Protein AF-0000000085038857 (afdb_homodimer)

Organism: Cyclobacterium marinum (strain ATCC 25205 / DSM 745 / LMG 13164 / NCIMB 1802) (NCBI:txid880070)

Solvent-accessible surface area (backbone atoms only — not comparable to full-atom values): 30307 Å² total; per-residue (Å²): 125,87,77,58,52,76,28,54,32,36,28,41,18,60,48,62,14,24,42,22,16,47,32,38,29,22,43,53,63,36,42,32,36,32,33,21,67,84,75,63,81,56,70,68,25,73,51,36,39,68,25,82,73,45,60,62,37,33,49,65,59,52,50,50,48,32,51,56,59,38,56,68,26,81,40,38,42,80,39,88,38,38,74,75,40,59,42,84,51,97,78,28,36,39,39,29,33,76,84,72,50,52,38,31,20,52,29,38,34,44,21,59,30,48,37,77,50,72,68,89,40,45,47,45,69,63,13,43,51,64,23,32,32,74,48,59,72,55,49,29,54,85,54,40,73,33,46,29,36,33,47,35,45,37,70,59,32,53,55,50,47,38,61,44,49,62,40,23,78,46,44,34,35,33,31,58,21,79,73,66,57,50,71,69,56,49,49,40,33,55,75,64,61,41,46,78,42,57,51,40,69,49,32,38,42,58,61,95,22,39,40,45,31,40,30,30,69,89,65,52,72,46,76,31,55,29,31,39,42,77,69,58,67,43,68,66,58,64,44,56,61,68,68,61,44,47,61,43,97,86,66,28,43,40,53,52,98,54,13,42,37,75,33,89,55,33,29,39,19,26,52,30,43,42,89,69,76,44,66,34,44,14,31,27,36,7,31,42,31,19,51,46,50,50,49,50,53,28,62,74,74,84,125,87,78,59,52,75,29,55,31,36,28,39,18,62,48,63,13,23,42,21,16,48,32,37,29,21,41,51,63,38,43,32,37,32,32,20,68,84,74,61,81,55,68,68,24,72,52,35,39,67,24,82,73,46,59,62,38,32,49,65,58,53,48,51,49,32,50,55,60,37,57,67,26,82,40,37,42,81,40,88,37,38,74,74,40,60,42,84,51,96,78,30,37,39,39,30,31,77,84,72,52,53,38,30,18,53,31,38,34,42,21,59,29,48,36,75,50,74,68,89,41,43,48,44,69,64,12,43,52,65,23,34,31,74,48,59,72,52,48,29,54,84,53,40,72,34,45,29,36,33,46,36,47,37,70,58,33,54,55,51,46,37,62,45,47,64,40,23,79,45,44,34,35,33,32,58,22,78,72,68,56,50,72,68,57,47,50,40,33,56,75,64,62,42,46,76,42,58,52,40,69,48,32,38,40,57,61,96,24,40,41,45,31,41,30,30,68,88,64,51,74,46,78,30,55,31,30,38,42,79,68,59,68,43,69,66,57,65,45,55,62,68,69,59,44,46,60,42,96,86,65,28,44,39,52,53,98,54,14,42,36,75,32,90,55,34,30,39,20,25,52,29,42,41,87,70,75,44,66,36,44,14,31,27,37,8,31,41,31,19,51,46,50,50,49,50,52,28,65,72,73,83

Structure (mmCIF, N/CA/C/O backbone):
data_AF-0000000085038857-model_v1
#
loop_
_entity.id
_entity.type
_entity.pdbx_description
1 polymer 'FAD-dependent pyridine nucleotide-disulfide oxidoreductase'
#
loop_
_atom_site.group_PDB
_atom_site.id
_atom_site.type_symbol
_atom_site.label_atom_id
_atom_site.label_alt_id
_atom_site.label_comp_id
_atom_site.label_asym_id
_atom_site.label_entity_id
_atom_site.label_seq_id
_atom_site.pdbx_PDB_ins_code
_atom_site.Cartn_x
_atom_site.Cartn_y
_atom_site.Cartn_z
_atom_site.occupancy
_atom_site.B_iso_or_equiv
_atom_site.auth_seq_id
_atom_site.auth_comp_id
_atom_site.auth_asym_id
_atom_site.auth_atom_id
_atom_site.pdbx_PDB_model_num
ATOM 1 N N . MET A 1 1 ? 34.094 -21.359 -18.078 1 39.53 1 MET A N 1
ATOM 2 C CA . MET A 1 1 ? 33.062 -20.344 -18.188 1 39.53 1 MET A CA 1
ATOM 3 C C . MET A 1 1 ? 32.312 -20.188 -16.859 1 39.53 1 MET A C 1
ATOM 5 O O . MET A 1 1 ? 31.766 -21.156 -16.344 1 39.53 1 MET A O 1
ATOM 9 N N . THR A 1 2 ? 32.719 -19.266 -15.969 1 53.75 2 THR A N 1
ATOM 10 C CA . THR A 1 2 ? 32.125 -19.219 -14.625 1 53.75 2 THR A CA 1
ATOM 11 C C . THR A 1 2 ? 30.609 -19.172 -14.703 1 53.75 2 THR A C 1
ATOM 13 O O . THR A 1 2 ? 30.031 -18.344 -15.406 1 53.75 2 THR A O 1
ATOM 16 N N . GLN A 1 3 ? 29.969 -20.234 -14.516 1 77.94 3 GLN A N 1
ATOM 17 C CA . GLN A 1 3 ? 28.531 -20.453 -14.664 1 77.94 3 GLN A CA 1
ATOM 18 C C . GLN A 1 3 ? 27.734 -19.406 -13.883 1 77.94 3 GLN A C 1
ATOM 20 O O . GLN A 1 3 ? 27.922 -19.266 -12.672 1 77.94 3 GLN A O 1
ATOM 25 N N . ILE A 1 4 ? 27.109 -18.484 -14.68 1 86.69 4 ILE A N 1
ATOM 26 C CA . ILE A 1 4 ? 26.281 -17.453 -14.078 1 86.69 4 ILE A CA 1
ATOM 27 C C . ILE A 1 4 ? 24.984 -18.062 -13.562 1 86.69 4 ILE A C 1
ATOM 29 O O . ILE A 1 4 ? 24.266 -18.75 -14.305 1 86.69 4 ILE A O 1
ATOM 33 N N . GLU A 1 5 ? 24.844 -17.969 -12.305 1 94.69 5 GLU A N 1
ATOM 34 C CA . GLU A 1 5 ? 23.625 -18.516 -11.711 1 94.69 5 GLU A CA 1
ATOM 35 C C . GLU A 1 5 ? 22.391 -17.781 -12.234 1 94.69 5 GLU A C 1
ATOM 37 O O . GLU A 1 5 ? 22.406 -16.547 -12.367 1 94.69 5 GLU A O 1
ATOM 42 N N . HIS A 1 6 ? 21.344 -18.562 -12.57 1 97.12 6 HIS A N 1
ATOM 43 C CA . HIS A 1 6 ? 20.141 -18.016 -13.18 1 97.12 6 HIS A CA 1
ATOM 44 C C . HIS A 1 6 ? 19 -17.906 -12.164 1 97.12 6 HIS A C 1
ATOM 46 O O . HIS A 1 6 ? 18.781 -18.828 -11.383 1 97.12 6 HIS A O 1
ATOM 52 N N . PHE A 1 7 ? 18.344 -16.828 -12.148 1 98.5 7 PHE A N 1
ATOM 53 C CA . PHE A 1 7 ? 17.109 -16.578 -11.406 1 98.5 7 PHE A CA 1
ATOM 54 C C . PHE A 1 7 ? 16.016 -16.078 -12.336 1 98.5 7 PHE A C 1
ATOM 56 O O . PHE A 1 7 ? 16.281 -15.391 -13.32 1 98.5 7 PHE A O 1
ATOM 63 N N . GLU A 1 8 ? 14.773 -16.453 -12.086 1 98.44 8 GLU A N 1
ATOM 64 C CA . GLU A 1 8 ? 13.68 -15.922 -12.891 1 98.44 8 GLU A CA 1
ATOM 65 C C . GLU A 1 8 ? 13.539 -14.414 -12.719 1 98.44 8 GLU A C 1
ATOM 67 O O . GLU A 1 8 ? 13.266 -13.695 -13.68 1 98.44 8 GLU A O 1
ATOM 72 N N . VAL A 1 9 ? 13.688 -13.977 -11.5 1 98.88 9 VAL A N 1
ATOM 73 C CA . VAL A 1 9 ? 13.594 -12.555 -11.188 1 98.88 9 VAL A CA 1
ATOM 74 C C . VAL A 1 9 ? 14.75 -12.164 -10.258 1 98.88 9 VAL A C 1
ATOM 76 O O . VAL A 1 9 ? 15.047 -12.867 -9.297 1 98.88 9 VAL A O 1
ATOM 79 N N . ILE A 1 10 ? 15.438 -11.102 -10.523 1 98.94 10 ILE A N 1
ATOM 80 C CA . ILE A 1 10 ? 16.359 -10.469 -9.602 1 98.94 10 ILE A CA 1
ATOM 81 C C . ILE A 1 10 ? 15.797 -9.133 -9.133 1 98.94 10 ILE A C 1
ATOM 83 O O . ILE A 1 10 ? 15.297 -8.344 -9.938 1 98.94 10 ILE A O 1
ATOM 87 N N . ILE A 1 11 ? 15.781 -8.922 -7.867 1 98.94 11 ILE A N 1
ATOM 88 C CA . ILE A 1 11 ? 15.375 -7.668 -7.242 1 98.94 11 ILE A CA 1
ATOM 89 C C . ILE A 1 11 ? 16.609 -6.938 -6.699 1 98.94 11 ILE A C 1
ATOM 91 O O . ILE A 1 11 ? 17.344 -7.48 -5.871 1 98.94 11 ILE A O 1
ATOM 95 N N . ILE A 1 12 ? 16.844 -5.754 -7.191 1 98.69 12 ILE A N 1
ATOM 96 C CA . ILE A 1 12 ? 17.938 -4.938 -6.676 1 98.69 12 ILE A CA 1
ATOM 97 C C . ILE A 1 12 ? 17.406 -3.959 -5.633 1 98.69 12 ILE A C 1
ATOM 99 O O . ILE A 1 12 ? 16.734 -2.982 -5.973 1 98.69 12 ILE A O 1
ATOM 103 N N . GLY A 1 13 ? 17.781 -4.164 -4.395 1 97.5 13 GLY A N 1
ATOM 104 C CA . GLY A 1 13 ? 17.234 -3.449 -3.248 1 97.5 13 GLY A CA 1
ATOM 105 C C . GLY A 1 13 ? 16.422 -4.336 -2.318 1 97.5 13 GLY A C 1
ATOM 106 O O . GLY A 1 13 ? 15.398 -4.883 -2.713 1 97.5 13 GLY A O 1
ATOM 107 N N . GLY A 1 14 ? 16.875 -4.465 -1.162 1 96.38 14 GLY A N 1
ATOM 108 C CA . GLY A 1 14 ? 16.25 -5.363 -0.212 1 96.38 14 GLY A CA 1
ATOM 109 C C . GLY A 1 14 ? 15.586 -4.641 0.948 1 96.38 14 GLY A C 1
ATOM 110 O O . GLY A 1 14 ? 15.609 -5.125 2.082 1 96.38 14 GLY A O 1
ATOM 111 N N . SER A 1 15 ? 15.055 -3.426 0.694 1 95.81 15 SER A N 1
ATOM 112 C CA . SER A 1 15 ? 14.227 -2.742 1.681 1 95.81 15 SER A CA 1
ATOM 113 C C . SER A 1 15 ? 12.75 -3.078 1.49 1 95.81 15 SER A C 1
ATOM 115 O O . SER A 1 15 ? 12.414 -4.129 0.944 1 95.81 15 SER A O 1
ATOM 117 N N . TYR A 1 16 ? 11.867 -2.236 1.925 1 97.62 16 TYR A N 1
ATOM 118 C CA . TYR A 1 16 ? 10.453 -2.566 2.072 1 97.62 16 TYR A CA 1
ATOM 119 C C . TYR A 1 16 ? 9.836 -2.932 0.727 1 97.62 16 TYR A C 1
ATOM 121 O O . TYR A 1 16 ? 9.164 -3.957 0.604 1 97.62 16 TYR A O 1
ATOM 129 N N . ALA A 1 17 ? 10.086 -2.133 -0.292 1 98.38 17 ALA A N 1
ATOM 130 C CA . ALA A 1 17 ? 9.516 -2.402 -1.607 1 98.38 17 ALA A CA 1
ATOM 131 C C . ALA A 1 17 ? 10.055 -3.707 -2.186 1 98.38 17 ALA A C 1
ATOM 133 O O . ALA A 1 17 ? 9.289 -4.543 -2.67 1 98.38 17 ALA A O 1
ATOM 134 N N . GLY A 1 18 ? 11.359 -3.869 -2.123 1 98.69 18 GLY A N 1
ATOM 135 C CA . GLY A 1 18 ? 11.969 -5.09 -2.629 1 98.69 18 GLY A CA 1
ATOM 136 C C . GLY A 1 18 ? 11.508 -6.336 -1.897 1 98.69 18 GLY A C 1
ATOM 137 O O . GLY A 1 18 ? 11.234 -7.363 -2.521 1 98.69 18 GLY A O 1
ATOM 138 N N . LEU A 1 19 ? 11.43 -6.219 -0.59 1 98.81 19 LEU A N 1
ATOM 139 C CA . LEU A 1 19 ? 10.984 -7.352 0.218 1 98.81 19 LEU A CA 1
ATOM 140 C C . LEU A 1 19 ? 9.523 -7.691 -0.08 1 98.81 19 LEU A C 1
ATOM 142 O O . LEU A 1 19 ? 9.164 -8.867 -0.153 1 98.81 19 LEU A O 1
ATOM 146 N N . SER A 1 20 ? 8.703 -6.688 -0.231 1 98.88 20 SER A N 1
ATOM 147 C CA . SER A 1 20 ? 7.305 -6.922 -0.57 1 98.88 20 SER A CA 1
ATOM 148 C C . SER A 1 20 ? 7.172 -7.629 -1.913 1 98.88 20 SER A C 1
ATOM 150 O O . SER A 1 20 ? 6.375 -8.562 -2.055 1 98.88 20 SER A O 1
ATOM 152 N N . ALA A 1 21 ? 7.953 -7.191 -2.91 1 98.88 21 ALA A N 1
ATOM 153 C CA . ALA A 1 21 ? 7.98 -7.867 -4.203 1 98.88 21 ALA A CA 1
ATOM 154 C C . ALA A 1 21 ? 8.445 -9.312 -4.062 1 98.88 21 ALA A C 1
ATOM 156 O O . ALA A 1 21 ? 7.84 -10.227 -4.629 1 98.88 21 ALA A O 1
ATOM 157 N N . GLY A 1 22 ? 9.516 -9.461 -3.297 1 98.88 22 GLY A N 1
ATOM 158 C CA . GLY A 1 22 ? 10.039 -10.797 -3.045 1 98.88 22 GLY A CA 1
ATOM 159 C C . GLY A 1 22 ? 9.016 -11.727 -2.412 1 98.88 22 GLY A C 1
ATOM 160 O O . GLY A 1 22 ? 8.953 -12.914 -2.748 1 98.88 22 GLY A O 1
ATOM 161 N N . MET A 1 23 ? 8.234 -11.211 -1.483 1 98.88 23 MET A N 1
ATOM 162 C CA . MET A 1 23 ? 7.199 -12 -0.82 1 98.88 23 MET A CA 1
ATOM 163 C C . MET A 1 23 ? 6.152 -12.484 -1.821 1 98.88 23 MET A C 1
ATOM 165 O O . MET A 1 23 ? 5.809 -13.664 -1.847 1 98.88 23 MET A O 1
ATOM 169 N N . ALA A 1 24 ? 5.676 -11.562 -2.662 1 98.69 24 ALA A N 1
ATOM 170 C CA . ALA A 1 24 ? 4.672 -11.906 -3.666 1 98.69 24 ALA A CA 1
ATOM 171 C C . ALA A 1 24 ? 5.195 -12.992 -4.609 1 98.69 24 ALA A C 1
ATOM 173 O O . ALA A 1 24 ? 4.484 -13.945 -4.922 1 98.69 24 ALA A O 1
ATOM 174 N N . LEU A 1 25 ? 6.406 -12.82 -5.027 1 98.81 25 LEU A N 1
ATOM 175 C CA . LEU A 1 25 ? 7.012 -13.758 -5.969 1 98.81 25 LEU A CA 1
ATOM 176 C C . LEU A 1 25 ? 7.32 -15.094 -5.285 1 98.81 25 LEU A C 1
ATOM 178 O O . LEU A 1 25 ? 7.141 -16.156 -5.883 1 98.81 25 LEU A O 1
ATOM 182 N N . GLY A 1 26 ? 7.832 -14.992 -4.047 1 98.69 26 GLY A N 1
ATOM 183 C CA . GLY A 1 26 ? 8.07 -16.203 -3.283 1 98.69 26 GLY A CA 1
ATOM 184 C C . GLY A 1 26 ? 6.824 -17.031 -3.08 1 98.69 26 GLY A C 1
ATOM 185 O O . GLY A 1 26 ? 6.855 -18.266 -3.234 1 98.69 26 GLY A O 1
ATOM 186 N N . ARG A 1 27 ? 5.727 -16.422 -2.805 1 98.44 27 ARG A N 1
ATOM 187 C CA . ARG A 1 27 ? 4.461 -17.109 -2.594 1 98.44 27 ARG A CA 1
ATOM 188 C C . ARG A 1 27 ? 3.961 -17.75 -3.887 1 98.44 27 ARG A C 1
ATOM 190 O O . ARG A 1 27 ? 3.09 -18.625 -3.861 1 98.44 27 ARG A O 1
ATOM 197 N N . SER A 1 28 ? 4.461 -17.266 -5.004 1 98 28 SER A N 1
ATOM 198 C CA . SER A 1 28 ? 4.121 -17.828 -6.305 1 98 28 SER A CA 1
ATOM 199 C C . SER A 1 28 ? 5.156 -18.844 -6.758 1 98 28 SER A C 1
ATOM 201 O O . SER A 1 28 ? 5.168 -19.266 -7.918 1 98 28 SER A O 1
ATOM 203 N N . LEU A 1 29 ? 6.16 -19.172 -5.922 1 98.19 29 LEU A N 1
ATOM 204 C CA . LEU A 1 29 ? 7.176 -20.203 -6.105 1 98.19 29 LEU A CA 1
ATOM 205 C C . LEU A 1 29 ? 8.164 -19.812 -7.199 1 98.19 29 LEU A C 1
ATOM 207 O O . LEU A 1 29 ? 8.688 -20.672 -7.906 1 98.19 29 LEU A O 1
ATOM 211 N N . ARG A 1 30 ? 8.328 -18.562 -7.395 1 98.56 30 ARG A N 1
ATOM 212 C CA . ARG A 1 30 ? 9.312 -18.078 -8.359 1 98.56 30 ARG A CA 1
ATOM 213 C C . ARG A 1 30 ? 10.719 -18.141 -7.766 1 98.56 30 ARG A C 1
ATOM 215 O O . ARG A 1 30 ? 10.914 -17.875 -6.578 1 98.56 30 ARG A O 1
ATOM 222 N N . LYS A 1 31 ? 11.672 -18.469 -8.586 1 98.75 31 LYS A N 1
ATOM 223 C CA . LYS A 1 31 ? 13.078 -18.406 -8.18 1 98.75 31 LYS A CA 1
ATOM 224 C C . LYS A 1 31 ? 13.586 -16.969 -8.203 1 98.75 31 LYS A C 1
ATOM 226 O O . LYS A 1 31 ? 13.836 -16.406 -9.281 1 98.75 31 LYS A O 1
ATOM 231 N N . VAL A 1 32 ? 13.844 -16.391 -7.027 1 98.88 32 VAL A N 1
ATOM 232 C CA . VAL A 1 32 ? 14.102 -14.961 -6.895 1 98.88 32 VAL A CA 1
ATOM 233 C C . VAL A 1 32 ? 15.422 -14.734 -6.172 1 98.88 32 VAL A C 1
ATOM 235 O O . VAL A 1 32 ? 15.758 -15.461 -5.234 1 98.88 32 VAL A O 1
ATOM 238 N N . LEU A 1 33 ? 16.172 -13.773 -6.602 1 98.94 33 LEU A N 1
ATOM 239 C CA . LEU A 1 33 ? 17.344 -13.273 -5.887 1 98.94 33 LEU A CA 1
ATOM 240 C C . LEU A 1 33 ? 17.141 -11.82 -5.48 1 98.94 33 LEU A C 1
ATOM 242 O O . LEU A 1 33 ? 16.844 -10.969 -6.32 1 98.94 33 LEU A O 1
ATOM 246 N N . ILE A 1 34 ? 17.25 -11.547 -4.223 1 98.88 34 ILE A N 1
ATOM 247 C CA . ILE A 1 34 ? 17.25 -10.172 -3.732 1 98.88 34 ILE A CA 1
ATOM 248 C C . ILE A 1 34 ? 18.672 -9.734 -3.385 1 98.88 34 ILE A C 1
ATOM 250 O O . ILE A 1 34 ? 19.297 -10.305 -2.488 1 98.88 34 ILE A O 1
ATOM 254 N N . ILE A 1 35 ? 19.156 -8.734 -4.105 1 98.56 35 ILE A N 1
ATOM 255 C CA . ILE A 1 35 ? 20.469 -8.164 -3.852 1 98.56 35 ILE A CA 1
ATOM 256 C C . ILE A 1 35 ? 20.328 -6.887 -3.021 1 98.56 35 ILE A C 1
ATOM 258 O O . ILE A 1 35 ? 19.656 -5.941 -3.434 1 98.56 35 ILE A O 1
ATOM 262 N N . ASP A 1 36 ? 20.953 -6.848 -1.894 1 95.69 36 ASP A N 1
ATOM 263 C CA . ASP A 1 36 ? 20.781 -5.715 -0.991 1 95.69 36 ASP A CA 1
ATOM 264 C C . ASP A 1 36 ? 22.125 -5.18 -0.517 1 95.69 36 ASP A C 1
ATOM 266 O O . ASP A 1 36 ? 22.969 -5.941 -0.041 1 95.69 36 ASP A O 1
ATOM 270 N N . GLY A 1 37 ? 22.281 -3.869 -0.646 1 91.44 37 GLY A N 1
ATOM 271 C CA . GLY A 1 37 ? 23.531 -3.209 -0.26 1 91.44 37 GLY A CA 1
ATOM 272 C C . GLY A 1 37 ? 23.562 -2.822 1.206 1 91.44 37 GLY A C 1
ATOM 273 O O . GLY A 1 37 ? 24.609 -2.42 1.721 1 91.44 37 GLY A O 1
ATOM 274 N N . GLY A 1 38 ? 22.422 -2.842 1.898 1 86.56 38 GLY A N 1
ATOM 275 C CA . GLY A 1 38 ? 22.375 -2.691 3.344 1 86.56 38 GLY A CA 1
ATOM 276 C C . GLY A 1 38 ? 22.344 -1.243 3.793 1 86.56 38 GLY A C 1
ATOM 277 O O . GLY A 1 38 ? 22.734 -0.927 4.918 1 86.56 38 GLY A O 1
ATOM 278 N N . LYS A 1 39 ? 22.031 -0.229 2.979 1 82.44 39 LYS A N 1
ATOM 279 C CA . LYS A 1 39 ? 21.984 1.176 3.371 1 82.44 39 LYS A CA 1
ATOM 280 C C . LYS A 1 39 ? 20.641 1.809 2.979 1 82.44 39 LYS A C 1
ATOM 282 O O . LYS A 1 39 ? 20.594 2.639 2.068 1 82.44 39 LYS A O 1
ATOM 287 N N . PRO A 1 40 ? 19.688 1.504 3.834 1 83.06 40 PRO A N 1
ATOM 288 C CA . PRO A 1 40 ? 18.406 2.109 3.514 1 83.06 40 PRO A CA 1
ATOM 289 C C . PRO A 1 40 ? 18.375 3.613 3.781 1 83.06 40 PRO A C 1
ATOM 291 O O . PRO A 1 40 ? 19.125 4.109 4.625 1 83.06 40 PRO A O 1
ATOM 294 N N . CYS A 1 41 ? 17.484 4.324 3.102 1 78.56 41 CYS A N 1
ATOM 295 C CA . CYS A 1 41 ? 17.438 5.781 3.182 1 78.56 41 CYS A CA 1
ATOM 296 C C . CYS A 1 41 ? 16.984 6.234 4.562 1 78.56 41 CYS A C 1
ATOM 298 O O . CYS A 1 41 ? 17.297 7.344 4.996 1 78.56 41 CYS A O 1
ATOM 300 N N . ASN A 1 42 ? 16.219 5.387 5.234 1 79.75 42 ASN A N 1
ATOM 301 C CA . ASN A 1 42 ? 15.648 5.801 6.508 1 79.75 42 ASN A CA 1
ATOM 302 C C . ASN A 1 42 ? 16.406 5.207 7.691 1 79.75 42 ASN A C 1
ATOM 304 O O . ASN A 1 42 ? 15.852 5.066 8.781 1 79.75 42 ASN A O 1
ATOM 308 N N . TRP A 1 43 ? 17.625 4.934 7.496 1 78.19 43 TRP A N 1
ATOM 309 C CA . TRP A 1 43 ? 18.375 4.211 8.523 1 78.19 43 TRP A CA 1
ATOM 310 C C . TRP A 1 43 ? 18.547 5.07 9.766 1 78.19 43 TRP A C 1
ATOM 312 O O . TRP A 1 43 ? 18.656 4.547 10.875 1 78.19 43 TRP A O 1
ATOM 322 N N . GLN A 1 44 ? 18.5 6.387 9.609 1 80.81 44 GLN A N 1
ATOM 323 C CA . GLN A 1 44 ? 18.797 7.27 10.734 1 80.81 44 GLN A CA 1
ATOM 324 C C . GLN A 1 44 ? 17.516 7.66 11.469 1 80.81 44 GLN A C 1
ATOM 326 O O . GLN A 1 44 ? 17.578 8.234 12.562 1 80.81 44 GLN A O 1
ATOM 331 N N . THR A 1 45 ? 16.406 7.359 10.859 1 88.69 45 THR A N 1
ATOM 332 C CA . THR A 1 45 ? 15.117 7.715 11.453 1 88.69 45 THR A CA 1
ATOM 333 C C . THR A 1 45 ? 14.852 6.883 12.703 1 88.69 45 THR A C 1
ATOM 335 O O . THR A 1 45 ? 14.984 5.656 12.68 1 88.69 45 THR A O 1
ATOM 338 N N . PRO A 1 46 ? 14.555 7.594 13.789 1 92 46 PRO A N 1
ATOM 339 C CA . PRO A 1 46 ? 14.375 6.852 15.039 1 92 46 PRO A CA 1
ATOM 340 C C . PRO A 1 46 ? 13.195 5.883 14.984 1 92 46 PRO A C 1
ATOM 342 O O . PRO A 1 46 ? 13.289 4.766 15.5 1 92 46 PRO A O 1
ATOM 345 N N . HIS A 1 47 ? 12.102 6.352 14.445 1 95.25 47 HIS A N 1
ATOM 346 C CA . HIS A 1 47 ? 10.883 5.559 14.336 1 95.25 47 HIS A CA 1
ATOM 347 C C . HIS A 1 47 ? 10.211 5.773 12.984 1 95.25 47 HIS A C 1
ATOM 349 O O . HIS A 1 47 ? 10.383 6.82 12.359 1 95.25 47 HIS A O 1
ATOM 355 N N . SER A 1 48 ? 9.547 4.746 12.547 1 95.62 48 SER A N 1
ATOM 356 C CA . SER A 1 48 ? 8.688 4.836 11.375 1 95.62 48 SER A CA 1
ATOM 357 C C . SER A 1 48 ? 7.219 4.934 11.773 1 95.62 48 SER A C 1
ATOM 359 O O . SER A 1 48 ? 6.777 4.258 12.703 1 95.62 48 SER A O 1
ATOM 361 N N . HIS A 1 49 ? 6.535 5.832 11.141 1 97.12 49 HIS A N 1
ATOM 362 C CA . HIS A 1 49 ? 5.133 6.047 11.477 1 97.12 49 HIS A CA 1
ATOM 363 C C . HIS A 1 49 ? 4.254 6.027 10.234 1 97.12 49 HIS A C 1
ATOM 365 O O . HIS A 1 49 ? 4.758 5.91 9.117 1 97.12 49 HIS A O 1
ATOM 371 N N . ASN A 1 50 ? 2.969 6.016 10.461 1 97.75 50 ASN A N 1
ATOM 372 C CA . ASN A 1 50 ? 1.949 6.117 9.43 1 97.75 50 ASN A CA 1
ATOM 373 C C . ASN A 1 50 ? 1.943 4.887 8.523 1 97.75 50 ASN A C 1
ATOM 375 O O . ASN A 1 50 ? 1.682 4.992 7.324 1 97.75 50 ASN A O 1
ATOM 379 N N . PHE A 1 51 ? 2.398 3.811 9.008 1 98.25 51 PHE A N 1
ATOM 380 C CA . PHE A 1 51 ? 2.303 2.49 8.398 1 98.25 51 PHE A CA 1
ATOM 381 C C . PHE A 1 51 ? 1.554 1.523 9.305 1 98.25 51 PHE A C 1
ATOM 383 O O . PHE A 1 51 ? 2.062 1.133 10.359 1 98.25 51 PHE A O 1
ATOM 390 N N . LEU A 1 52 ? 0.363 1.165 8.844 1 98.44 52 LEU A N 1
ATOM 391 C CA . LEU A 1 52 ? -0.561 0.384 9.664 1 98.44 52 LEU A CA 1
ATOM 392 C C . LEU A 1 52 ? 0.099 -0.902 10.148 1 98.44 52 LEU A C 1
ATOM 394 O O . LEU A 1 52 ? 0.766 -1.594 9.375 1 98.44 52 LEU A O 1
ATOM 398 N N . THR A 1 53 ? 0.009 -1.261 11.422 1 98.25 53 THR A N 1
ATOM 399 C CA . THR A 1 53 ? 0.497 -2.412 12.172 1 98.25 53 THR A CA 1
ATOM 400 C C . THR A 1 53 ? 1.955 -2.213 12.578 1 98.25 53 THR A C 1
ATOM 402 O O . THR A 1 53 ? 2.51 -3.018 13.328 1 98.25 53 THR A O 1
ATOM 405 N N . GLN A 1 54 ? 2.666 -1.162 12.117 1 98.31 54 GLN A N 1
ATOM 406 C CA . GLN A 1 54 ? 4.055 -0.918 12.492 1 98.31 54 GLN A CA 1
ATOM 407 C C . GLN A 1 54 ? 4.258 0.526 12.938 1 98.31 54 GLN A C 1
ATOM 409 O O . GLN A 1 54 ? 5.379 1.038 12.914 1 98.31 54 GLN A O 1
ATOM 414 N N . ASP A 1 55 ? 3.186 1.205 13.188 1 98.31 55 ASP A N 1
ATOM 415 C CA . ASP A 1 55 ? 3.246 2.609 13.578 1 98.31 55 ASP A CA 1
ATOM 416 C C . ASP A 1 55 ? 4.055 2.785 14.859 1 98.31 55 ASP A C 1
ATOM 418 O O . ASP A 1 55 ? 3.645 2.322 15.93 1 98.31 55 ASP A O 1
ATOM 422 N N . GLY A 1 56 ? 5.215 3.475 14.75 1 97.06 56 GLY A N 1
ATOM 423 C CA . GLY A 1 56 ? 6.055 3.717 15.906 1 97.06 56 GLY A CA 1
ATOM 424 C C . GLY A 1 56 ? 7.242 2.773 16 1 97.06 56 GLY A C 1
ATOM 425 O O . GLY A 1 56 ? 8.148 2.986 16.797 1 97.06 56 GLY A O 1
ATOM 426 N N . SER A 1 57 ? 7.258 1.738 15.164 1 97.06 57 SER A N 1
ATOM 427 C CA . SER A 1 57 ? 8.375 0.802 15.148 1 97.06 57 SER A CA 1
ATOM 428 C C . SER A 1 57 ? 9.625 1.447 14.555 1 97.06 57 SER A C 1
ATOM 430 O O . SER A 1 57 ? 9.531 2.422 13.805 1 97.06 57 SER A O 1
ATOM 432 N N . THR A 1 58 ? 10.797 0.956 14.945 1 96.31 58 THR A N 1
ATOM 433 C CA . THR A 1 58 ? 12.023 1.44 14.32 1 96.31 58 THR A CA 1
ATOM 434 C C . THR A 1 58 ? 12.195 0.835 12.93 1 96.31 58 THR A C 1
ATOM 436 O O . THR A 1 58 ? 11.719 -0.269 12.664 1 96.31 58 THR A O 1
ATOM 439 N N . PRO A 1 59 ? 12.875 1.539 12.039 1 94.81 59 PRO A N 1
ATOM 440 C CA . PRO A 1 59 ? 13.156 0.966 10.719 1 94.81 59 PRO A CA 1
ATOM 441 C C . PRO A 1 59 ? 13.82 -0.407 10.805 1 94.81 59 PRO A C 1
ATOM 443 O O . PRO A 1 59 ? 13.453 -1.319 10.055 1 94.81 59 PRO A O 1
ATOM 446 N N . LYS A 1 60 ? 14.703 -0.58 11.719 1 94.19 60 LYS A N 1
ATOM 447 C CA . LYS A 1 60 ? 15.414 -1.845 11.883 1 94.19 60 LYS A CA 1
ATOM 448 C C . LYS A 1 60 ? 14.453 -2.967 12.266 1 94.19 60 LYS A C 1
ATOM 450 O O . LYS A 1 60 ? 14.523 -4.066 11.711 1 94.19 60 LYS A O 1
ATOM 455 N N . GLU A 1 61 ? 13.555 -2.713 13.211 1 96.31 61 GLU A N 1
ATOM 456 C CA . GLU A 1 61 ? 12.578 -3.709 13.625 1 96.31 61 GLU A CA 1
ATOM 457 C C . GLU A 1 61 ? 11.703 -4.148 12.461 1 96.31 61 GLU A C 1
ATOM 459 O O . GLU A 1 61 ? 11.469 -5.344 12.266 1 96.31 61 GLU A O 1
ATOM 464 N N . ILE A 1 62 ? 11.234 -3.225 11.695 1 97.25 62 ILE A N 1
ATOM 465 C CA . ILE A 1 62 ? 10.359 -3.514 10.562 1 97.25 62 ILE A CA 1
ATOM 466 C C . ILE A 1 62 ? 11.109 -4.359 9.539 1 97.25 62 ILE A C 1
ATOM 468 O O . ILE A 1 62 ? 10.586 -5.363 9.055 1 97.25 62 ILE A O 1
ATOM 472 N N . THR A 1 63 ? 12.344 -3.959 9.266 1 95.88 63 THR A N 1
ATOM 473 C CA . THR A 1 63 ? 13.156 -4.668 8.281 1 95.88 63 THR A CA 1
ATOM 474 C C . THR A 1 63 ? 13.414 -6.102 8.727 1 95.88 63 THR A C 1
ATOM 476 O O . THR A 1 63 ? 13.344 -7.035 7.926 1 95.88 63 THR A O 1
ATOM 479 N N . GLU A 1 64 ? 13.734 -6.25 9.977 1 96.5 64 GLU A N 1
ATOM 480 C CA . GLU A 1 64 ? 14.039 -7.574 10.5 1 96.5 64 GLU A CA 1
ATOM 481 C C . GLU A 1 64 ? 12.828 -8.5 10.406 1 96.5 64 GLU A C 1
ATOM 483 O O . GLU A 1 64 ? 12.938 -9.641 9.945 1 96.5 64 GLU A O 1
ATOM 488 N N . ILE A 1 65 ? 11.664 -8.023 10.82 1 97.94 65 ILE A N 1
ATOM 489 C CA . ILE A 1 65 ? 10.43 -8.805 10.727 1 97.94 65 ILE A CA 1
ATOM 490 C C . ILE A 1 65 ? 10.156 -9.156 9.266 1 97.94 65 ILE A C 1
ATOM 492 O O . ILE A 1 65 ? 9.844 -10.305 8.945 1 97.94 65 ILE A O 1
ATOM 496 N N . ALA A 1 66 ? 10.289 -8.18 8.391 1 98.25 66 ALA A N 1
ATOM 497 C CA . ALA A 1 66 ? 10.016 -8.352 6.965 1 98.25 66 ALA A CA 1
ATOM 498 C C . ALA A 1 66 ? 10.945 -9.383 6.34 1 98.25 66 ALA A C 1
ATOM 500 O O . ALA A 1 66 ? 10.5 -10.297 5.645 1 98.25 66 ALA A O 1
ATOM 501 N N . LYS A 1 67 ? 12.227 -9.234 6.605 1 97.75 67 LYS A N 1
ATOM 502 C CA . LYS A 1 67 ? 13.211 -10.156 6.047 1 97.75 67 LYS A CA 1
ATOM 503 C C . LYS A 1 67 ? 12.977 -11.578 6.535 1 97.75 67 LYS A C 1
ATOM 505 O O . LYS A 1 67 ? 13.062 -12.531 5.754 1 97.75 67 LYS A O 1
ATOM 510 N N . ASP A 1 68 ? 12.68 -11.703 7.801 1 98.25 68 ASP A N 1
ATOM 511 C CA . ASP A 1 68 ? 12.391 -13.016 8.367 1 98.25 68 ASP A CA 1
ATOM 512 C C . ASP A 1 68 ? 11.203 -13.672 7.668 1 98.25 68 ASP A C 1
ATOM 514 O O . ASP A 1 68 ? 11.227 -14.867 7.383 1 98.25 68 ASP A O 1
ATOM 518 N N . GLN A 1 69 ? 10.195 -12.945 7.391 1 98.62 69 GLN A N 1
ATOM 519 C CA . GLN A 1 69 ? 9 -13.461 6.727 1 98.62 69 GLN A CA 1
ATOM 520 C C . GLN A 1 69 ? 9.312 -13.891 5.297 1 98.62 69 GLN A C 1
ATOM 522 O O . GLN A 1 69 ? 8.922 -14.977 4.871 1 98.62 69 GLN A O 1
ATOM 527 N N . VAL A 1 70 ? 10.023 -13.023 4.562 1 98.75 70 VAL A N 1
ATOM 528 C CA . VAL A 1 70 ? 10.32 -13.297 3.162 1 98.75 70 VAL A CA 1
ATOM 529 C C . VAL A 1 70 ? 11.258 -14.5 3.059 1 98.75 70 VAL A C 1
ATOM 531 O O . VAL A 1 70 ? 11.141 -15.305 2.133 1 98.75 70 VAL A O 1
ATOM 534 N N . ALA A 1 71 ? 12.117 -14.672 4.051 1 98.31 71 ALA A N 1
ATOM 535 C CA . ALA A 1 71 ? 13.109 -15.75 4.066 1 98.31 71 ALA A CA 1
ATOM 536 C C . ALA A 1 71 ? 12.438 -17.109 4.238 1 98.31 71 ALA A C 1
ATOM 538 O O . ALA A 1 71 ? 13.047 -18.141 3.992 1 98.31 71 ALA A O 1
ATOM 539 N N . LYS A 1 72 ? 11.188 -17.141 4.66 1 97.81 72 LYS A N 1
ATOM 540 C CA . LYS A 1 72 ? 10.461 -18.391 4.832 1 97.81 72 LYS A CA 1
ATOM 541 C C . LYS A 1 72 ? 10.141 -19.031 3.484 1 97.81 72 LYS A C 1
ATOM 543 O O . LYS A 1 72 ? 9.82 -20.219 3.416 1 97.81 72 LYS A O 1
ATOM 548 N N . TYR A 1 73 ? 10.133 -18.25 2.463 1 98.44 73 TYR A N 1
ATOM 549 C CA . TYR A 1 73 ? 9.883 -18.781 1.129 1 98.44 73 TYR A CA 1
ATOM 550 C C . TYR A 1 73 ? 11.18 -19.281 0.493 1 98.44 73 TYR A C 1
ATOM 552 O O . TYR A 1 73 ? 12 -18.484 0.045 1 98.44 73 TYR A O 1
ATOM 560 N N . ASP A 1 74 ? 11.328 -20.516 0.273 1 97.25 74 ASP A N 1
ATOM 561 C CA . ASP A 1 74 ? 12.578 -21.203 -0.037 1 97.25 74 ASP A CA 1
ATOM 562 C C . ASP A 1 74 ? 13.094 -20.812 -1.417 1 97.25 74 ASP A C 1
ATOM 564 O O . ASP A 1 74 ? 14.289 -20.922 -1.693 1 97.25 74 ASP A O 1
ATOM 568 N N . THR A 1 75 ? 12.211 -20.312 -2.189 1 98.38 75 THR A N 1
ATOM 569 C CA . THR A 1 75 ? 12.617 -20 -3.551 1 98.38 75 THR A CA 1
ATOM 570 C C . THR A 1 75 ? 13.203 -18.594 -3.621 1 98.38 75 THR A C 1
ATOM 572 O O . THR A 1 75 ? 13.719 -18.172 -4.664 1 98.38 75 THR A O 1
ATOM 575 N N . VAL A 1 76 ? 13.156 -17.875 -2.527 1 98.81 76 VAL A N 1
ATOM 576 C CA . VAL A 1 76 ? 13.734 -16.547 -2.463 1 98.81 76 VAL A CA 1
ATOM 577 C C . VAL A 1 76 ? 15.102 -16.594 -1.78 1 98.81 76 VAL A C 1
ATOM 579 O O . VAL A 1 76 ? 15.211 -17.062 -0.641 1 98.81 76 VAL A O 1
ATOM 582 N N . ARG A 1 77 ? 16.078 -16.125 -2.461 1 98.62 77 ARG A N 1
ATOM 583 C CA . ARG A 1 77 ? 17.438 -16.078 -1.933 1 98.62 77 ARG A CA 1
ATOM 584 C C . ARG A 1 77 ? 17.891 -14.641 -1.725 1 98.62 77 ARG A C 1
ATOM 586 O O . ARG A 1 77 ? 17.609 -13.766 -2.547 1 98.62 77 ARG A O 1
ATOM 593 N N . PHE A 1 78 ? 18.641 -14.445 -0.664 1 98.31 78 PHE A N 1
ATOM 594 C CA . PHE A 1 78 ? 19.219 -13.141 -0.365 1 98.31 78 PHE A CA 1
ATOM 595 C C . PHE A 1 78 ? 20.703 -13.109 -0.696 1 98.31 78 PHE A C 1
ATOM 597 O O . PHE A 1 78 ? 21.422 -14.094 -0.473 1 98.31 78 PHE A O 1
ATOM 604 N N . TYR A 1 79 ? 21.125 -12.047 -1.241 1 98.38 79 TYR A N 1
ATOM 605 C CA . TYR A 1 79 ? 22.531 -11.789 -1.514 1 98.38 79 TYR A CA 1
ATOM 606 C C . TYR A 1 79 ? 22.953 -10.438 -0.949 1 98.38 79 TYR A C 1
ATOM 608 O O . TYR A 1 79 ? 22.438 -9.398 -1.366 1 98.38 79 TYR A O 1
ATOM 616 N N . GLU A 1 80 ? 23.875 -10.477 0.026 1 96.69 80 GLU A N 1
ATOM 617 C CA . GLU A 1 80 ? 24.422 -9.234 0.584 1 96.69 80 GLU A CA 1
ATOM 618 C C . GLU A 1 80 ? 25.516 -8.664 -0.306 1 96.69 80 GLU A C 1
ATOM 620 O O . GLU A 1 80 ? 26.609 -9.227 -0.393 1 96.69 80 GLU A O 1
ATOM 625 N N . GLY A 1 81 ? 25.219 -7.629 -0.953 1 95.88 81 GLY A N 1
ATOM 626 C CA . GLY A 1 81 ? 26.125 -6.969 -1.872 1 95.88 81 GLY A CA 1
ATOM 627 C C . GLY A 1 81 ? 25.484 -5.832 -2.639 1 95.88 81 GLY A C 1
ATOM 628 O O . GLY A 1 81 ? 24.266 -5.605 -2.527 1 95.88 81 GLY A O 1
ATOM 629 N N . LEU A 1 82 ? 26.328 -5.156 -3.305 1 96.25 82 LEU A N 1
ATOM 630 C CA . LEU A 1 82 ? 25.875 -4.02 -4.098 1 96.25 82 LEU A CA 1
ATOM 631 C C . LEU A 1 82 ? 25.859 -4.363 -5.582 1 96.25 82 LEU A C 1
ATOM 633 O O . LEU A 1 82 ? 26.875 -4.797 -6.133 1 96.25 82 LEU A O 1
ATOM 637 N N . ALA A 1 83 ? 24.688 -4.258 -6.203 1 97.69 83 ALA A N 1
ATOM 638 C CA . ALA A 1 83 ? 24.656 -4.336 -7.66 1 97.69 83 ALA A CA 1
ATOM 639 C C . ALA A 1 83 ? 25.312 -3.107 -8.289 1 97.69 83 ALA A C 1
ATOM 641 O O . ALA A 1 83 ? 24.891 -1.976 -8.039 1 97.69 83 ALA A O 1
ATOM 642 N N . ILE A 1 84 ? 26.312 -3.277 -9.141 1 96.94 84 ILE A N 1
ATOM 643 C CA . ILE A 1 84 ? 27.078 -2.129 -9.609 1 96.94 84 ILE A CA 1
ATOM 644 C C . ILE A 1 84 ? 27.016 -2.051 -11.133 1 96.94 84 ILE A C 1
ATOM 646 O O . ILE A 1 84 ? 27.5 -1.09 -11.734 1 96.94 84 ILE A O 1
ATOM 650 N N . GLY A 1 85 ? 26.375 -3.074 -11.719 1 96.88 85 GLY A N 1
ATOM 651 C CA . GLY A 1 85 ? 26.297 -3.068 -13.172 1 96.88 85 GLY A CA 1
ATOM 652 C C . GLY A 1 85 ? 25.219 -3.98 -13.711 1 96.88 85 GLY A C 1
ATOM 653 O O . GLY A 1 85 ? 24.781 -4.918 -13.039 1 96.88 85 GLY A O 1
ATOM 654 N N . SER A 1 86 ? 24.781 -3.625 -14.914 1 97.44 86 SER A N 1
ATOM 655 C CA . SER A 1 86 ? 23.781 -4.43 -15.617 1 97.44 86 SER A CA 1
ATOM 656 C C . SER A 1 86 ? 24.047 -4.457 -17.109 1 97.44 86 SER A C 1
ATOM 658 O O . SER A 1 86 ? 24.641 -3.529 -17.672 1 97.44 86 SER A O 1
ATOM 660 N N . LYS A 1 87 ? 23.672 -5.547 -17.75 1 96.19 87 LYS A N 1
ATOM 661 C CA . LYS A 1 87 ? 23.766 -5.703 -19.188 1 96.19 87 LYS A CA 1
ATOM 662 C C . LYS A 1 87 ? 22.562 -6.449 -19.734 1 96.19 87 LYS A C 1
ATOM 664 O O . LYS A 1 87 ? 22.203 -7.516 -19.234 1 96.19 87 LYS A O 1
ATOM 669 N N . LYS A 1 88 ? 21.938 -5.82 -20.75 1 96.19 88 LYS A N 1
ATOM 670 C CA . LYS A 1 88 ? 20.891 -6.543 -21.453 1 96.19 88 LYS A CA 1
ATOM 671 C C . LYS A 1 88 ? 21.469 -7.641 -22.344 1 96.19 88 LYS A C 1
ATOM 673 O O . LYS A 1 88 ? 22.453 -7.406 -23.062 1 96.19 88 LYS A O 1
ATOM 678 N N . VAL A 1 89 ? 20.922 -8.828 -22.266 1 95.12 89 VAL A N 1
ATOM 679 C CA . VAL A 1 89 ? 21.359 -9.945 -23.094 1 95.12 89 VAL A CA 1
ATOM 680 C C . VAL A 1 89 ? 20.141 -10.57 -23.797 1 95.12 89 VAL A C 1
ATOM 682 O O . VAL A 1 89 ? 19.016 -10.102 -23.641 1 95.12 89 VAL A O 1
ATOM 685 N N . ASP A 1 90 ? 20.266 -11.531 -24.672 1 90.38 90 ASP A N 1
ATOM 686 C CA . ASP A 1 90 ? 19.234 -12.086 -25.531 1 90.38 90 ASP A CA 1
ATOM 687 C C . ASP A 1 90 ? 18.016 -12.516 -24.719 1 90.38 90 ASP A C 1
ATOM 689 O O . ASP A 1 90 ? 16.875 -12.203 -25.094 1 90.38 90 ASP A O 1
ATOM 693 N N . ASN A 1 91 ? 18.25 -13.195 -23.641 1 90.25 91 ASN A N 1
ATOM 694 C CA . ASN A 1 91 ? 17.125 -13.703 -22.859 1 90.25 91 ASN A CA 1
ATOM 695 C C . ASN A 1 91 ? 17.109 -13.156 -21.438 1 90.25 91 ASN A C 1
ATOM 697 O O . ASN A 1 91 ? 16.953 -13.906 -20.484 1 90.25 91 ASN A O 1
ATOM 701 N N . GLY A 1 92 ? 17.297 -11.789 -21.391 1 97.06 92 GLY A N 1
ATOM 702 C CA . GLY A 1 92 ? 17.203 -11.234 -20.047 1 97.06 92 GLY A CA 1
ATOM 703 C C . GLY A 1 92 ? 18.312 -10.25 -19.734 1 97.06 92 GLY A C 1
ATOM 704 O O . GLY A 1 92 ? 18.641 -9.391 -20.562 1 97.06 92 GLY A O 1
ATOM 705 N N . PHE A 1 93 ? 18.797 -10.305 -18.484 1 98.31 93 PHE A N 1
ATOM 706 C CA . PHE A 1 93 ? 19.75 -9.328 -17.969 1 98.31 93 PHE A CA 1
ATOM 707 C C . PHE A 1 93 ? 20.828 -10.016 -17.141 1 98.31 93 PHE A C 1
ATOM 709 O O . PHE A 1 93 ? 20.547 -10.961 -16.406 1 98.31 93 PHE A O 1
ATOM 716 N N . ASP A 1 94 ? 22.031 -9.516 -17.266 1 98.19 94 ASP A N 1
ATOM 717 C CA . ASP A 1 94 ? 23.109 -9.883 -16.359 1 98.19 94 ASP A CA 1
ATOM 718 C C . ASP A 1 94 ? 23.375 -8.766 -15.352 1 98.19 94 ASP A C 1
ATOM 720 O O . ASP A 1 94 ? 23.5 -7.598 -15.727 1 98.19 94 ASP A O 1
ATOM 724 N N . ILE A 1 95 ? 23.438 -9.148 -14.086 1 98.25 95 ILE A N 1
ATOM 725 C CA . ILE A 1 95 ? 23.672 -8.195 -13.008 1 98.25 95 ILE A CA 1
ATOM 726 C C . ILE A 1 95 ? 25.016 -8.508 -12.336 1 98.25 95 ILE A C 1
ATOM 728 O O . ILE A 1 95 ? 25.25 -9.641 -11.898 1 98.25 95 ILE A O 1
ATOM 732 N N . THR A 1 96 ? 25.859 -7.5 -12.242 1 97.88 96 THR A N 1
ATOM 733 C CA . THR A 1 96 ? 27.156 -7.66 -11.594 1 97.88 96 THR A CA 1
ATOM 734 C C . THR A 1 96 ? 27.188 -6.949 -10.25 1 97.88 96 THR A C 1
ATOM 736 O O . THR A 1 96 ? 26.578 -5.887 -10.086 1 97.88 96 THR A O 1
ATOM 739 N N . THR A 1 97 ? 27.906 -7.562 -9.289 1 97.25 97 THR A N 1
ATOM 740 C CA . THR A 1 97 ? 27.953 -7.012 -7.941 1 97.25 97 THR A CA 1
ATOM 741 C C . THR A 1 97 ? 29.359 -6.508 -7.621 1 97.25 97 THR A C 1
ATOM 743 O O . THR A 1 97 ? 30.312 -6.809 -8.336 1 97.25 97 THR A O 1
ATOM 746 N N . ASN A 1 98 ? 29.453 -5.781 -6.527 1 96 98 ASN A N 1
ATOM 747 C CA . ASN A 1 98 ? 30.719 -5.23 -6.074 1 96 98 ASN A CA 1
ATOM 748 C C . ASN A 1 98 ? 31.656 -6.324 -5.547 1 96 98 ASN A C 1
ATOM 750 O O . ASN A 1 98 ? 32.844 -6.09 -5.348 1 96 98 ASN A O 1
ATOM 754 N N . ARG A 1 99 ? 31.203 -7.551 -5.441 1 95.56 99 ARG A N 1
ATOM 755 C CA . ARG A 1 99 ? 32 -8.672 -4.965 1 95.56 99 ARG A CA 1
ATOM 756 C C . ARG A 1 99 ? 32.531 -9.5 -6.133 1 95.56 99 ARG A C 1
ATOM 758 O O . ARG A 1 99 ? 33.156 -10.547 -5.926 1 95.56 99 ARG A O 1
ATOM 765 N N . GLY A 1 100 ? 32.125 -9.109 -7.27 1 94.5 100 GLY A N 1
ATOM 766 C CA . GLY A 1 100 ? 32.656 -9.75 -8.461 1 94.5 100 GLY A CA 1
ATOM 767 C C . GLY A 1 100 ? 31.75 -10.836 -9.008 1 94.5 100 GLY A C 1
ATOM 768 O O . GLY A 1 100 ? 32.031 -11.422 -10.055 1 94.5 100 GLY A O 1
ATOM 769 N N . ASP A 1 101 ? 30.594 -11.086 -8.367 1 97 101 ASP A N 1
ATOM 770 C CA . ASP A 1 101 ? 29.641 -12.086 -8.82 1 97 101 ASP A CA 1
ATOM 771 C C . ASP A 1 101 ? 28.734 -11.523 -9.914 1 97 101 ASP A C 1
ATOM 773 O O . ASP A 1 101 ? 28.453 -10.32 -9.945 1 97 101 ASP A O 1
ATOM 777 N N . THR A 1 102 ? 28.344 -12.383 -10.781 1 97.69 102 THR A N 1
ATOM 778 C CA . THR A 1 102 ? 27.391 -12.047 -11.82 1 97.69 102 THR A CA 1
ATOM 779 C C . THR A 1 102 ? 26.203 -13.016 -11.805 1 97.69 102 THR A C 1
ATOM 781 O O . THR A 1 102 ? 26.391 -14.227 -11.672 1 97.69 102 THR A O 1
ATOM 784 N N . PHE A 1 103 ? 25 -12.469 -11.883 1 98.38 103 PHE A N 1
ATOM 785 C CA . PHE A 1 103 ? 23.781 -13.266 -11.898 1 98.38 103 PHE A CA 1
ATOM 786 C C . PHE A 1 103 ? 22.969 -12.977 -13.156 1 98.38 103 PHE A C 1
ATOM 788 O O . PHE A 1 103 ? 22.969 -11.859 -13.664 1 98.38 103 PHE A O 1
ATOM 795 N N . HIS A 1 104 ? 22.297 -13.961 -13.656 1 98.19 104 HIS A N 1
ATOM 796 C CA . HIS A 1 104 ? 21.422 -13.836 -14.812 1 98.19 104 HIS A CA 1
ATOM 797 C C . HIS A 1 104 ? 19.953 -13.898 -14.406 1 98.19 104 HIS A C 1
ATOM 799 O O . HIS A 1 104 ? 19.578 -14.641 -13.492 1 98.19 104 HIS A O 1
ATOM 805 N N . THR A 1 105 ? 19.125 -13.109 -15.078 1 98.44 105 THR A N 1
ATOM 806 C CA . THR A 1 105 ? 17.703 -13.133 -14.789 1 98.44 105 THR A CA 1
ATOM 807 C C . THR A 1 105 ? 16.875 -12.867 -16.047 1 98.44 105 THR A C 1
ATOM 809 O O . THR A 1 105 ? 17.359 -12.195 -16.969 1 98.44 105 THR A O 1
ATOM 812 N N . ASN A 1 106 ? 15.641 -13.375 -16.062 1 97.81 106 ASN A N 1
ATOM 813 C CA . ASN A 1 106 ? 14.68 -13.07 -17.125 1 97.81 106 ASN A CA 1
ATOM 814 C C . ASN A 1 106 ? 14.023 -11.711 -16.906 1 97.81 106 ASN A C 1
ATOM 816 O O . ASN A 1 106 ? 13.727 -10.992 -17.859 1 97.81 106 ASN A O 1
ATOM 820 N N . LYS A 1 107 ? 13.695 -11.406 -15.664 1 98.5 107 LYS A N 1
ATOM 821 C CA . LYS A 1 107 ? 13.008 -10.18 -15.266 1 98.5 107 LYS A CA 1
ATOM 822 C C . LYS A 1 107 ? 13.75 -9.477 -14.133 1 98.5 107 LYS A C 1
ATOM 824 O O . LYS A 1 107 ? 14.367 -10.133 -13.289 1 98.5 107 LYS A O 1
ATOM 829 N N . LEU A 1 108 ? 13.688 -8.164 -14.133 1 98.75 108 LEU A N 1
ATOM 830 C CA . LEU A 1 108 ? 14.414 -7.367 -13.148 1 98.75 108 LEU A CA 1
ATOM 831 C C . LEU A 1 108 ? 13.484 -6.391 -12.445 1 98.75 108 LEU A C 1
ATOM 833 O O . LEU A 1 108 ? 12.641 -5.754 -13.086 1 98.75 108 LEU A O 1
ATOM 837 N N . ILE A 1 109 ? 13.586 -6.305 -11.133 1 98.88 109 ILE A N 1
ATOM 838 C CA . ILE A 1 109 ? 12.898 -5.27 -10.367 1 98.88 109 ILE A CA 1
ATOM 839 C C . ILE A 1 109 ? 13.922 -4.324 -9.742 1 98.88 109 ILE A C 1
ATOM 841 O O . ILE A 1 109 ? 14.812 -4.766 -9.008 1 98.88 109 ILE A O 1
ATOM 845 N N . LEU A 1 110 ? 13.805 -3.102 -10.062 1 98.75 110 LEU A N 1
ATOM 846 C CA . LEU A 1 110 ? 14.617 -2.059 -9.445 1 98.75 110 LEU A CA 1
ATOM 847 C C . LEU A 1 110 ? 13.906 -1.469 -8.227 1 98.75 110 LEU A C 1
ATOM 849 O O . LEU A 1 110 ? 12.938 -0.722 -8.375 1 98.75 110 LEU A O 1
ATOM 853 N N . ALA A 1 111 ? 14.344 -1.817 -7.078 1 98.25 111 ALA A N 1
ATOM 854 C CA . ALA A 1 111 ? 13.867 -1.297 -5.797 1 98.25 111 ALA A CA 1
ATOM 855 C C . ALA A 1 111 ? 14.992 -0.632 -5.02 1 98.25 111 ALA A C 1
ATOM 857 O O . ALA A 1 111 ? 15.195 -0.914 -3.836 1 98.25 111 ALA A O 1
ATOM 858 N N . THR A 1 112 ? 15.695 0.309 -5.605 1 96.38 112 THR A N 1
ATOM 859 C CA . THR A 1 112 ? 17 0.78 -5.145 1 96.38 112 THR A CA 1
ATOM 860 C C . THR A 1 112 ? 16.844 2.021 -4.273 1 96.38 112 THR A C 1
ATOM 862 O O . THR A 1 112 ? 17.812 2.488 -3.67 1 96.38 112 THR A O 1
ATOM 865 N N . GLY A 1 113 ? 15.672 2.559 -4.211 1 94.81 113 GLY A N 1
ATOM 866 C CA . GLY A 1 113 ? 15.492 3.797 -3.471 1 94.81 113 GLY A CA 1
ATOM 867 C C . GLY A 1 113 ? 16.219 4.977 -4.09 1 94.81 113 GLY A C 1
ATOM 868 O O . GLY A 1 113 ? 16.453 4.996 -5.297 1 94.81 113 GLY A O 1
ATOM 869 N N . ILE A 1 114 ? 16.344 5.992 -3.324 1 94.31 114 ILE A N 1
ATOM 870 C CA . ILE A 1 114 ? 17.016 7.207 -3.754 1 94.31 114 ILE A CA 1
ATOM 871 C C . ILE A 1 114 ? 18.047 7.617 -2.705 1 94.31 114 ILE A C 1
ATOM 873 O O . ILE A 1 114 ? 18.094 7.051 -1.609 1 94.31 114 ILE A O 1
ATOM 877 N N . LYS A 1 115 ? 18.922 8.469 -3.061 1 92.88 115 LYS A N 1
ATOM 878 C CA . LYS A 1 115 ? 19.891 9.078 -2.154 1 92.88 115 LYS A CA 1
ATOM 879 C C . LYS A 1 115 ? 19.641 10.578 -2.01 1 92.88 115 LYS A C 1
ATOM 881 O O . LYS A 1 115 ? 19.75 11.328 -2.982 1 92.88 115 LYS A O 1
ATOM 886 N N . ASP A 1 116 ? 19.328 10.984 -0.812 1 93 116 ASP A N 1
ATOM 887 C CA . ASP A 1 116 ? 19.141 12.406 -0.544 1 93 116 ASP A CA 1
ATOM 888 C C . ASP A 1 116 ? 20.469 13.156 -0.653 1 93 116 ASP A C 1
ATOM 890 O O . ASP A 1 116 ? 21.5 12.703 -0.127 1 93 116 ASP A O 1
ATOM 894 N N . LEU A 1 117 ? 20.422 14.258 -1.352 1 94.94 117 LEU A N 1
ATOM 895 C CA . LEU A 1 117 ? 21.609 15.102 -1.452 1 94.94 117 LEU A CA 1
ATOM 896 C C . LEU A 1 117 ? 21.641 16.141 -0.33 1 94.94 117 LEU A C 1
ATOM 898 O O . LEU A 1 117 ? 20.984 17.172 -0.418 1 94.94 117 LEU A O 1
ATOM 902 N N . MET A 1 118 ? 22.438 15.828 0.65 1 93.75 118 MET A N 1
ATOM 903 C CA . MET A 1 118 ? 22.516 16.656 1.846 1 93.75 118 MET A CA 1
ATOM 904 C C . MET A 1 118 ? 23.203 17.984 1.54 1 93.75 118 MET A C 1
ATOM 906 O O . MET A 1 118 ? 24.234 18.016 0.874 1 93.75 118 MET A O 1
ATOM 910 N N . PRO A 1 119 ? 22.562 19.078 2.002 1 94 119 PRO A N 1
ATOM 911 C CA . PRO A 1 119 ? 23.281 20.344 1.895 1 94 119 PRO A CA 1
ATOM 912 C C . PRO A 1 119 ? 24.578 20.359 2.711 1 94 119 PRO A C 1
ATOM 914 O O . PRO A 1 119 ? 24.734 19.578 3.645 1 94 119 PRO A O 1
ATOM 917 N N . LYS A 1 120 ? 25.547 21.359 2.377 1 93.44 120 LYS A N 1
ATOM 918 C CA . LYS A 1 120 ? 26.844 21.469 3.033 1 93.44 120 LYS A CA 1
ATOM 919 C C . LYS A 1 120 ? 26.719 22.172 4.383 1 93.44 120 LYS A C 1
ATOM 921 O O . LYS A 1 120 ? 27.688 22.203 5.16 1 93.44 120 LYS A O 1
ATOM 926 N N . THR A 1 121 ? 25.562 22.484 4.629 1 95.94 121 THR A N 1
ATOM 927 C CA . THR A 1 121 ? 25.328 23.203 5.875 1 95.94 121 THR A CA 1
ATOM 928 C C . THR A 1 121 ? 25.672 22.328 7.078 1 95.94 121 THR A C 1
ATOM 930 O O . THR A 1 121 ? 25.156 21.219 7.219 1 95.94 121 THR A O 1
ATOM 933 N N . ASP A 1 122 ? 26.547 22.922 7.945 1 96.88 122 ASP A N 1
ATOM 934 C CA . ASP A 1 122 ? 26.984 22.188 9.133 1 96.88 122 ASP A CA 1
ATOM 935 C C . ASP A 1 122 ? 25.797 21.797 10.008 1 96.88 122 ASP A C 1
ATOM 937 O O . ASP A 1 122 ? 24.922 22.625 10.281 1 96.88 122 ASP A O 1
ATOM 941 N N . GLY A 1 123 ? 25.781 20.5 10.383 1 97.5 123 GLY A N 1
ATOM 942 C CA . GLY A 1 123 ? 24.75 20.047 11.305 1 97.5 123 GLY A CA 1
ATOM 943 C C . GLY A 1 123 ? 23.531 19.5 10.602 1 97.5 123 GLY A C 1
ATOM 944 O O . GLY A 1 123 ? 22.703 18.812 11.211 1 97.5 123 GLY A O 1
ATOM 945 N N . PHE A 1 124 ? 23.406 19.812 9.312 1 97.38 124 PHE A N 1
ATOM 946 C CA . PHE A 1 124 ? 22.219 19.406 8.578 1 97.38 124 PHE A CA 1
ATOM 947 C C . PHE A 1 124 ? 22.094 17.891 8.539 1 97.38 124 PHE A C 1
ATOM 949 O O . PHE A 1 124 ? 21.062 17.328 8.906 1 97.38 124 PHE A O 1
ATOM 956 N N . SER A 1 125 ? 23.109 17.188 8.156 1 96.06 125 SER A N 1
ATOM 957 C CA . SER A 1 125 ? 23.094 15.734 7.988 1 96.06 125 SER A CA 1
ATOM 958 C C . SER A 1 125 ? 22.828 15.023 9.312 1 96.06 125 SER A C 1
ATOM 960 O O . SER A 1 125 ? 22.109 14.023 9.352 1 96.06 125 SER A O 1
ATOM 962 N N . GLU A 1 126 ? 23.375 15.57 10.367 1 96.31 126 GLU A N 1
ATOM 963 C CA . GLU A 1 126 ? 23.219 14.977 11.688 1 96.31 126 GLU A CA 1
ATOM 964 C C . GLU A 1 126 ? 21.766 15.055 12.148 1 96.31 126 GLU A C 1
ATOM 966 O O . GLU A 1 126 ? 21.281 14.172 12.875 1 96.31 126 GLU A O 1
ATOM 971 N N . CYS A 1 127 ? 21.062 16.062 11.68 1 97.19 127 CYS A N 1
ATOM 972 C CA . CYS A 1 127 ? 19.688 16.281 12.141 1 97.19 127 CYS A CA 1
ATOM 973 C C . CYS A 1 127 ? 18.688 15.648 11.188 1 97.19 127 CYS A C 1
ATOM 975 O O . CYS A 1 127 ? 17.516 15.5 11.523 1 97.19 127 CYS A O 1
ATOM 977 N N . TRP A 1 128 ? 19.156 15.289 10.016 1 96.44 128 TRP A N 1
ATOM 978 C CA . TRP A 1 128 ? 18.266 14.812 8.961 1 96.44 128 TRP A CA 1
ATOM 979 C C . TRP A 1 128 ? 17.547 13.539 9.383 1 96.44 128 TRP A C 1
ATOM 981 O O . TRP A 1 128 ? 18.172 12.57 9.812 1 96.44 128 TRP A O 1
ATOM 991 N N . GLY A 1 129 ? 16.203 13.547 9.281 1 94.19 129 GLY A N 1
ATOM 992 C CA . GLY A 1 129 ? 15.398 12.391 9.633 1 94.19 129 GLY A CA 1
ATOM 993 C C . GLY A 1 129 ? 15.086 12.305 11.117 1 94.19 129 GLY A C 1
ATOM 994 O O . GLY A 1 129 ? 14.328 11.43 11.547 1 94.19 129 GLY A O 1
ATOM 995 N N . ILE A 1 130 ? 15.719 13.164 11.922 1 95.31 130 ILE A N 1
ATOM 996 C CA . ILE A 1 130 ? 15.516 13.18 13.367 1 95.31 130 ILE A CA 1
ATOM 997 C C . ILE A 1 130 ? 14.711 14.414 13.766 1 95.31 130 ILE A C 1
ATOM 999 O O . ILE A 1 130 ? 13.531 14.305 14.109 1 95.31 130 ILE A O 1
ATOM 1003 N N . THR A 1 131 ? 15.289 15.641 13.492 1 97.25 131 THR A N 1
ATOM 1004 C CA . THR A 1 131 ? 14.555 16.859 13.805 1 97.25 131 THR A CA 1
ATOM 1005 C C . THR A 1 131 ? 14.5 17.781 12.586 1 97.25 131 THR A C 1
ATOM 1007 O O . THR A 1 131 ? 13.805 18.797 12.609 1 97.25 131 THR A O 1
ATOM 1010 N N . VAL A 1 132 ? 15.328 17.547 11.609 1 97.62 132 VAL A N 1
ATOM 1011 C CA . VAL A 1 132 ? 15.148 18.078 10.266 1 97.62 132 VAL A CA 1
ATOM 1012 C C . VAL A 1 132 ? 14.523 17 9.367 1 97.62 132 VAL A C 1
ATOM 1014 O O . VAL A 1 132 ? 15.156 15.984 9.078 1 97.62 132 VAL A O 1
ATOM 1017 N N . VAL A 1 133 ? 13.305 17.266 8.992 1 96.38 133 VAL A N 1
ATOM 1018 C CA . VAL A 1 133 ? 12.539 16.188 8.375 1 96.38 133 VAL A CA 1
ATOM 1019 C C . VAL A 1 133 ? 11.914 16.672 7.07 1 96.38 133 VAL A C 1
ATOM 1021 O O . VAL A 1 133 ? 11.859 17.875 6.809 1 96.38 133 VAL A O 1
ATOM 1024 N N . HIS A 1 134 ? 11.445 15.719 6.273 1 92.5 134 HIS A N 1
ATOM 1025 C CA . HIS A 1 134 ? 10.898 16.078 4.969 1 92.5 134 HIS A CA 1
ATOM 1026 C C . HIS A 1 134 ? 9.391 15.836 4.914 1 92.5 134 HIS A C 1
ATOM 1028 O O . HIS A 1 134 ? 8.703 16.375 4.043 1 92.5 134 HIS A O 1
ATOM 1034 N N . CYS A 1 135 ? 8.844 15.023 5.797 1 92.94 135 CYS A N 1
ATOM 1035 C CA . CYS A 1 135 ? 7.469 14.562 5.609 1 92.94 135 CYS A CA 1
ATOM 1036 C C . CYS A 1 135 ? 6.625 14.836 6.852 1 92.94 135 CYS A C 1
ATOM 1038 O O . CYS A 1 135 ? 6.82 14.203 7.891 1 92.94 135 CYS A O 1
ATOM 1040 N N . PRO A 1 136 ? 5.652 15.672 6.762 1 95.38 136 PRO A N 1
ATOM 1041 C CA . PRO A 1 136 ? 4.801 15.961 7.918 1 95.38 136 PRO A CA 1
ATOM 1042 C C . PRO A 1 136 ? 3.947 14.766 8.336 1 95.38 136 PRO A C 1
ATOM 1044 O O . PRO A 1 136 ? 3.551 14.664 9.5 1 95.38 136 PRO A O 1
ATOM 1047 N N . TYR A 1 137 ? 3.674 13.836 7.453 1 95.56 137 TYR A N 1
ATOM 1048 C CA . TYR A 1 137 ? 2.838 12.68 7.758 1 95.56 137 TYR A CA 1
ATOM 1049 C C . TYR A 1 137 ? 3.627 11.617 8.516 1 95.56 137 TYR A C 1
ATOM 1051 O O . TYR A 1 137 ? 3.055 10.828 9.273 1 95.56 137 TYR A O 1
ATOM 1059 N N . CYS A 1 138 ? 4.867 11.57 8.32 1 95.06 138 CYS A N 1
ATOM 1060 C CA . CYS A 1 138 ? 5.715 10.562 8.953 1 95.06 138 CYS A CA 1
ATOM 1061 C C . CYS A 1 138 ? 6.242 11.055 10.289 1 95.06 138 CYS A C 1
ATOM 1063 O O . CYS A 1 138 ? 6.355 10.281 11.242 1 95.06 138 CYS A O 1
ATOM 1065 N N . HIS A 1 139 ? 6.484 12.398 10.352 1 95.19 139 HIS A N 1
ATOM 1066 C CA . HIS A 1 139 ? 7.199 12.891 11.523 1 95.19 139 HIS A CA 1
ATOM 1067 C C . HIS A 1 139 ? 6.406 13.984 12.234 1 95.19 139 HIS A C 1
ATOM 1069 O O . HIS A 1 139 ? 6.711 14.328 13.383 1 95.19 139 HIS A O 1
ATOM 1075 N N . GLY A 1 140 ? 5.449 14.5 11.609 1 96.81 140 GLY A N 1
ATOM 1076 C CA . GLY A 1 140 ? 4.801 15.727 12.047 1 96.81 140 GLY A CA 1
ATOM 1077 C C . GLY A 1 140 ? 4.133 15.594 13.398 1 96.81 140 GLY A C 1
ATOM 1078 O O . GLY A 1 140 ? 4.172 16.531 14.211 1 96.81 140 GLY A O 1
ATOM 1079 N N . TYR A 1 141 ? 3.502 14.492 13.648 1 97.94 141 TYR A N 1
ATOM 1080 C CA . TYR A 1 141 ? 2.812 14.273 14.914 1 97.94 141 TYR A CA 1
ATOM 1081 C C . TYR A 1 141 ? 3.777 14.383 16.094 1 97.94 141 TYR A C 1
ATOM 1083 O O . TYR A 1 141 ? 3.432 14.945 17.125 1 97.94 141 TYR A O 1
ATOM 1091 N N . GLU A 1 142 ? 4.988 13.906 15.984 1 96.5 142 GLU A N 1
ATOM 1092 C CA . GLU A 1 142 ? 5.988 13.898 17.047 1 96.5 142 GLU A CA 1
ATOM 1093 C C . GLU A 1 142 ? 6.535 15.297 17.297 1 96.5 142 GLU A C 1
ATOM 1095 O O . GLU A 1 142 ? 7.055 15.578 18.375 1 96.5 142 GLU A O 1
ATOM 1100 N N . ILE A 1 143 ? 6.402 16.141 16.281 1 95.69 143 ILE A N 1
ATOM 1101 C CA . ILE A 1 143 ? 6.973 17.469 16.453 1 95.69 143 ILE A CA 1
ATOM 1102 C C . ILE A 1 143 ? 5.852 18.516 16.531 1 95.69 143 ILE A C 1
ATOM 1104 O O . ILE A 1 143 ? 6.098 19.719 16.422 1 95.69 143 ILE A O 1
ATOM 1108 N N . ARG A 1 144 ? 4.641 18.047 16.766 1 97.62 144 ARG A N 1
ATOM 1109 C CA . ARG A 1 144 ? 3.492 18.938 16.875 1 97.62 144 ARG A CA 1
ATOM 1110 C C . ARG A 1 144 ? 3.652 19.906 18.047 1 97.62 144 ARG A C 1
ATOM 1112 O O . ARG A 1 144 ? 4.258 19.547 19.062 1 97.62 144 ARG A O 1
ATOM 1119 N N . ASN A 1 145 ? 3.154 21.094 17.891 1 97.69 145 ASN A N 1
ATOM 1120 C CA . ASN A 1 145 ? 3.121 22.125 18.906 1 97.69 145 ASN A CA 1
ATOM 1121 C C . ASN A 1 145 ? 4.523 22.609 19.266 1 97.69 145 ASN A C 1
ATOM 1123 O O . ASN A 1 145 ? 4.777 23 20.406 1 97.69 145 ASN A O 1
ATOM 1127 N N . GLN A 1 146 ? 5.445 22.5 18.344 1 98.12 146 GLN A N 1
ATOM 1128 C CA . GLN A 1 146 ? 6.82 22.938 18.562 1 98.12 146 GLN A CA 1
ATOM 1129 C C . GLN A 1 146 ? 7.168 24.109 17.656 1 98.12 146 GLN A C 1
ATOM 1131 O O . GLN A 1 146 ? 6.5 24.344 16.641 1 98.12 146 GLN A O 1
ATOM 1136 N N . LYS A 1 147 ? 8.195 24.984 18.125 1 98.56 147 LYS A N 1
ATOM 1137 C CA . LYS A 1 147 ? 8.727 26.031 17.266 1 98.56 147 LYS A CA 1
ATOM 1138 C C . LYS A 1 147 ? 9.438 25.422 16.047 1 98.56 147 LYS A C 1
ATOM 1140 O O . LYS A 1 147 ? 10.492 24.812 16.188 1 98.56 147 LYS A O 1
ATOM 1145 N N . THR A 1 148 ? 8.867 25.672 14.867 1 98.56 148 THR A N 1
ATOM 1146 C CA . THR A 1 148 ? 9.258 24.875 13.703 1 98.56 148 THR A CA 1
ATOM 1147 C C . THR A 1 148 ? 9.68 25.781 12.547 1 98.56 148 THR A C 1
ATOM 1149 O O . THR A 1 148 ? 8.984 26.734 12.219 1 98.56 148 THR A O 1
ATOM 1152 N N . ALA A 1 149 ? 10.836 25.469 11.977 1 98.75 149 ALA A N 1
ATOM 1153 C CA . ALA A 1 149 ? 11.297 26.141 10.766 1 98.75 149 ALA A CA 1
ATOM 1154 C C . ALA A 1 149 ? 10.906 25.359 9.516 1 98.75 149 ALA A C 1
ATOM 1156 O O . ALA A 1 149 ? 10.828 24.125 9.547 1 98.75 149 ALA A O 1
ATOM 1157 N N . ILE A 1 150 ? 10.609 26.031 8.461 1 98.31 150 ILE A N 1
ATOM 1158 C CA . ILE A 1 150 ? 10.461 25.438 7.141 1 98.31 150 ILE A CA 1
ATOM 1159 C C . ILE A 1 150 ? 11.523 26 6.199 1 98.31 150 ILE A C 1
ATOM 1161 O O . ILE A 1 150 ? 11.453 27.172 5.805 1 98.31 150 ILE A O 1
ATOM 1165 N N . MET A 1 151 ? 12.477 25.156 5.949 1 97.75 151 MET A N 1
ATOM 1166 C CA . MET A 1 151 ? 13.547 25.531 5.027 1 97.75 151 MET A CA 1
ATOM 1167 C C . MET A 1 151 ? 13.133 25.281 3.584 1 97.75 151 MET A C 1
ATOM 1169 O O . MET A 1 151 ? 13.484 24.25 3.004 1 97.75 151 MET A O 1
ATOM 1173 N N . ALA A 1 152 ? 12.453 26.203 3.002 1 96.19 152 ALA A N 1
ATOM 1174 C CA . ALA A 1 152 ? 11.93 26.125 1.641 1 96.19 152 ALA A CA 1
ATOM 1175 C C . ALA A 1 152 ? 11.594 27.5 1.092 1 96.19 152 ALA A C 1
ATOM 1177 O O . ALA A 1 152 ? 11.641 28.5 1.824 1 96.19 152 ALA A O 1
ATOM 1178 N N . ASN A 1 153 ? 11.383 27.562 -0.147 1 95.31 153 ASN A N 1
ATOM 1179 C CA . ASN A 1 153 ? 11.039 28.797 -0.849 1 95.31 153 ASN A CA 1
ATOM 1180 C C . ASN A 1 153 ? 9.883 28.578 -1.825 1 95.31 153 ASN A C 1
ATOM 1182 O O . ASN A 1 153 ? 9.516 27.438 -2.117 1 95.31 153 ASN A O 1
ATOM 1186 N N . GLY A 1 154 ? 9.211 29.625 -2.197 1 94.75 154 GLY A N 1
ATOM 1187 C CA . GLY A 1 154 ? 8.188 29.578 -3.232 1 94.75 154 GLY A CA 1
ATOM 1188 C C . GLY A 1 154 ? 7.055 28.625 -2.918 1 94.75 154 GLY A C 1
ATOM 1189 O O . GLY A 1 154 ? 6.539 28.625 -1.8 1 94.75 154 GLY A O 1
ATOM 1190 N N . ASP A 1 155 ? 6.68 27.859 -3.918 1 95.25 155 ASP A N 1
ATOM 1191 C CA . ASP A 1 155 ? 5.52 26.969 -3.842 1 95.25 155 ASP A CA 1
ATOM 1192 C C . ASP A 1 155 ? 5.719 25.906 -2.777 1 95.25 155 ASP A C 1
ATOM 1194 O O . ASP A 1 155 ? 4.773 25.531 -2.078 1 95.25 155 ASP A O 1
ATOM 1198 N N . THR A 1 156 ? 6.914 25.484 -2.68 1 94.75 156 THR A N 1
ATOM 1199 C CA . THR A 1 156 ? 7.215 24.422 -1.714 1 94.75 156 THR A CA 1
ATOM 1200 C C . THR A 1 156 ? 7.004 24.922 -0.287 1 94.75 156 THR A C 1
ATOM 1202 O O . THR A 1 156 ? 6.477 24.203 0.557 1 94.75 156 THR A O 1
ATOM 1205 N N . ALA A 1 157 ? 7.383 26.141 -0.028 1 96.31 157 ALA A N 1
ATOM 1206 C CA . ALA A 1 157 ? 7.203 26.734 1.294 1 96.31 157 ALA A CA 1
ATOM 1207 C C . ALA A 1 157 ? 5.723 26.812 1.659 1 96.31 157 ALA A C 1
ATOM 1209 O O . ALA A 1 157 ? 5.328 26.453 2.771 1 96.31 157 ALA A O 1
ATOM 1210 N N . ILE A 1 158 ? 4.938 27.25 0.687 1 96.19 158 ILE A N 1
ATOM 1211 C CA . ILE A 1 158 ? 3.508 27.422 0.917 1 96.19 158 ILE A CA 1
ATOM 1212 C C . ILE A 1 158 ? 2.852 26.062 1.158 1 96.19 158 ILE A C 1
ATOM 1214 O O . ILE A 1 158 ? 2.037 25.922 2.072 1 96.19 158 ILE A O 1
ATOM 1218 N N . HIS A 1 159 ? 3.25 25.125 0.386 1 95.06 159 HIS A N 1
ATOM 1219 C CA . HIS A 1 159 ? 2.705 23.781 0.515 1 95.06 159 HIS A CA 1
ATOM 1220 C C . HIS A 1 159 ? 3.002 23.203 1.892 1 95.06 159 HIS A C 1
ATOM 1222 O O . HIS A 1 159 ? 2.09 22.75 2.59 1 95.06 159 HIS A O 1
ATOM 1228 N N . LEU A 1 160 ? 4.223 23.281 2.309 1 96.44 160 LEU A N 1
ATOM 1229 C CA . LEU A 1 160 ? 4.625 22.719 3.598 1 96.44 160 LEU A CA 1
ATOM 1230 C C . LEU A 1 160 ? 3.984 23.5 4.746 1 96.44 160 LEU A C 1
ATOM 1232 O O . LEU A 1 160 ? 3.529 22.891 5.723 1 96.44 160 LEU A O 1
ATOM 1236 N N . ALA A 1 161 ? 3.963 24.812 4.586 1 97.19 161 ALA A N 1
ATOM 1237 C CA . ALA A 1 161 ? 3.373 25.641 5.633 1 97.19 161 ALA A CA 1
ATOM 1238 C C . ALA A 1 161 ? 1.91 25.266 5.863 1 97.19 161 ALA A C 1
ATOM 1240 O O . ALA A 1 161 ? 1.459 25.188 7.008 1 97.19 161 ALA A O 1
ATOM 1241 N N . SER A 1 162 ? 1.235 25.031 4.801 1 96.38 162 SER A N 1
ATOM 1242 C CA . SER A 1 162 ? -0.183 24.703 4.91 1 96.38 162 SER A CA 1
ATOM 1243 C C . SER A 1 162 ? -0.394 23.375 5.641 1 96.38 162 SER A C 1
ATOM 1245 O O . SER A 1 162 ? -1.337 23.234 6.422 1 96.38 162 SER A O 1
ATOM 1247 N N . LEU A 1 163 ? 0.433 22.406 5.414 1 96.38 163 LEU A N 1
ATOM 1248 C CA . LEU A 1 163 ? 0.339 21.109 6.07 1 96.38 163 LEU A CA 1
ATOM 1249 C C . LEU A 1 163 ? 0.765 21.203 7.531 1 96.38 163 LEU A C 1
ATOM 1251 O O . LEU A 1 163 ? 0.103 20.656 8.414 1 96.38 163 LEU A O 1
ATOM 1255 N N . VAL A 1 164 ? 1.817 21.969 7.781 1 97.25 164 VAL A N 1
ATOM 1256 C CA . VAL A 1 164 ? 2.447 22.016 9.094 1 97.25 164 VAL A CA 1
ATOM 1257 C C . VAL A 1 164 ? 1.618 22.891 10.031 1 97.25 164 VAL A C 1
ATOM 1259 O O . VAL A 1 164 ? 1.624 22.688 11.25 1 97.25 164 VAL A O 1
ATOM 1262 N N . LYS A 1 165 ? 0.894 23.797 9.453 1 96.5 165 LYS A N 1
ATOM 1263 C CA . LYS A 1 165 ? 0.09 24.719 10.242 1 96.5 165 LYS A CA 1
ATOM 1264 C C . LYS A 1 165 ? -0.904 23.969 11.125 1 96.5 165 LYS A C 1
ATOM 1266 O O . LYS A 1 165 ? -1.226 24.406 12.227 1 96.5 165 LYS A O 1
ATOM 1271 N N . ASN A 1 166 ? -1.347 22.797 10.672 1 94.12 166 ASN A N 1
ATOM 1272 C CA . ASN A 1 166 ? -2.264 21.969 11.453 1 94.12 166 ASN A CA 1
ATOM 1273 C C . ASN A 1 166 ? -1.563 21.344 12.656 1 94.12 166 ASN A C 1
ATOM 1275 O O . ASN A 1 166 ? -2.219 20.906 13.609 1 94.12 166 ASN A O 1
ATOM 1279 N N . LEU A 1 167 ? -0.294 21.297 12.633 1 97.31 167 LEU A N 1
ATOM 1280 C CA . LEU A 1 167 ? 0.494 20.594 13.633 1 97.31 167 LEU A CA 1
ATOM 1281 C C . LEU A 1 167 ? 1.074 21.562 14.664 1 97.31 167 LEU A C 1
ATOM 1283 O O . LEU A 1 167 ? 1.301 21.188 15.812 1 97.31 167 LEU A O 1
ATOM 1287 N N . THR A 1 168 ? 1.365 22.781 14.211 1 97.5 168 THR A N 1
ATOM 1288 C CA . THR A 1 168 ? 1.892 23.828 15.094 1 97.5 168 THR A CA 1
ATOM 1289 C C . THR A 1 168 ? 1.553 25.219 14.562 1 97.5 168 THR A C 1
ATOM 1291 O O . THR A 1 168 ? 1.453 25.406 13.352 1 97.5 168 THR A O 1
ATOM 1294 N N . LYS A 1 169 ? 1.426 26.188 15.461 1 95.81 169 LYS A N 1
ATOM 1295 C CA . LYS A 1 169 ? 1.137 27.578 15.078 1 95.81 169 LYS A CA 1
ATOM 1296 C C . LYS A 1 169 ? 2.412 28.406 15.031 1 95.81 169 LYS A C 1
ATOM 1298 O O . LYS A 1 169 ? 2.404 29.531 14.531 1 95.81 169 LYS A O 1
ATOM 1303 N N . ASP A 1 170 ? 3.453 27.812 15.5 1 98.06 170 ASP A N 1
ATOM 1304 C CA . ASP A 1 170 ? 4.727 28.531 15.562 1 98.06 170 ASP A CA 1
ATOM 1305 C C . ASP A 1 170 ? 5.641 28.125 14.406 1 98.06 170 ASP A C 1
ATOM 1307 O O . ASP A 1 170 ? 6.531 27.297 14.578 1 98.06 170 ASP A O 1
ATOM 1311 N N . ILE A 1 171 ? 5.41 28.75 13.242 1 98.31 171 ILE A N 1
ATOM 1312 C CA . ILE A 1 171 ? 6.129 28.391 12.016 1 98.31 171 ILE A CA 1
ATOM 1313 C C . ILE A 1 171 ? 6.918 29.609 11.523 1 98.31 171 ILE A C 1
ATOM 1315 O O . ILE A 1 171 ? 6.418 30.734 11.555 1 98.31 171 ILE A O 1
ATOM 1319 N N . THR A 1 172 ? 8.133 29.391 11.156 1 98.56 172 THR A N 1
ATOM 1320 C CA . THR A 1 172 ? 8.945 30.391 10.461 1 98.56 172 THR A CA 1
ATOM 1321 C C . THR A 1 172 ? 9.508 29.812 9.164 1 98.56 172 THR A C 1
ATOM 1323 O O . THR A 1 172 ? 10.102 28.734 9.164 1 98.56 172 THR A O 1
ATOM 1326 N N . ILE A 1 173 ? 9.305 30.516 8.07 1 98.38 173 ILE A N 1
ATOM 1327 C CA . ILE A 1 173 ? 9.883 30.109 6.793 1 98.38 173 ILE A CA 1
ATOM 1328 C C . ILE A 1 173 ? 11.289 30.672 6.648 1 98.38 173 ILE A C 1
ATOM 1330 O O . ILE A 1 173 ? 11.5 31.875 6.844 1 98.38 173 ILE A O 1
ATOM 1334 N N . LEU A 1 174 ? 12.227 29.844 6.422 1 98.19 174 LEU A N 1
ATOM 1335 C CA . LEU A 1 174 ? 13.594 30.219 6.094 1 98.19 174 LEU A CA 1
ATOM 1336 C C . LEU A 1 174 ? 13.875 30.016 4.605 1 98.19 174 LEU A C 1
ATOM 1338 O O . LEU A 1 174 ? 14.047 28.891 4.141 1 98.19 174 LEU A O 1
ATOM 1342 N N . THR A 1 175 ? 14.062 31.109 3.816 1 96.62 175 THR A N 1
ATOM 1343 C CA . THR A 1 175 ? 14.109 31.031 2.359 1 96.62 175 THR A CA 1
ATOM 1344 C C . THR A 1 175 ? 15.531 30.797 1.872 1 96.62 175 THR A C 1
ATOM 1346 O O . THR A 1 175 ? 15.758 30.547 0.687 1 96.62 175 THR A O 1
ATOM 1349 N N . GLU A 1 176 ? 16.5 30.828 2.859 1 93.06 176 GLU A N 1
ATOM 1350 C CA . GLU A 1 176 ? 17.906 30.688 2.5 1 93.06 176 GLU A CA 1
ATOM 1351 C C . GLU A 1 176 ? 18.297 31.672 1.409 1 93.06 176 GLU A C 1
ATOM 1353 O O . GLU A 1 176 ? 18.844 31.281 0.37 1 93.06 176 GLU A O 1
ATOM 1358 N N . GLY A 1 177 ? 18.078 32.906 1.706 1 91.75 177 GLY A N 1
ATOM 1359 C CA . GLY A 1 177 ? 18.297 34 0.764 1 91.75 177 GLY A CA 1
ATOM 1360 C C . GLY A 1 177 ? 17.016 34.688 0.36 1 91.75 177 GLY A C 1
ATOM 1361 O O . GLY A 1 177 ? 16.047 34.688 1.108 1 91.75 177 GLY A O 1
ATOM 1362 N N . LYS A 1 178 ? 17.078 35.25 -0.82 1 93.69 178 LYS A N 1
ATOM 1363 C CA . LYS A 1 178 ? 15.953 36.094 -1.255 1 93.69 178 LYS A CA 1
ATOM 1364 C C . LYS A 1 178 ? 14.711 35.219 -1.486 1 93.69 178 LYS A C 1
ATOM 1366 O O . LYS A 1 178 ? 14.805 34.125 -2.051 1 93.69 178 LYS A O 1
ATOM 1371 N N . SER A 1 179 ? 13.617 35.75 -1.038 1 95.06 179 SER A N 1
ATOM 1372 C CA . SER A 1 179 ? 12.344 35.062 -1.181 1 95.06 179 SER A CA 1
ATOM 1373 C C . SER A 1 179 ? 11.875 35.062 -2.633 1 95.06 179 SER A C 1
ATOM 1375 O O . SER A 1 179 ? 12 36.062 -3.336 1 95.06 179 SER A O 1
ATOM 1377 N N . SER A 1 180 ? 11.367 33.938 -3.088 1 96.19 180 SER A N 1
ATOM 1378 C CA . SER A 1 180 ? 10.773 33.844 -4.418 1 96.19 180 SER A CA 1
ATOM 1379 C C . SER A 1 180 ? 9.25 33.812 -4.344 1 96.19 180 SER A C 1
ATOM 1381 O O . SER A 1 180 ? 8.578 33.5 -5.324 1 96.19 180 SER A O 1
ATOM 1383 N N . LEU A 1 181 ? 8.688 34.125 -3.209 1 96.5 181 LEU A N 1
ATOM 1384 C CA . LEU A 1 181 ? 7.242 34.125 -2.994 1 96.5 181 LEU A CA 1
ATOM 1385 C C . LEU A 1 181 ? 6.598 35.312 -3.721 1 96.5 181 LEU A C 1
ATOM 1387 O O . LEU A 1 181 ? 7.141 36.406 -3.727 1 96.5 181 LEU A O 1
ATOM 1391 N N . ASP A 1 182 ? 5.492 35.031 -4.316 1 96.25 182 ASP A N 1
ATOM 1392 C CA . ASP A 1 182 ? 4.777 36.125 -4.973 1 96.25 182 ASP A CA 1
ATOM 1393 C C . ASP A 1 182 ? 3.861 36.844 -3.984 1 96.25 182 ASP A C 1
ATOM 1395 O O . ASP A 1 182 ? 3.824 36.5 -2.801 1 96.25 182 ASP A O 1
ATOM 1399 N N . GLY A 1 183 ? 3.178 37.875 -4.445 1 95.75 183 GLY A N 1
ATOM 1400 C CA . GLY A 1 183 ? 2.35 38.688 -3.58 1 95.75 183 GLY A CA 1
ATOM 1401 C C . GLY A 1 183 ? 1.232 37.906 -2.908 1 95.75 183 GLY A C 1
ATOM 1402 O O . GLY A 1 183 ? 0.962 38.125 -1.721 1 95.75 183 GLY A O 1
ATOM 1403 N N . GLN A 1 184 ? 0.625 37.094 -3.654 1 96.31 184 GLN A N 1
ATOM 1404 C CA . GLN A 1 184 ? -0.469 36.312 -3.107 1 96.31 184 GLN A CA 1
ATOM 1405 C C . GLN A 1 184 ? 0.032 35.344 -2.035 1 96.31 184 GLN A C 1
ATOM 1407 O O . GLN A 1 184 ? -0.615 35.156 -1.001 1 96.31 184 GLN A O 1
ATOM 1412 N N . GLN A 1 185 ? 1.097 34.719 -2.312 1 96.69 185 GLN A N 1
ATOM 1413 C CA . GLN A 1 185 ? 1.71 33.812 -1.365 1 96.69 185 GLN A CA 1
ATOM 1414 C C . GLN A 1 185 ? 2.109 34.531 -0.077 1 96.69 185 GLN A C 1
ATOM 1416 O O . GLN A 1 185 ? 1.869 34 1.021 1 96.69 185 GLN A O 1
ATOM 1421 N N . LEU A 1 186 ? 2.701 35.688 -0.236 1 96.19 186 LEU A N 1
ATOM 1422 C CA . LEU A 1 186 ? 3.098 36.5 0.917 1 96.19 186 LEU A CA 1
ATOM 1423 C C . LEU A 1 186 ? 1.885 36.875 1.765 1 96.19 186 LEU A C 1
ATOM 1425 O O . LEU A 1 186 ? 1.94 36.812 2.994 1 96.19 186 LEU A O 1
ATOM 1429 N N . GLN A 1 187 ? 0.859 37.219 1.145 1 96 187 GLN A N 1
ATOM 1430 C CA . GLN A 1 187 ? -0.363 37.594 1.852 1 96 187 GLN A CA 1
ATOM 1431 C C . GLN A 1 187 ? -0.922 36.406 2.635 1 96 187 GLN A C 1
ATOM 1433 O O . GLN A 1 187 ? -1.417 36.562 3.752 1 96 187 GLN A O 1
ATOM 1438 N N . LYS A 1 188 ? -0.903 35.219 2.033 1 95.31 188 LYS A N 1
ATOM 1439 C CA . LYS A 1 188 ? -1.347 34.031 2.727 1 95.31 188 LYS A CA 1
ATOM 1440 C C . LYS A 1 188 ? -0.565 33.812 4.02 1 95.31 188 LYS A C 1
ATOM 1442 O O . LYS A 1 188 ? -1.148 33.5 5.059 1 95.31 188 LYS A O 1
ATOM 1447 N N . LEU A 1 189 ? 0.723 33.969 3.926 1 96.69 189 LEU A N 1
ATOM 1448 C CA . LEU A 1 189 ? 1.581 33.781 5.09 1 96.69 189 LEU A CA 1
ATOM 1449 C C . LEU A 1 189 ? 1.297 34.812 6.164 1 96.69 189 LEU A C 1
ATOM 1451 O O . LEU A 1 189 ? 1.248 34.5 7.352 1 96.69 189 LEU A O 1
ATOM 1455 N N . ILE A 1 190 ? 1.106 36.031 5.762 1 95.81 190 ILE A N 1
ATOM 1456 C CA . ILE A 1 190 ? 0.783 37.125 6.684 1 95.81 190 ILE A CA 1
ATOM 1457 C C . ILE A 1 190 ? -0.54 36.812 7.387 1 95.81 190 ILE A C 1
ATOM 1459 O O . ILE A 1 190 ? -0.641 36.938 8.609 1 95.81 190 ILE A O 1
ATOM 1463 N N . ASN A 1 191 ? -1.499 36.344 6.652 1 95.69 191 ASN A N 1
ATOM 1464 C CA . ASN A 1 191 ? -2.818 36.031 7.191 1 95.69 191 ASN A CA 1
ATOM 1465 C C . ASN A 1 191 ? -2.75 34.938 8.242 1 95.69 191 ASN A C 1
ATOM 1467 O O . ASN A 1 191 ? -3.578 34.875 9.148 1 95.69 191 ASN A O 1
ATOM 1471 N N . HIS A 1 192 ? -1.792 34.094 8.086 1 96.44 192 HIS A N 1
ATOM 1472 C CA . HIS A 1 192 ? -1.676 32.969 9 1 96.44 192 HIS A CA 1
ATOM 1473 C C . HIS A 1 192 ? -0.584 33.219 10.039 1 96.44 192 HIS A C 1
ATOM 1475 O O . HIS A 1 192 ? -0.167 32.312 10.742 1 96.44 192 HIS A O 1
ATOM 1481 N N . GLU A 1 193 ? -0.023 34.406 10.031 1 96.62 193 GLU A N 1
ATOM 1482 C CA . GLU A 1 193 ? 0.955 34.844 11.023 1 96.62 193 GLU A CA 1
ATOM 1483 C C . GLU A 1 193 ? 2.223 34 10.969 1 96.62 193 GLU A C 1
ATOM 1485 O O . GLU A 1 193 ? 2.73 33.594 12.008 1 96.62 193 GLU A O 1
ATOM 1490 N N . ILE A 1 194 ? 2.617 33.688 9.766 1 97.81 194 ILE A N 1
ATOM 1491 C CA . ILE A 1 194 ? 3.844 32.938 9.555 1 97.81 194 ILE A CA 1
ATOM 1492 C C . ILE A 1 194 ? 4.98 33.875 9.172 1 97.81 194 ILE A C 1
ATOM 1494 O O . ILE A 1 194 ? 4.855 34.656 8.234 1 97.81 194 ILE A O 1
ATOM 1498 N N . LYS A 1 195 ? 6.039 33.781 9.922 1 97 195 LYS A N 1
ATOM 1499 C CA . LYS A 1 195 ? 7.199 34.625 9.711 1 97 195 LYS A CA 1
ATOM 1500 C C . LYS A 1 195 ? 8.062 34.125 8.562 1 97 195 LYS A C 1
ATOM 1502 O O . LYS A 1 195 ? 8.07 32.938 8.273 1 97 195 LYS A O 1
ATOM 1507 N N . ILE A 1 196 ? 8.766 35.094 7.906 1 97.69 196 ILE A N 1
ATOM 1508 C CA . ILE A 1 196 ? 9.711 34.781 6.848 1 97.69 196 ILE A CA 1
ATOM 1509 C C . ILE A 1 196 ? 11.078 35.375 7.176 1 97.69 196 ILE A C 1
ATOM 1511 O O . ILE A 1 196 ? 11.172 36.562 7.547 1 97.69 196 ILE A O 1
ATOM 1515 N N . ILE A 1 197 ? 12.07 34.562 7.133 1 97.69 197 ILE A N 1
ATOM 1516 C CA . ILE A 1 197 ? 13.453 35.031 7.277 1 97.69 197 ILE A CA 1
ATOM 1517 C C . ILE A 1 197 ? 14.211 34.781 5.977 1 97.69 197 ILE A C 1
ATOM 1519 O O . ILE A 1 197 ? 14.352 33.625 5.539 1 97.69 197 ILE A O 1
ATOM 1523 N N . GLU A 1 198 ? 14.75 35.844 5.344 1 97.06 198 GLU A N 1
ATOM 1524 C CA . GLU A 1 198 ? 15.438 35.75 4.059 1 97.06 198 GLU A CA 1
ATOM 1525 C C . GLU A 1 198 ? 16.953 35.75 4.238 1 97.06 198 GLU A C 1
ATOM 1527 O O . GLU A 1 198 ? 17.672 36.438 3.508 1 97.06 198 GLU A O 1
ATOM 1532 N N . LYS A 1 199 ? 17.391 35.125 5.188 1 96.44 199 LYS A N 1
ATOM 1533 C CA . LYS A 1 199 ? 18.828 35.031 5.461 1 96.44 199 LYS A CA 1
ATOM 1534 C C . LYS A 1 199 ? 19.375 33.656 5.07 1 96.44 199 LYS A C 1
ATOM 1536 O O . LYS A 1 199 ? 18.656 32.656 5.137 1 96.44 199 LYS A O 1
ATOM 1541 N N . GLU A 1 200 ? 20.594 33.656 4.688 1 96.44 200 GLU A N 1
ATOM 1542 C CA . GLU A 1 200 ? 21.281 32.406 4.422 1 96.44 200 GLU A CA 1
ATOM 1543 C C . GLU A 1 200 ? 21.672 31.703 5.719 1 96.44 200 GLU A C 1
ATOM 1545 O O . GLU A 1 200 ? 22.062 32.344 6.688 1 96.44 200 GLU A O 1
ATOM 1550 N N . ILE A 1 201 ? 21.562 30.422 5.652 1 97.06 201 ILE A N 1
ATOM 1551 C CA . ILE A 1 201 ? 21.859 29.609 6.832 1 97.06 201 ILE A CA 1
ATOM 1552 C C . ILE A 1 201 ? 23.328 29.188 6.812 1 97.06 201 ILE A C 1
ATOM 1554 O O . ILE A 1 201 ? 23.844 28.766 5.773 1 97.06 201 ILE A O 1
ATOM 1558 N N . SER A 1 202 ? 24 29.344 7.945 1 97.19 202 SER A N 1
ATOM 1559 C CA . SER A 1 202 ? 25.406 28.953 8.031 1 97.19 202 SER A CA 1
ATOM 1560 C C . SER A 1 202 ? 25.562 27.594 8.719 1 97.19 202 SER A C 1
ATOM 1562 O O . SER A 1 202 ? 26.438 26.812 8.352 1 97.19 202 SER A O 1
ATOM 1564 N N . ALA A 1 203 ? 24.688 27.375 9.734 1 98 203 ALA A N 1
ATOM 1565 C CA . ALA A 1 203 ? 24.828 26.125 10.477 1 98 203 ALA A CA 1
ATOM 1566 C C . ALA A 1 203 ? 23.547 25.797 11.234 1 98 203 ALA A C 1
ATOM 1568 O O . ALA A 1 203 ? 22.75 26.688 11.547 1 98 203 ALA A O 1
ATOM 1569 N N . ILE A 1 204 ? 23.391 24.516 11.453 1 98.25 204 ILE A N 1
ATOM 1570 C CA . ILE A 1 204 ? 22.391 23.984 12.375 1 98.25 204 ILE A CA 1
ATOM 1571 C C . ILE A 1 204 ? 23.062 23.484 13.648 1 98.25 204 ILE A C 1
ATOM 1573 O O . ILE A 1 204 ? 23.859 22.547 13.617 1 98.25 204 ILE A O 1
ATOM 1577 N N . GLU A 1 205 ? 22.766 24.141 14.719 1 98.5 205 GLU A N 1
ATOM 1578 C CA . GLU A 1 205 ? 23.281 23.703 16.016 1 98.5 205 GLU A CA 1
ATOM 1579 C C . GLU A 1 205 ? 22.375 22.641 16.625 1 98.5 205 GLU A C 1
ATOM 1581 O O . GLU A 1 205 ? 21.156 22.844 16.719 1 98.5 205 GLU A O 1
ATOM 1586 N N . HIS A 1 206 ? 23.016 21.562 17.031 1 98.19 206 HIS A N 1
ATOM 1587 C CA . HIS A 1 206 ? 22.219 20.453 17.516 1 98.19 206 HIS A CA 1
ATOM 1588 C C . HIS A 1 206 ? 22.953 19.672 18.609 1 98.19 206 HIS A C 1
ATOM 1590 O O . HIS A 1 206 ? 24.156 19.859 18.797 1 98.19 206 HIS A O 1
ATOM 1596 N N . GLU A 1 207 ? 22.234 18.953 19.359 1 97.69 207 GLU A N 1
ATOM 1597 C CA . GLU A 1 207 ? 22.766 17.953 20.266 1 97.69 207 GLU A CA 1
ATOM 1598 C C . GLU A 1 207 ? 22.328 16.547 19.844 1 97.69 207 GLU A C 1
ATOM 1600 O O . GLU A 1 207 ? 21.172 16.156 20.062 1 97.69 207 GLU A O 1
ATOM 1605 N N . ALA A 1 208 ? 23.156 15.766 19.297 1 95 208 ALA A N 1
ATOM 1606 C CA . ALA A 1 208 ? 22.891 14.398 18.859 1 95 208 ALA A CA 1
ATOM 1607 C C . ALA A 1 208 ? 21.703 14.352 17.906 1 95 208 ALA A C 1
ATOM 1609 O O . ALA A 1 208 ? 20.781 13.547 18.078 1 95 208 ALA A O 1
ATOM 1610 N N . GLY A 1 209 ? 21.672 15.398 17.047 1 96.25 209 GLY A N 1
ATOM 1611 C CA . GLY A 1 209 ? 20.641 15.406 16.016 1 96.25 209 GLY A CA 1
ATOM 1612 C C . GLY A 1 209 ? 19.406 16.172 16.422 1 96.25 209 GLY A C 1
ATOM 1613 O O . GLY A 1 209 ? 18.484 16.344 15.617 1 96.25 209 GLY A O 1
ATOM 1614 N N . LYS A 1 210 ? 19.406 16.594 17.672 1 97.5 210 LYS A N 1
ATOM 1615 C CA . LYS A 1 210 ? 18.281 17.406 18.125 1 97.5 210 LYS A CA 1
ATOM 1616 C C . LYS A 1 210 ? 18.547 18.891 17.891 1 97.5 210 LYS A C 1
ATOM 1618 O O . LYS A 1 210 ? 19.406 19.5 18.547 1 97.5 210 LYS A O 1
ATOM 1623 N N . LEU A 1 211 ? 17.797 19.438 17 1 98.44 211 LEU A N 1
ATOM 1624 C CA . LEU A 1 211 ? 17.938 20.828 16.594 1 98.44 211 LEU A CA 1
ATOM 1625 C C . LEU A 1 211 ? 17.75 21.766 17.781 1 98.44 211 LEU A C 1
ATOM 1627 O O . LEU A 1 211 ? 16.844 21.594 18.594 1 98.44 211 LEU A O 1
ATOM 1631 N N . LYS A 1 212 ? 18.703 22.688 17.953 1 98.5 212 LYS A N 1
ATOM 1632 C CA . LYS A 1 212 ? 18.609 23.688 19.016 1 98.5 212 LYS A CA 1
ATOM 1633 C C . LYS A 1 212 ? 18.5 25.094 18.438 1 98.5 212 LYS A C 1
ATOM 1635 O O . LYS A 1 212 ? 17.625 25.859 18.844 1 98.5 212 LYS A O 1
ATOM 1640 N N . ASN A 1 213 ? 19.422 25.312 17.484 1 98.56 213 ASN A N 1
ATOM 1641 C CA . ASN A 1 213 ? 19.469 26.641 16.875 1 98.56 213 ASN A CA 1
ATOM 1642 C C . ASN A 1 213 ? 19.828 26.578 15.406 1 98.56 213 ASN A C 1
ATOM 1644 O O . ASN A 1 213 ? 20.484 25.641 14.961 1 98.56 213 ASN A O 1
ATOM 1648 N N . ILE A 1 214 ? 19.391 27.562 14.711 1 98.5 214 ILE A N 1
ATOM 1649 C CA . ILE A 1 214 ? 19.875 27.828 13.359 1 98.5 214 ILE A CA 1
ATOM 1650 C C . ILE A 1 214 ? 20.672 29.125 13.344 1 98.5 214 ILE A C 1
ATOM 1652 O O . ILE A 1 214 ? 20.219 30.141 13.844 1 98.5 214 ILE A O 1
ATOM 1656 N N . ARG A 1 215 ? 21.844 28.953 12.914 1 98.44 215 ARG A N 1
ATOM 1657 C CA . ARG A 1 215 ? 22.719 30.109 12.758 1 98.44 215 ARG A CA 1
ATOM 1658 C C . ARG A 1 215 ? 22.719 30.609 11.312 1 98.44 215 ARG A C 1
ATOM 1660 O O . ARG A 1 215 ? 22.797 29.812 10.375 1 98.44 215 ARG A O 1
ATOM 1667 N N . PHE A 1 216 ? 22.688 31.938 11.227 1 98 216 PHE A N 1
ATOM 1668 C CA . PHE A 1 216 ? 22.672 32.562 9.906 1 98 216 PHE A CA 1
ATOM 1669 C C . PHE A 1 216 ? 24.047 33.125 9.562 1 98 216 PHE A C 1
ATOM 1671 O O . PHE A 1 216 ? 24.906 33.281 10.438 1 98 216 PHE A O 1
ATOM 1678 N N . LYS A 1 217 ? 24.25 33.406 8.305 1 96.75 217 LYS A N 1
ATOM 1679 C CA . LYS A 1 217 ? 25.562 33.844 7.832 1 96.75 217 LYS A CA 1
ATOM 1680 C C . LYS A 1 217 ? 25.906 35.219 8.414 1 96.75 217 LYS A C 1
ATOM 1682 O O . LYS A 1 217 ? 27.078 35.562 8.555 1 96.75 217 LYS A O 1
ATOM 1687 N N . ASP A 1 218 ? 24.938 35.969 8.758 1 96.69 218 ASP A N 1
ATOM 1688 C CA . ASP A 1 218 ? 25.188 37.281 9.312 1 96.69 218 ASP A CA 1
ATOM 1689 C C . ASP A 1 218 ? 25.484 37.219 10.805 1 96.69 218 ASP A C 1
ATOM 1691 O O . ASP A 1 218 ? 25.656 38.25 11.461 1 96.69 218 ASP A O 1
ATOM 1695 N N . GLY A 1 219 ? 25.391 36.062 11.328 1 96.12 219 GLY A N 1
ATOM 1696 C CA . GLY A 1 219 ? 25.75 35.844 12.719 1 96.12 219 GLY A CA 1
ATOM 1697 C C . GLY A 1 219 ? 24.547 35.688 13.633 1 96.12 219 GLY A C 1
ATOM 1698 O O . GLY A 1 219 ? 24.688 35.219 14.766 1 96.12 219 GLY A O 1
ATOM 1699 N N . ALA A 1 220 ? 23.438 36 13.188 1 97.25 220 ALA A N 1
ATOM 1700 C CA . ALA A 1 220 ? 22.219 35.844 13.984 1 97.25 220 ALA A CA 1
ATOM 1701 C C . ALA A 1 220 ? 21.938 34.375 14.289 1 97.25 220 ALA A C 1
ATOM 1703 O O . ALA A 1 220 ? 22.281 33.5 13.5 1 97.25 220 ALA A O 1
ATOM 1704 N N . VAL A 1 221 ? 21.359 34.156 15.43 1 97.94 221 VAL A N 1
ATOM 1705 C CA . VAL A 1 221 ? 21.016 32.812 15.867 1 97.94 221 VAL A CA 1
ATOM 1706 C C . VAL A 1 221 ? 19.547 32.781 16.312 1 97.94 221 VAL A C 1
ATOM 1708 O O . VAL A 1 221 ? 19.094 33.719 17 1 97.94 221 VAL A O 1
ATOM 1711 N N . GLU A 1 222 ? 18.828 31.828 15.883 1 98.19 222 GLU A N 1
ATOM 1712 C CA . GLU A 1 222 ? 17.438 31.656 16.312 1 98.19 222 GLU A CA 1
ATOM 1713 C C . GLU A 1 222 ? 17.188 30.219 16.75 1 98.19 222 GLU A C 1
ATOM 1715 O O . GLU A 1 222 ? 17.656 29.266 16.125 1 98.19 222 GLU A O 1
ATOM 1720 N N . ALA A 1 223 ? 16.391 30.109 17.828 1 98.5 223 ALA A N 1
ATOM 1721 C CA . ALA A 1 223 ? 16.078 28.781 18.359 1 98.5 223 ALA A CA 1
ATOM 1722 C C . ALA A 1 223 ? 14.914 28.156 17.609 1 98.5 223 ALA A C 1
ATOM 1724 O O . ALA A 1 223 ? 13.938 28.828 17.281 1 98.5 223 ALA A O 1
ATOM 1725 N N . PHE A 1 224 ? 15.023 26.922 17.266 1 98.69 224 PHE A N 1
ATOM 1726 C CA . PHE A 1 224 ? 13.961 26.094 16.719 1 98.69 224 PHE A CA 1
ATOM 1727 C C . PHE A 1 224 ? 14.008 24.688 17.328 1 98.69 224 PHE A C 1
ATOM 1729 O O . PHE A 1 224 ? 15.078 24.203 17.703 1 98.69 224 PHE A O 1
ATOM 1736 N N . ASP A 1 225 ? 12.828 24.016 17.438 1 98.31 225 ASP A N 1
ATOM 1737 C CA . ASP A 1 225 ? 12.766 22.641 17.953 1 98.31 225 ASP A CA 1
ATOM 1738 C C . ASP A 1 225 ? 12.875 21.641 16.812 1 98.31 225 ASP A C 1
ATOM 1740 O O . ASP A 1 225 ? 13.352 20.516 17.016 1 98.31 225 ASP A O 1
ATOM 1744 N N . ALA A 1 226 ? 12.422 22.016 15.633 1 98.31 226 ALA A N 1
ATOM 1745 C CA . ALA A 1 226 ? 12.422 21.156 14.453 1 98.31 226 ALA A CA 1
ATOM 1746 C C . ALA A 1 226 ? 12.375 21.969 13.172 1 98.31 226 ALA A C 1
ATOM 1748 O O . ALA A 1 226 ? 12.102 23.172 13.203 1 98.31 226 ALA A O 1
ATOM 1749 N N . ALA A 1 227 ? 12.742 21.328 12.109 1 98.62 227 ALA A N 1
ATOM 1750 C CA . ALA A 1 227 ? 12.672 21.984 10.805 1 98.62 227 ALA A CA 1
ATOM 1751 C C . ALA A 1 227 ? 12.211 21.016 9.719 1 98.62 227 ALA A C 1
ATOM 1753 O O . ALA A 1 227 ? 12.492 19.812 9.797 1 98.62 227 ALA A O 1
ATOM 1754 N N . TYR A 1 228 ? 11.414 21.516 8.812 1 98.12 228 TYR A N 1
ATOM 1755 C CA . TYR A 1 228 ? 11.117 20.797 7.578 1 98.12 228 TYR A CA 1
ATOM 1756 C C . TYR A 1 228 ? 11.992 21.281 6.434 1 98.12 228 TYR A C 1
ATOM 1758 O O . TYR A 1 228 ? 12.242 22.484 6.301 1 98.12 228 TYR A O 1
ATOM 1766 N N . ALA A 1 229 ? 12.508 20.344 5.695 1 96.38 229 ALA A N 1
ATOM 1767 C CA . ALA A 1 229 ? 13.352 20.703 4.551 1 96.38 229 ALA A CA 1
ATOM 1768 C C . ALA A 1 229 ? 13.047 19.812 3.354 1 96.38 229 ALA A C 1
ATOM 1770 O O . ALA A 1 229 ? 12.719 18.625 3.518 1 96.38 229 ALA A O 1
ATOM 1771 N N . SER A 1 230 ? 13.031 20.359 2.223 1 91 230 SER A N 1
ATOM 1772 C CA . SER A 1 230 ? 13 19.641 0.953 1 91 230 SER A CA 1
ATOM 1773 C C . SER A 1 230 ? 14.359 19.688 0.258 1 91 230 SER A C 1
ATOM 1775 O O . SER A 1 230 ? 14.859 20.75 -0.064 1 91 230 SER A O 1
ATOM 1777 N N . ILE A 1 231 ? 14.922 18.516 0.065 1 91.94 231 ILE A N 1
ATOM 1778 C CA . ILE A 1 231 ? 16.25 18.5 -0.533 1 91.94 231 ILE A CA 1
ATOM 1779 C C . ILE A 1 231 ? 16.234 17.625 -1.789 1 91.94 231 ILE A C 1
ATOM 1781 O O . ILE A 1 231 ? 15.391 16.734 -1.926 1 91.94 231 ILE A O 1
ATOM 1785 N N . PRO A 1 232 ? 17.094 17.969 -2.734 1 93.31 232 PRO A N 1
ATOM 1786 C CA . PRO A 1 232 ? 17.188 17.141 -3.938 1 93.31 232 PRO A CA 1
ATOM 1787 C C . PRO A 1 232 ? 17.672 15.719 -3.645 1 93.31 232 PRO A C 1
ATOM 1789 O O . PRO A 1 232 ? 18.125 15.43 -2.531 1 93.31 232 PRO A O 1
ATOM 1792 N N . PHE A 1 233 ? 17.453 14.859 -4.633 1 94.88 233 PHE A N 1
ATOM 1793 C CA . PHE A 1 233 ? 17.906 13.477 -4.512 1 94.88 233 PHE A CA 1
ATOM 1794 C C . PHE A 1 233 ? 18.516 12.992 -5.824 1 94.88 233 PHE A C 1
ATOM 1796 O O . PHE A 1 233 ? 18.406 13.672 -6.848 1 94.88 233 PHE A O 1
ATOM 1803 N N . GLU A 1 234 ? 19.266 11.945 -5.762 1 93.25 234 GLU A N 1
ATOM 1804 C CA . GLU A 1 234 ? 19.766 11.242 -6.938 1 93.25 234 GLU A CA 1
ATOM 1805 C C . GLU A 1 234 ? 19.516 9.742 -6.832 1 93.25 234 GLU A C 1
ATOM 1807 O O . GLU A 1 234 ? 19.141 9.242 -5.766 1 93.25 234 GLU A O 1
ATOM 1812 N N . SER A 1 235 ? 19.641 9.148 -7.984 1 91 235 SER A N 1
ATOM 1813 C CA . SER A 1 235 ? 19.516 7.699 -7.992 1 91 235 SER A CA 1
ATOM 1814 C C . SER A 1 235 ? 20.641 7.035 -7.203 1 91 235 SER A C 1
ATOM 1816 O O . SER A 1 235 ? 21.781 7.473 -7.27 1 91 235 SER A O 1
ATOM 1818 N N . ASN A 1 236 ? 20.344 5.961 -6.527 1 89.81 236 ASN A N 1
ATOM 1819 C CA . ASN A 1 236 ? 21.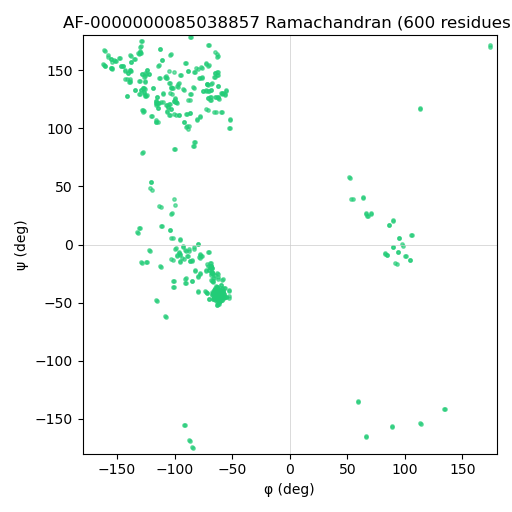312 5.207 -5.75 1 89.81 236 ASN A CA 1
ATOM 1820 C C . ASN A 1 236 ? 22.219 4.355 -6.645 1 89.81 236 ASN A C 1
ATOM 1822 O O . ASN A 1 236 ? 23.203 3.791 -6.184 1 89.81 236 ASN A O 1
ATOM 1826 N N . THR A 1 237 ? 21.859 4.285 -7.883 1 92.19 237 THR A N 1
ATOM 1827 C CA . THR A 1 237 ? 22.578 3.363 -8.758 1 92.19 237 THR A CA 1
ATOM 1828 C C . THR A 1 237 ? 22.531 3.852 -10.203 1 92.19 237 THR A C 1
ATOM 1830 O O . THR A 1 237 ? 21.656 4.621 -10.578 1 92.19 237 THR A O 1
ATOM 1833 N N . ILE A 1 238 ? 23.5 3.354 -10.977 1 94.19 238 ILE A N 1
ATOM 1834 C CA . ILE A 1 238 ? 23.578 3.742 -12.383 1 94.19 238 ILE A CA 1
ATOM 1835 C C . ILE A 1 238 ? 22.812 2.738 -13.242 1 94.19 238 ILE A C 1
ATOM 1837 O O . ILE A 1 238 ? 22.609 2.967 -14.438 1 94.19 238 ILE A O 1
ATOM 1841 N N . ILE A 1 239 ? 22.281 1.763 -12.688 1 96.94 239 ILE A N 1
ATOM 1842 C CA . ILE A 1 239 ? 21.75 0.601 -13.383 1 96.94 239 ILE A CA 1
ATOM 1843 C C . ILE A 1 239 ? 20.547 1.018 -14.227 1 96.94 239 ILE A C 1
ATOM 1845 O O . ILE A 1 239 ? 20.438 0.638 -15.398 1 96.94 239 ILE A O 1
ATOM 1849 N N . PRO A 1 240 ? 19.625 1.791 -13.68 1 97.31 240 PRO A N 1
ATOM 1850 C CA . PRO A 1 240 ? 18.516 2.215 -14.539 1 97.31 240 PRO A CA 1
ATOM 1851 C C . PRO A 1 240 ? 18.984 2.941 -15.797 1 97.31 240 PRO A C 1
ATOM 1853 O O . PRO A 1 240 ? 18.406 2.748 -16.875 1 97.31 240 PRO A O 1
ATOM 1856 N N . ASN A 1 241 ? 20.016 3.727 -15.648 1 96.31 241 ASN A N 1
ATOM 1857 C CA . ASN A 1 241 ? 20.578 4.434 -16.781 1 96.31 241 ASN A CA 1
ATOM 1858 C C . ASN A 1 241 ? 21.234 3.467 -17.781 1 96.31 241 ASN A C 1
ATOM 1860 O O . ASN A 1 241 ? 21.047 3.602 -18.984 1 96.31 241 ASN A O 1
ATOM 1864 N N . GLU A 1 242 ? 21.953 2.523 -17.266 1 96.5 242 GLU A N 1
ATOM 1865 C CA . GLU A 1 242 ? 22.625 1.525 -18.094 1 96.5 242 GLU A CA 1
ATOM 1866 C C . GLU A 1 242 ? 21.625 0.746 -18.938 1 96.5 242 GLU A C 1
ATOM 1868 O O . GLU A 1 242 ? 21.906 0.41 -20.094 1 96.5 242 GLU A O 1
ATOM 1873 N N . LEU A 1 243 ? 20.5 0.539 -18.375 1 97.19 243 LEU A N 1
ATOM 1874 C CA . LEU A 1 243 ? 19.484 -0.282 -19.031 1 97.19 243 LEU A CA 1
ATOM 1875 C C . LEU A 1 243 ? 18.656 0.552 -20 1 97.19 243 LEU A C 1
ATOM 1877 O O . LEU A 1 243 ? 17.938 0.003 -20.828 1 97.19 243 LEU A O 1
ATOM 1881 N N . GLY A 1 244 ? 18.766 1.888 -19.891 1 97.19 244 GLY A N 1
ATOM 1882 C CA . GLY A 1 244 ? 18.047 2.768 -20.797 1 97.19 244 GLY A CA 1
ATOM 1883 C C . GLY A 1 244 ? 16.656 3.146 -20.297 1 97.19 244 GLY A C 1
ATOM 1884 O O . GLY A 1 244 ? 15.781 3.498 -21.078 1 97.19 244 GLY A O 1
ATOM 1885 N N . CYS A 1 245 ? 16.406 3.037 -19.031 1 98 245 CYS A N 1
ATOM 1886 C CA . CYS A 1 245 ? 15.141 3.465 -18.469 1 98 245 CYS A CA 1
ATOM 1887 C C . CYS A 1 245 ? 14.938 4.965 -18.641 1 98 245 CYS A C 1
ATOM 1889 O O . CYS A 1 245 ? 15.906 5.734 -18.609 1 98 245 CYS A O 1
ATOM 1891 N N . GLN A 1 246 ? 13.703 5.312 -18.781 1 98.38 246 GLN A N 1
ATOM 1892 C CA . GLN A 1 246 ? 13.367 6.73 -18.797 1 98.38 246 GLN A CA 1
ATOM 1893 C C . GLN A 1 246 ? 13.078 7.238 -17.375 1 98.38 246 GLN A C 1
ATOM 1895 O O . GLN A 1 246 ? 12.719 6.457 -16.5 1 98.38 246 GLN A O 1
ATOM 1900 N N . PHE A 1 247 ? 13.258 8.5 -17.266 1 97.88 247 PHE A N 1
ATOM 1901 C CA . PHE A 1 247 ? 13.055 9.148 -15.984 1 97.88 247 PHE A CA 1
ATOM 1902 C C . PHE A 1 247 ? 12.062 10.305 -16.125 1 97.88 247 PHE A C 1
ATOM 1904 O O . PHE A 1 247 ? 11.945 10.914 -17.188 1 97.88 247 PHE A O 1
ATOM 1911 N N . THR A 1 248 ? 11.328 10.5 -15.039 1 97.12 248 THR A N 1
ATOM 1912 C CA . THR A 1 248 ? 10.461 11.672 -14.992 1 97.12 248 THR A CA 1
ATOM 1913 C C . THR A 1 248 ? 11.297 12.945 -14.852 1 97.12 248 THR A C 1
ATOM 1915 O O . THR A 1 248 ? 12.492 12.883 -14.57 1 97.12 248 THR A O 1
ATOM 1918 N N . GLU A 1 249 ? 10.602 14.102 -14.977 1 95.38 249 GLU A N 1
ATOM 1919 C CA . GLU A 1 249 ? 11.273 15.391 -14.82 1 95.38 249 GLU A CA 1
ATOM 1920 C C . GLU A 1 249 ? 11.836 15.555 -13.414 1 95.38 249 GLU A C 1
ATOM 1922 O O . GLU A 1 249 ? 12.852 16.234 -13.219 1 95.38 249 GLU A O 1
ATOM 1927 N N . GLN A 1 250 ? 11.273 14.883 -12.516 1 93.38 250 GLN A N 1
ATOM 1928 C CA . GLN A 1 250 ? 11.672 15.016 -11.117 1 93.38 250 GLN A CA 1
ATOM 1929 C C . GLN A 1 250 ? 12.805 14.055 -10.773 1 93.38 250 GLN A C 1
ATOM 1931 O O . GLN A 1 250 ? 13.367 14.109 -9.68 1 93.38 250 GLN A O 1
ATOM 1936 N N . GLY A 1 251 ? 13.125 13.117 -11.672 1 95.62 251 GLY A N 1
ATOM 1937 C CA . GLY A 1 251 ? 14.281 12.258 -11.469 1 95.62 251 GLY A CA 1
ATOM 1938 C C . GLY A 1 251 ? 13.914 10.844 -11.062 1 95.62 251 GLY A C 1
ATOM 1939 O O . GLY A 1 251 ? 14.797 10.031 -10.773 1 95.62 251 GLY A O 1
ATOM 1940 N N . TYR A 1 252 ? 12.625 10.508 -11.094 1 97.81 252 TYR A N 1
ATOM 1941 C CA . TYR A 1 252 ? 12.188 9.156 -10.758 1 97.81 252 TYR A CA 1
ATOM 1942 C C . TYR A 1 252 ? 12.188 8.266 -11.992 1 97.81 252 TYR A C 1
ATOM 1944 O O . TYR A 1 252 ? 11.938 8.734 -13.109 1 97.81 252 TYR A O 1
ATOM 1952 N N . ILE A 1 253 ? 12.438 6.988 -11.742 1 98.56 253 ILE A N 1
ATOM 1953 C CA . ILE A 1 253 ? 12.25 6.047 -12.836 1 98.56 253 ILE A CA 1
ATOM 1954 C C . ILE A 1 253 ? 10.789 6.059 -13.289 1 98.56 253 ILE A C 1
ATOM 1956 O O . ILE A 1 253 ? 9.883 5.922 -12.469 1 98.56 253 ILE A O 1
ATOM 1960 N N . GLU A 1 254 ? 10.57 6.285 -14.562 1 98.5 254 GLU A N 1
ATOM 1961 C CA . GLU A 1 254 ? 9.211 6.301 -15.086 1 98.5 254 GLU A CA 1
ATOM 1962 C C . GLU A 1 254 ? 8.609 4.898 -15.102 1 98.5 254 GLU A C 1
ATOM 1964 O O . GLU A 1 254 ? 9.195 3.971 -15.664 1 98.5 254 GLU A O 1
ATOM 1969 N N . VAL A 1 255 ? 7.457 4.746 -14.5 1 98.44 255 VAL A N 1
ATOM 1970 C CA . VAL A 1 255 ? 6.781 3.453 -14.484 1 98.44 255 VAL A CA 1
ATOM 1971 C C . VAL A 1 255 ? 5.285 3.646 -14.727 1 98.44 255 VAL A C 1
ATOM 1973 O O . VAL A 1 255 ? 4.746 4.73 -14.492 1 98.44 255 VAL A O 1
ATOM 1976 N N . ASP A 1 256 ? 4.637 2.637 -15.195 1 97.44 256 ASP A N 1
ATOM 1977 C CA . ASP A 1 256 ? 3.178 2.648 -15.258 1 97.44 256 ASP A CA 1
ATOM 1978 C C . ASP A 1 256 ? 2.562 2.164 -13.953 1 97.44 256 ASP A C 1
ATOM 1980 O O . ASP A 1 256 ? 3.258 2.041 -12.938 1 97.44 256 ASP A O 1
ATOM 1984 N N . GLU A 1 257 ? 1.276 1.903 -13.914 1 94.25 257 GLU A N 1
ATOM 1985 C CA . GLU A 1 257 ? 0.549 1.57 -12.695 1 94.25 257 GLU A CA 1
ATOM 1986 C C . GLU A 1 257 ? 0.968 0.204 -12.156 1 94.25 257 GLU A C 1
ATOM 1988 O O . GLU A 1 257 ? 0.752 -0.1 -10.984 1 94.25 257 GLU A O 1
ATOM 1993 N N . MET A 1 258 ? 1.563 -0.608 -12.969 1 96.62 258 MET A N 1
ATOM 1994 C CA . MET A 1 258 ? 1.965 -1.96 -12.586 1 96.62 258 MET A CA 1
ATOM 1995 C C . MET A 1 258 ? 3.43 -1.993 -12.164 1 96.62 258 MET A C 1
ATOM 1997 O O . MET A 1 258 ? 3.93 -3.031 -11.727 1 96.62 258 MET A O 1
ATOM 2001 N N . GLY A 1 259 ? 4.16 -0.868 -12.328 1 98.19 259 GLY A N 1
ATOM 2002 C CA . GLY A 1 259 ? 5.566 -0.785 -11.969 1 98.19 259 GLY A CA 1
ATOM 2003 C C . GLY A 1 259 ? 6.496 -1.062 -13.141 1 98.19 259 GLY A C 1
ATOM 2004 O O . GLY A 1 259 ? 7.711 -1.163 -12.961 1 98.19 259 GLY A O 1
ATOM 2005 N N . LYS A 1 260 ? 5.852 -1.216 -14.336 1 98.5 260 LYS A N 1
ATOM 2006 C CA . LYS A 1 260 ? 6.664 -1.517 -15.508 1 98.5 260 LYS A CA 1
ATOM 2007 C C . LYS A 1 260 ? 7.402 -0.273 -16 1 98.5 260 LYS A C 1
ATOM 2009 O O . LYS A 1 260 ? 6.805 0.799 -16.125 1 98.5 260 LYS A O 1
ATOM 2014 N N . THR A 1 261 ? 8.688 -0.385 -16.266 1 98.56 261 THR A N 1
ATOM 2015 C CA . THR A 1 261 ? 9.477 0.71 -16.812 1 98.56 261 THR A CA 1
ATOM 2016 C C . THR A 1 261 ? 9.352 0.76 -18.344 1 98.56 261 THR A C 1
ATOM 2018 O O . THR A 1 261 ? 8.531 0.039 -18.922 1 98.56 261 THR A O 1
ATOM 2021 N N . THR A 1 262 ? 10.117 1.636 -18.953 1 98.38 262 THR A N 1
ATOM 2022 C CA . THR A 1 262 ? 10.102 1.761 -20.406 1 98.38 262 THR A CA 1
ATOM 2023 C C . THR A 1 262 ? 10.93 0.653 -21.062 1 98.38 262 THR A C 1
ATOM 2025 O O . THR A 1 262 ? 10.93 0.502 -22.281 1 98.38 262 THR A O 1
ATOM 2028 N N . VAL A 1 263 ? 11.688 -0.077 -20.25 1 98 263 VAL A N 1
ATOM 2029 C CA . VAL A 1 263 ? 12.492 -1.188 -20.734 1 98 263 VAL A CA 1
ATOM 2030 C C . VAL A 1 263 ? 11.766 -2.506 -20.484 1 98 263 VAL A C 1
ATOM 2032 O O . VAL A 1 263 ? 11.414 -2.826 -19.344 1 98 263 VAL A O 1
ATOM 2035 N N . ASP A 1 264 ? 11.523 -3.258 -21.516 1 97.12 264 ASP A N 1
ATOM 2036 C CA . ASP A 1 264 ? 10.812 -4.527 -21.422 1 97.12 264 ASP A CA 1
ATOM 2037 C C . ASP A 1 264 ? 11.516 -5.469 -20.438 1 97.12 264 ASP A C 1
ATOM 2039 O O . ASP A 1 264 ? 12.734 -5.633 -20.5 1 97.12 264 ASP A O 1
ATOM 2043 N N . GLY A 1 265 ? 10.727 -5.992 -19.516 1 97.69 265 GLY A N 1
ATOM 2044 C CA . GLY A 1 265 ? 11.258 -6.953 -18.562 1 97.69 265 GLY A CA 1
ATOM 2045 C C . GLY A 1 265 ? 11.812 -6.301 -17.297 1 97.69 265 GLY A C 1
ATOM 2046 O O . GLY A 1 265 ? 12.266 -6.992 -16.391 1 97.69 265 GLY A O 1
ATOM 2047 N N . VAL A 1 266 ? 11.789 -4.961 -17.234 1 98.75 266 VAL A N 1
ATOM 2048 C CA . VAL A 1 266 ? 12.32 -4.234 -16.094 1 98.75 266 VAL A CA 1
ATOM 2049 C C . VAL A 1 266 ? 11.195 -3.482 -15.391 1 98.75 266 VAL A C 1
ATOM 2051 O O . VAL A 1 266 ? 10.469 -2.709 -16.016 1 98.75 266 VAL A O 1
ATOM 2054 N N . PHE A 1 267 ? 11.047 -3.787 -14.164 1 98.88 267 PHE A N 1
ATOM 2055 C CA . PHE A 1 267 ? 10.094 -3.107 -13.297 1 98.88 267 PHE A CA 1
ATOM 2056 C C . PHE A 1 267 ? 10.82 -2.27 -12.25 1 98.88 267 PHE A C 1
ATOM 2058 O O . PHE A 1 267 ? 12.008 -2.475 -11.992 1 98.88 267 PHE A O 1
ATOM 2065 N N . ALA A 1 268 ? 10.141 -1.3 -11.695 1 98.81 268 ALA A N 1
ATOM 2066 C CA . ALA A 1 268 ? 10.68 -0.503 -10.594 1 98.81 268 ALA A CA 1
ATOM 2067 C C . ALA A 1 268 ? 9.602 -0.204 -9.555 1 98.81 268 ALA A C 1
ATOM 2069 O O . ALA A 1 268 ? 8.422 -0.076 -9.891 1 98.81 268 ALA A O 1
ATOM 2070 N N . CYS A 1 269 ? 10.016 -0.11 -8.305 1 98.56 269 CYS A N 1
ATOM 2071 C CA . CYS A 1 269 ? 9.094 0.177 -7.211 1 98.56 269 CYS A CA 1
ATOM 2072 C C . CYS A 1 269 ? 9.82 0.818 -6.035 1 98.56 269 CYS A C 1
ATOM 2074 O O . CYS A 1 269 ? 11.039 0.668 -5.895 1 98.56 269 CYS A O 1
ATOM 2076 N N . GLY A 1 270 ? 9.023 1.499 -5.168 1 97.12 270 GLY A N 1
ATOM 2077 C CA . GLY A 1 270 ? 9.602 2.184 -4.02 1 97.12 270 GLY A CA 1
ATOM 2078 C C . GLY A 1 270 ? 10.016 3.609 -4.32 1 97.12 270 GLY A C 1
ATOM 2079 O O . GLY A 1 270 ? 9.539 4.211 -5.281 1 97.12 270 GLY A O 1
ATOM 2080 N N . ASP A 1 271 ? 10.914 4.125 -3.568 1 96.06 271 ASP A N 1
ATOM 2081 C CA . ASP A 1 271 ? 11.242 5.547 -3.588 1 96.06 271 ASP A CA 1
ATOM 2082 C C . ASP A 1 271 ? 11.906 5.938 -4.902 1 96.06 271 ASP A C 1
ATOM 2084 O O . ASP A 1 271 ? 11.883 7.105 -5.297 1 96.06 271 ASP A O 1
ATOM 2088 N N . CYS A 1 272 ? 12.43 5.012 -5.652 1 97.69 272 CYS A N 1
ATOM 2089 C CA . CYS A 1 272 ? 13.109 5.336 -6.902 1 97.69 272 CYS A CA 1
ATOM 2090 C C . CYS A 1 272 ? 12.102 5.625 -8.008 1 97.69 272 CYS A C 1
ATOM 2092 O O . CYS A 1 272 ? 12.469 6.133 -9.07 1 97.69 272 CYS A O 1
ATOM 2094 N N . SER A 1 273 ? 10.812 5.359 -7.73 1 97.81 273 SER A N 1
ATOM 2095 C CA . SER A 1 273 ? 9.867 5.449 -8.836 1 97.81 273 SER A CA 1
ATOM 2096 C C . SER A 1 273 ? 8.641 6.262 -8.445 1 97.81 273 SER A C 1
ATOM 2098 O O . SER A 1 273 ? 7.617 6.23 -9.133 1 97.81 273 SER A O 1
ATOM 2100 N N . THR A 1 274 ? 8.711 6.91 -7.293 1 95.12 274 THR A N 1
ATOM 2101 C CA . THR A 1 274 ? 7.531 7.668 -6.887 1 95.12 274 THR A CA 1
ATOM 2102 C C . THR A 1 274 ? 7.918 8.805 -5.945 1 95.12 274 THR A C 1
ATOM 2104 O O . THR A 1 274 ? 8.875 8.68 -5.176 1 95.12 274 THR A O 1
ATOM 2107 N N . MET A 1 275 ? 7.094 9.859 -5.984 1 90.81 275 MET A N 1
ATOM 2108 C CA . MET A 1 275 ? 7.293 11.008 -5.102 1 90.81 275 MET A CA 1
ATOM 2109 C C . MET A 1 275 ? 6.695 10.742 -3.725 1 90.81 275 MET A C 1
ATOM 2111 O O . MET A 1 275 ? 7.059 11.406 -2.748 1 90.81 275 MET A O 1
ATOM 2115 N N . MET A 1 276 ? 5.77 9.859 -3.639 1 91.19 276 MET A N 1
ATOM 2116 C CA . MET A 1 276 ? 5.117 9.539 -2.373 1 91.19 276 MET A CA 1
ATOM 2117 C C . MET A 1 276 ? 5.953 8.562 -1.561 1 91.19 276 MET A C 1
ATOM 2119 O O . MET A 1 276 ? 5.676 7.359 -1.55 1 91.19 276 MET A O 1
ATOM 2123 N N . ARG A 1 277 ? 6.805 9.141 -0.798 1 92.12 277 ARG A N 1
ATOM 2124 C CA . ARG A 1 277 ? 7.73 8.312 -0.027 1 92.12 277 ARG A CA 1
ATOM 2125 C C . ARG A 1 277 ? 7.121 7.922 1.315 1 92.12 277 ARG A C 1
ATOM 2127 O O . ARG A 1 277 ? 7.086 8.727 2.246 1 92.12 277 ARG A O 1
ATOM 2134 N N . SER A 1 278 ? 6.609 6.766 1.405 1 95.44 278 SER A N 1
ATOM 2135 C CA . SER A 1 278 ? 6.074 6.191 2.635 1 95.44 278 SER A CA 1
ATOM 2136 C C . SER A 1 278 ? 6.188 4.672 2.629 1 95.44 278 SER A C 1
ATOM 2138 O O . SER A 1 278 ? 6.32 4.059 1.567 1 95.44 278 SER A O 1
ATOM 2140 N N . LEU A 1 279 ? 6.168 4.105 3.783 1 97.19 279 LEU A N 1
ATOM 2141 C CA . LEU A 1 279 ? 6.238 2.65 3.885 1 97.19 279 LEU A CA 1
ATOM 2142 C C . LEU A 1 279 ? 5.023 2 3.232 1 97.19 279 LEU A C 1
ATOM 2144 O O . LEU A 1 279 ? 5.152 0.991 2.537 1 97.19 279 LEU A O 1
ATOM 2148 N N . ALA A 1 280 ? 3.812 2.582 3.43 1 98.12 280 ALA A N 1
ATOM 2149 C CA . ALA A 1 280 ? 2.594 2.053 2.824 1 98.12 280 ALA A CA 1
ATOM 2150 C C . ALA A 1 280 ? 2.707 2.018 1.303 1 98.12 280 ALA A C 1
ATOM 2152 O O . ALA A 1 280 ? 2.332 1.029 0.668 1 98.12 280 ALA A O 1
ATOM 2153 N N . THR A 1 281 ? 3.305 3.078 0.741 1 97.88 281 THR A N 1
ATOM 2154 C CA . THR A 1 281 ? 3.49 3.16 -0.704 1 97.88 281 THR A CA 1
ATOM 2155 C C . THR A 1 281 ? 4.535 2.154 -1.174 1 97.88 281 THR A C 1
ATOM 2157 O O . THR A 1 281 ? 4.324 1.446 -2.16 1 97.88 281 THR A O 1
ATOM 2160 N N . ALA A 1 282 ? 5.633 2.117 -0.475 1 98.12 282 ALA A N 1
ATOM 2161 C CA . ALA A 1 282 ? 6.711 1.208 -0.854 1 98.12 282 ALA A CA 1
ATOM 2162 C C . ALA A 1 282 ? 6.23 -0.24 -0.863 1 98.12 282 ALA A C 1
ATOM 2164 O O . ALA A 1 282 ? 6.477 -0.976 -1.822 1 98.12 282 ALA A O 1
ATOM 2165 N N . VAL A 1 283 ? 5.543 -0.643 0.187 1 98.69 283 VAL A N 1
ATOM 2166 C CA . VAL A 1 283 ? 5.066 -2.014 0.334 1 98.69 283 VAL A CA 1
ATOM 2167 C C . VAL A 1 283 ? 4.047 -2.328 -0.757 1 98.69 283 VAL A C 1
ATOM 2169 O O . VAL A 1 283 ? 4.113 -3.385 -1.392 1 98.69 283 VAL A O 1
ATOM 2172 N N . TYR A 1 284 ? 3.154 -1.411 -1.007 1 98.69 284 TYR A N 1
ATOM 2173 C CA . TYR A 1 284 ? 2.143 -1.593 -2.041 1 98.69 284 TYR A CA 1
ATOM 2174 C C . TYR A 1 284 ? 2.783 -1.716 -3.418 1 98.69 284 TYR A C 1
ATOM 2176 O O . TYR A 1 284 ? 2.48 -2.645 -4.172 1 98.69 284 TYR A O 1
ATOM 2184 N N . LYS A 1 285 ? 3.639 -0.77 -3.783 1 98.62 285 LYS A N 1
ATOM 2185 C CA . LYS A 1 285 ? 4.25 -0.764 -5.109 1 98.62 285 LYS A CA 1
ATOM 2186 C C . LYS A 1 285 ? 5.117 -2.002 -5.32 1 98.62 285 LYS A C 1
ATOM 2188 O O . LYS A 1 285 ? 5.168 -2.551 -6.422 1 98.62 285 LYS A O 1
ATOM 2193 N N . GLY A 1 286 ? 5.801 -2.389 -4.238 1 98.81 286 GLY A N 1
ATOM 2194 C CA . GLY A 1 286 ? 6.539 -3.641 -4.316 1 98.81 286 GLY A CA 1
ATOM 2195 C C . GLY A 1 286 ? 5.648 -4.84 -4.594 1 98.81 286 GLY A C 1
ATOM 2196 O O . GLY A 1 286 ? 5.961 -5.664 -5.453 1 98.81 286 GLY A O 1
ATOM 2197 N N . ASN A 1 287 ? 4.543 -4.941 -3.824 1 98.75 287 ASN A N 1
ATOM 2198 C CA . ASN A 1 287 ? 3.578 -6.02 -4.008 1 98.75 287 ASN A CA 1
ATOM 2199 C C . ASN A 1 287 ? 3.064 -6.074 -5.441 1 98.75 287 ASN A C 1
ATOM 2201 O O . ASN A 1 287 ? 3.061 -7.141 -6.062 1 98.75 287 ASN A O 1
ATOM 2205 N N . ILE A 1 288 ? 2.717 -4.934 -5.992 1 98.44 288 ILE A N 1
ATOM 2206 C CA . ILE A 1 288 ? 2.162 -4.824 -7.336 1 98.44 288 ILE A CA 1
ATOM 2207 C C . ILE A 1 288 ? 3.211 -5.246 -8.367 1 98.44 288 ILE A C 1
ATOM 2209 O O . ILE A 1 288 ? 2.91 -5.996 -9.297 1 98.44 288 ILE A O 1
ATOM 2213 N N . ALA A 1 289 ? 4.438 -4.766 -8.188 1 98.69 289 ALA A N 1
ATOM 2214 C CA . ALA A 1 289 ? 5.508 -5.156 -9.102 1 98.69 289 ALA A CA 1
ATOM 2215 C C . ALA A 1 289 ? 5.688 -6.672 -9.117 1 98.69 289 ALA A C 1
ATOM 2217 O O . ALA A 1 289 ? 5.801 -7.277 -10.18 1 98.69 289 ALA A O 1
ATOM 2218 N N . GLY A 1 290 ? 5.699 -7.285 -7.934 1 98.69 290 GLY A N 1
ATOM 2219 C CA . GLY A 1 290 ? 5.828 -8.734 -7.84 1 98.69 290 GLY A CA 1
ATOM 2220 C C . GLY A 1 290 ? 4.691 -9.477 -8.516 1 98.69 290 GLY A C 1
ATOM 2221 O O . GLY A 1 290 ? 4.922 -10.422 -9.273 1 98.69 290 GLY A O 1
ATOM 2222 N N . VAL A 1 291 ? 3.494 -9.023 -8.258 1 98.06 291 VAL A N 1
ATOM 2223 C CA . VAL A 1 291 ? 2.285 -9.648 -8.781 1 98.06 291 VAL A CA 1
ATOM 2224 C C . VAL A 1 291 ? 2.303 -9.602 -10.312 1 98.06 291 VAL A C 1
ATOM 2226 O O . VAL A 1 291 ? 2.041 -10.609 -10.969 1 98.06 291 VAL A O 1
ATOM 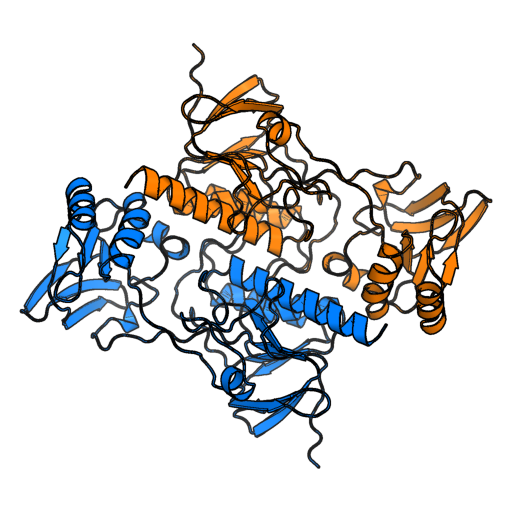2229 N N . PHE A 1 292 ? 2.699 -8.531 -10.875 1 97.88 292 PHE A N 1
ATOM 2230 C CA . PHE A 1 292 ? 2.557 -8.367 -12.32 1 97.88 292 PHE A CA 1
ATOM 2231 C C . PHE A 1 292 ? 3.732 -9 -13.055 1 97.88 292 PHE A C 1
ATOM 2233 O O . PHE A 1 292 ? 3.584 -9.469 -14.188 1 97.88 292 PHE A O 1
ATOM 2240 N N . ILE A 1 293 ? 4.891 -8.992 -12.445 1 98.12 293 ILE A N 1
ATOM 2241 C CA . ILE A 1 293 ? 5.98 -9.766 -13.039 1 98.12 293 ILE A CA 1
ATOM 2242 C C . ILE A 1 293 ? 5.586 -11.242 -13.102 1 98.12 293 ILE A C 1
ATOM 2244 O O . ILE A 1 293 ? 5.812 -11.906 -14.117 1 98.12 293 ILE A O 1
ATOM 2248 N N . ASN A 1 294 ? 5.047 -11.711 -11.977 1 98.06 294 ASN A N 1
ATOM 2249 C CA . ASN A 1 294 ? 4.57 -13.086 -11.992 1 98.06 294 ASN A CA 1
ATOM 2250 C C . ASN A 1 294 ? 3.535 -13.305 -13.094 1 98.06 294 ASN A C 1
ATOM 2252 O O . ASN A 1 294 ? 3.568 -14.328 -13.789 1 98.06 294 ASN A O 1
ATOM 2256 N N . HIS A 1 295 ? 2.643 -12.383 -13.25 1 96.25 295 HIS A N 1
ATOM 2257 C CA . HIS A 1 295 ? 1.637 -12.453 -14.305 1 96.25 295 HIS A CA 1
ATOM 2258 C C . HIS A 1 295 ? 2.287 -12.57 -15.68 1 96.25 295 HIS A C 1
ATOM 2260 O O . HIS A 1 295 ? 1.892 -13.406 -16.484 1 96.25 295 HIS A O 1
ATOM 2266 N N . GLU A 1 296 ? 3.287 -11.742 -15.93 1 96.62 296 GLU A N 1
ATOM 2267 C CA . GLU A 1 296 ? 3.977 -11.789 -17.219 1 96.62 296 GLU A CA 1
ATOM 2268 C C . GLU A 1 296 ? 4.676 -13.125 -17.422 1 96.62 296 GLU A C 1
ATOM 2270 O O . GLU A 1 296 ? 4.602 -13.711 -18.5 1 96.62 296 GLU A O 1
ATOM 2275 N N . LEU A 1 297 ? 5.324 -13.531 -16.391 1 97.06 297 LEU A N 1
ATOM 2276 C CA . LEU A 1 297 ? 6.027 -14.805 -16.469 1 97.06 297 LEU A CA 1
ATOM 2277 C C . LEU A 1 297 ? 5.051 -15.945 -16.75 1 97.06 297 LEU A C 1
ATOM 2279 O O . LEU A 1 297 ? 5.363 -16.859 -17.516 1 97.06 297 LEU A O 1
ATOM 2283 N N . THR A 1 298 ? 3.889 -15.898 -16.156 1 95.19 298 THR A N 1
ATOM 2284 C CA . THR A 1 298 ? 2.857 -16.906 -16.375 1 95.19 298 THR A CA 1
ATOM 2285 C C . THR A 1 298 ? 2.35 -16.875 -17.812 1 95.19 298 THR A C 1
ATOM 2287 O O . THR A 1 298 ? 2.119 -17.922 -18.422 1 95.19 298 THR A O 1
ATOM 2290 N N . GLN A 1 299 ? 2.158 -15.688 -18.297 1 92.81 299 GLN A N 1
ATOM 2291 C CA . GLN A 1 299 ? 1.699 -15.547 -19.672 1 92.81 299 GLN A CA 1
ATOM 2292 C C . GLN A 1 299 ? 2.729 -16.094 -20.656 1 92.81 299 GLN A C 1
ATOM 2294 O O . GLN A 1 299 ? 2.365 -16.688 -21.672 1 92.81 299 GLN A O 1
ATOM 2299 N N . GLU A 1 300 ? 3.965 -15.883 -20.328 1 93.31 300 GLU A N 1
ATOM 2300 C CA . GLU A 1 300 ? 5.047 -16.359 -21.188 1 93.31 300 GLU A CA 1
ATOM 2301 C C . GLU A 1 300 ? 5.121 -17.875 -21.188 1 93.31 300 GLU A C 1
ATOM 2303 O O . GLU A 1 300 ? 5.504 -18.484 -22.188 1 93.31 300 GLU A O 1
ATOM 2308 N N . SER A 1 301 ? 4.746 -18.484 -20.109 1 91.81 301 SER A N 1
ATOM 2309 C CA . SER A 1 301 ? 4.973 -19.906 -19.969 1 91.81 301 SER A CA 1
ATOM 2310 C C . SER A 1 301 ? 3.691 -20.703 -20.203 1 91.81 301 SER A C 1
ATOM 2312 O O . SER A 1 301 ? 3.732 -21.922 -20.391 1 91.81 301 SER A O 1
ATOM 2314 N N . PHE A 1 302 ? 2.531 -20.047 -20.234 1 91.44 302 PHE A N 1
ATOM 2315 C CA . PHE A 1 302 ? 1.255 -20.75 -20.359 1 91.44 302 PHE A CA 1
ATOM 2316 C C . PHE A 1 302 ? 0.757 -20.703 -21.797 1 91.44 302 PHE A C 1
ATOM 2318 O O . PHE A 1 302 ? 0.063 -21.609 -22.25 1 91.44 302 PHE A O 1
ATOM 2325 N N . MET B 1 1 ? -33.344 20.422 19.391 1 40.22 1 MET B N 1
ATOM 2326 C CA . MET B 1 1 ? -32.656 20.062 18.172 1 40.22 1 MET B CA 1
ATOM 2327 C C . MET B 1 1 ? -31.484 19.141 18.453 1 40.22 1 MET B C 1
ATOM 2329 O O . MET B 1 1 ? -30.578 19.516 19.219 1 40.22 1 MET B O 1
ATOM 2333 N N . THR B 1 2 ? -31.609 17.812 18.422 1 53.34 2 THR B N 1
ATOM 2334 C CA . THR B 1 2 ? -30.562 16.906 18.875 1 53.34 2 THR B CA 1
ATOM 2335 C C . THR B 1 2 ? -29.234 17.234 18.188 1 53.34 2 THR B C 1
ATOM 2337 O O . THR B 1 2 ? -29.172 17.328 16.969 1 53.34 2 THR B O 1
ATOM 2340 N N . GLN B 1 3 ? -28.391 17.906 18.844 1 77.25 3 GLN B N 1
ATOM 2341 C CA . GLN B 1 3 ? -27.125 18.438 18.344 1 77.25 3 GLN B CA 1
ATOM 2342 C C . GLN B 1 3 ? -26.297 17.344 17.672 1 77.25 3 GLN B C 1
ATOM 2344 O O . GLN B 1 3 ? -26 16.312 18.281 1 77.25 3 GLN B O 1
ATOM 2349 N N . ILE B 1 4 ? -26.234 17.438 16.297 1 86.31 4 ILE B N 1
ATOM 2350 C CA . ILE B 1 4 ? -25.438 16.5 15.516 1 86.31 4 ILE B CA 1
ATOM 2351 C C . ILE B 1 4 ? -23.953 16.766 15.734 1 86.31 4 ILE B C 1
ATOM 2353 O O . ILE B 1 4 ? -23.484 17.891 15.547 1 86.31 4 ILE B O 1
ATOM 2357 N N . GLU B 1 5 ? -23.344 15.805 16.297 1 94.56 5 GLU B N 1
ATOM 2358 C CA . GLU B 1 5 ? -21.922 15.961 16.516 1 94.56 5 GLU B CA 1
ATOM 2359 C C . GLU B 1 5 ? -21.156 16.109 15.203 1 94.56 5 GLU B C 1
ATOM 2361 O O . GLU B 1 5 ? -21.453 15.406 14.234 1 94.56 5 GLU B O 1
ATOM 2366 N N . HIS B 1 6 ? -20.203 17.062 15.188 1 97.12 6 HIS B N 1
ATOM 2367 C CA . HIS B 1 6 ? -19.469 17.375 13.969 1 97.12 6 HIS B CA 1
ATOM 2368 C C . HIS B 1 6 ? -18.078 16.781 13.992 1 97.12 6 HIS B C 1
ATOM 2370 O O . HIS B 1 6 ? -17.375 16.859 15.008 1 97.12 6 HIS B O 1
ATOM 2376 N N . PHE B 1 7 ? -17.672 16.203 12.93 1 98.5 7 PHE B N 1
ATOM 2377 C CA . PHE B 1 7 ? -16.328 15.719 12.656 1 98.5 7 PHE B CA 1
ATOM 2378 C C . PHE B 1 7 ? -15.805 16.297 11.344 1 98.5 7 PHE B C 1
ATOM 2380 O O . PHE B 1 7 ? -16.578 16.516 10.406 1 98.5 7 PHE B O 1
ATOM 2387 N N . GLU B 1 8 ? -14.516 16.594 11.266 1 98.44 8 GLU B N 1
ATOM 2388 C CA . GLU B 1 8 ? -13.961 17.047 9.992 1 98.44 8 GLU B CA 1
ATOM 2389 C C . GLU B 1 8 ? -14.055 15.969 8.922 1 98.44 8 GLU B C 1
ATOM 2391 O O . GLU B 1 8 ? -14.336 16.266 7.758 1 98.44 8 GLU B O 1
ATOM 2396 N N . VAL B 1 9 ? -13.781 14.766 9.312 1 98.88 9 VAL B N 1
ATOM 2397 C CA . VAL B 1 9 ? -13.852 13.625 8.406 1 98.88 9 VAL B CA 1
ATOM 2398 C C . VAL B 1 9 ? -14.586 12.469 9.086 1 98.88 9 VAL B C 1
ATOM 2400 O O . VAL B 1 9 ? -14.328 12.156 10.25 1 98.88 9 VAL B O 1
ATOM 2403 N N . ILE B 1 10 ? -15.5 11.844 8.445 1 98.94 10 ILE B N 1
ATOM 2404 C CA . ILE B 1 10 ? -16.078 10.578 8.859 1 98.94 10 ILE B CA 1
ATOM 2405 C C . ILE B 1 10 ? -15.641 9.469 7.902 1 98.94 10 ILE B C 1
ATOM 2407 O O . ILE B 1 10 ? -15.68 9.641 6.68 1 98.94 10 ILE B O 1
ATOM 2411 N N . ILE B 1 11 ? -15.164 8.406 8.43 1 98.94 11 ILE B N 1
ATOM 2412 C CA . ILE B 1 11 ? -14.789 7.207 7.684 1 98.94 11 ILE B CA 1
ATOM 2413 C C . ILE B 1 11 ? -15.812 6.102 7.941 1 98.94 11 ILE B C 1
ATOM 2415 O O . ILE B 1 11 ? -16.031 5.707 9.086 1 98.94 11 ILE B O 1
ATOM 2419 N N . ILE B 1 12 ? -16.453 5.648 6.902 1 98.69 12 ILE B N 1
ATOM 2420 C CA . ILE B 1 12 ? -17.375 4.527 7.023 1 98.69 12 ILE B CA 1
ATOM 2421 C C . ILE B 1 12 ? -16.672 3.227 6.66 1 98.69 12 ILE B C 1
ATOM 2423 O O . ILE B 1 12 ? -16.391 2.969 5.484 1 98.69 12 ILE B O 1
ATOM 2427 N N . GLY B 1 13 ? -16.469 2.367 7.637 1 97.56 13 GLY B N 1
ATOM 2428 C CA . GLY B 1 13 ? -15.664 1.165 7.52 1 97.56 13 GLY B CA 1
ATOM 2429 C C . GLY B 1 13 ? -14.398 1.21 8.359 1 97.56 13 GLY B C 1
ATOM 2430 O O . GLY B 1 13 ? -13.531 2.057 8.141 1 97.56 13 GLY B O 1
ATOM 2431 N N . GLY B 1 14 ? -14.305 0.351 9.258 1 96.44 14 GLY B N 1
ATOM 2432 C CA . GLY B 1 14 ? -13.188 0.358 10.188 1 96.44 14 GLY B CA 1
ATOM 2433 C C . GLY B 1 14 ? -12.273 -0.837 10.031 1 96.44 14 GLY B C 1
ATOM 2434 O O . GLY B 1 14 ? -11.742 -1.361 11.008 1 96.44 14 GLY B O 1
ATOM 2435 N N . SER B 1 15 ? -12.125 -1.332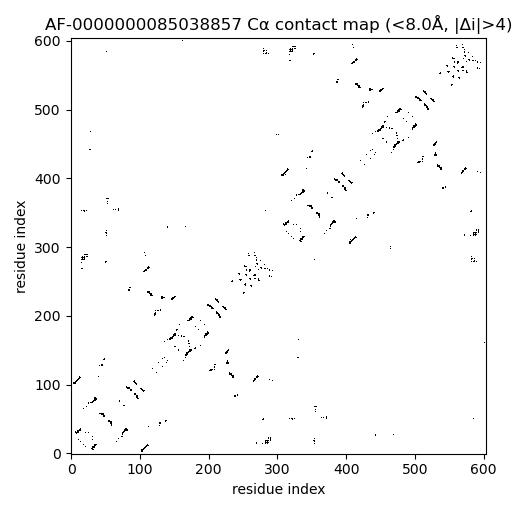 8.773 1 95.88 15 SER B N 1
ATOM 2436 C CA . SER B 1 15 ? -11.117 -2.342 8.477 1 95.88 15 SER B CA 1
ATOM 2437 C C . SER B 1 15 ? -9.812 -1.7 8.023 1 95.88 15 SER B C 1
ATOM 2439 O O . SER B 1 15 ? -9.531 -0.547 8.359 1 95.88 15 SER B O 1
ATOM 2441 N N . TYR B 1 16 ? -9 -2.396 7.281 1 97.62 16 TYR B N 1
ATOM 2442 C CA . TYR B 1 16 ? -7.613 -2.02 7.035 1 97.62 16 TYR B CA 1
ATOM 2443 C C . TYR B 1 16 ? -7.535 -0.677 6.32 1 97.62 16 TYR B C 1
ATOM 2445 O O . TYR B 1 16 ? -6.785 0.211 6.734 1 97.62 16 TYR B O 1
ATOM 2453 N N . ALA B 1 17 ? -8.328 -0.498 5.277 1 98.38 17 ALA B N 1
ATOM 2454 C CA . ALA B 1 17 ? -8.289 0.754 4.527 1 98.38 17 ALA B CA 1
ATOM 2455 C C . ALA B 1 17 ? -8.758 1.924 5.391 1 98.38 17 ALA B C 1
ATOM 2457 O O . ALA B 1 17 ? -8.102 2.969 5.434 1 98.38 17 ALA B O 1
ATOM 2458 N N . GLY B 1 18 ? -9.867 1.747 6.074 1 98.69 18 GLY B N 1
ATOM 2459 C CA . GLY B 1 18 ? -10.383 2.795 6.941 1 98.69 18 GLY B CA 1
ATOM 2460 C C . GLY B 1 18 ? -9.43 3.154 8.07 1 98.69 18 GLY B C 1
ATOM 2461 O O . GLY B 1 18 ? -9.242 4.332 8.375 1 98.69 18 GLY B O 1
ATOM 2462 N N . LEU B 1 19 ? -8.859 2.133 8.664 1 98.81 19 LEU B N 1
ATOM 2463 C CA . LEU B 1 19 ? -7.922 2.357 9.758 1 98.81 19 LEU B CA 1
ATOM 2464 C C . LEU B 1 19 ? -6.672 3.078 9.266 1 98.81 19 LEU B C 1
ATOM 2466 O O . LEU B 1 19 ? -6.152 3.965 9.945 1 98.81 19 LEU B O 1
ATOM 2470 N N . SER B 1 20 ? -6.191 2.693 8.109 1 98.88 20 SER B N 1
ATOM 2471 C CA . SER B 1 20 ? -5.027 3.361 7.531 1 98.88 20 SER B CA 1
ATOM 2472 C C . SER B 1 20 ? -5.312 4.836 7.262 1 98.88 20 SER B C 1
ATOM 2474 O O . SER B 1 20 ? -4.48 5.695 7.551 1 98.88 20 SER B O 1
ATOM 2476 N N . ALA B 1 21 ? -6.496 5.133 6.723 1 98.88 21 ALA B N 1
ATOM 2477 C CA . ALA B 1 21 ? -6.914 6.52 6.52 1 98.88 21 ALA B CA 1
ATOM 2478 C C . ALA B 1 21 ? -6.996 7.266 7.848 1 98.88 21 ALA B C 1
ATOM 2480 O O . ALA B 1 21 ? -6.508 8.391 7.969 1 98.88 21 ALA B O 1
ATOM 2481 N N . GLY B 1 22 ? -7.609 6.598 8.812 1 98.88 22 GLY B N 1
ATOM 2482 C CA . GLY B 1 22 ? -7.719 7.18 10.141 1 98.88 22 GLY B CA 1
ATOM 2483 C C . GLY B 1 22 ? -6.371 7.512 10.758 1 98.88 22 GLY B C 1
ATOM 2484 O O . GLY B 1 22 ? -6.223 8.539 11.422 1 98.88 22 GLY B O 1
ATOM 2485 N N . MET B 1 23 ? -5.398 6.648 10.562 1 98.88 23 MET B N 1
ATOM 2486 C CA . MET B 1 23 ? -4.055 6.871 11.086 1 98.88 23 MET B CA 1
ATOM 2487 C C . MET B 1 23 ? -3.43 8.117 10.477 1 98.88 23 MET B C 1
ATOM 2489 O O . MET B 1 23 ? -2.908 8.977 11.188 1 98.88 23 MET B O 1
ATOM 2493 N N . ALA B 1 24 ? -3.518 8.227 9.148 1 98.69 24 ALA B N 1
ATOM 2494 C CA . ALA B 1 24 ? -2.957 9.383 8.453 1 98.69 24 ALA B CA 1
ATOM 2495 C C . ALA B 1 24 ? -3.598 10.68 8.945 1 98.69 24 ALA B C 1
ATOM 2497 O O . ALA B 1 24 ? -2.902 11.672 9.188 1 98.69 24 ALA B O 1
ATOM 2498 N N . LEU B 1 25 ? -4.879 10.648 9.078 1 98.81 25 LEU B N 1
ATOM 2499 C CA . LEU B 1 25 ? -5.621 11.836 9.5 1 98.81 25 LEU B CA 1
ATOM 2500 C C . LEU B 1 25 ? -5.367 12.141 10.969 1 98.81 25 LEU B C 1
ATOM 2502 O O . LEU B 1 25 ? -5.242 13.305 11.352 1 98.81 25 LEU B O 1
ATOM 2506 N N . GLY B 1 26 ? -5.348 11.07 11.781 1 98.62 26 GLY B N 1
ATOM 2507 C CA . GLY B 1 26 ? -5.023 11.25 13.188 1 98.62 26 GLY B CA 1
ATOM 2508 C C . GLY B 1 26 ? -3.664 11.883 13.406 1 98.62 26 GLY B C 1
ATOM 2509 O O . GLY B 1 26 ? -3.521 12.781 14.234 1 98.62 26 GLY B O 1
ATOM 2510 N N . ARG B 1 27 ? -2.691 11.484 12.664 1 98.44 27 ARG B N 1
ATOM 2511 C CA . ARG B 1 27 ? -1.34 12.016 12.773 1 98.44 27 ARG B CA 1
ATOM 2512 C C . ARG B 1 27 ? -1.292 13.477 12.336 1 98.44 27 ARG B C 1
ATOM 2514 O O . ARG B 1 27 ? -0.335 14.195 12.641 1 98.44 27 ARG B O 1
ATOM 2521 N N . SER B 1 28 ? -2.283 13.891 11.578 1 97.94 28 SER B N 1
ATOM 2522 C CA . SER B 1 28 ? -2.395 15.273 11.141 1 97.94 28 SER B CA 1
ATOM 2523 C C . SER B 1 28 ? -3.309 16.078 12.062 1 97.94 28 SER B C 1
ATOM 2525 O O . SER B 1 28 ? -3.701 17.203 11.742 1 97.94 28 SER B O 1
ATOM 2527 N N . LEU B 1 29 ? -3.809 15.484 13.164 1 98.19 29 LEU B N 1
ATOM 2528 C CA . LEU B 1 29 ? -4.59 16.094 14.234 1 98.19 29 LEU B CA 1
ATOM 2529 C C . LEU B 1 29 ? -5.992 16.453 13.75 1 98.19 29 LEU B C 1
ATOM 2531 O O . LEU B 1 29 ? -6.586 17.422 14.219 1 98.19 29 LEU B O 1
ATOM 2535 N N . ARG B 1 30 ? -6.449 15.75 12.773 1 98.56 30 ARG B N 1
ATOM 2536 C CA . ARG B 1 30 ? -7.816 15.961 12.297 1 98.56 30 ARG B CA 1
ATOM 2537 C C . ARG B 1 30 ? -8.828 15.297 13.227 1 98.56 30 ARG B C 1
ATOM 2539 O O . ARG B 1 30 ? -8.57 14.211 13.758 1 98.56 30 ARG B O 1
ATOM 2546 N N . LYS B 1 31 ? -9.961 15.93 13.406 1 98.69 31 LYS B N 1
ATOM 2547 C CA . LYS B 1 31 ? -11.062 15.32 14.148 1 98.69 31 LYS B CA 1
ATOM 2548 C C . LYS B 1 31 ? -11.805 14.305 13.281 1 98.69 31 LYS B C 1
ATOM 2550 O O . LYS B 1 31 ? -12.562 14.68 12.383 1 98.69 31 LYS B O 1
ATOM 2555 N N . VAL B 1 32 ? -11.672 13.016 13.602 1 98.88 32 VAL B N 1
ATOM 2556 C CA . VAL B 1 32 ? -12.109 11.938 12.727 1 98.88 32 VAL B CA 1
ATOM 2557 C C . VAL B 1 32 ? -13.055 11.008 13.484 1 98.88 32 VAL B C 1
ATOM 2559 O O . VAL B 1 32 ? -12.836 10.727 14.664 1 98.88 32 VAL B O 1
ATOM 2562 N N . LEU B 1 33 ? -14.086 10.555 12.844 1 98.88 33 LEU B N 1
ATOM 2563 C CA . LEU B 1 33 ? -14.938 9.484 13.336 1 98.88 33 LEU B CA 1
ATOM 2564 C C . LEU B 1 33 ? -14.875 8.273 12.414 1 98.88 33 LEU B C 1
ATOM 2566 O O . LEU B 1 33 ? -15.102 8.398 11.203 1 98.88 33 LEU B O 1
ATOM 2570 N N . ILE B 1 34 ? -14.523 7.152 12.93 1 98.88 34 ILE B N 1
ATOM 2571 C CA . ILE B 1 34 ? -14.578 5.898 12.188 1 98.88 34 ILE B CA 1
ATOM 2572 C C . ILE B 1 34 ? -15.789 5.09 12.625 1 98.88 34 ILE B C 1
ATOM 2574 O O . ILE B 1 34 ? -15.883 4.68 13.789 1 98.88 34 ILE B O 1
ATOM 2578 N N . ILE B 1 35 ? -16.703 4.879 11.695 1 98.56 35 ILE B N 1
ATOM 2579 C CA . ILE B 1 35 ? -17.891 4.066 11.938 1 98.56 35 ILE B CA 1
ATOM 2580 C C . ILE B 1 35 ? -17.672 2.652 11.398 1 98.56 35 ILE B C 1
ATOM 2582 O O . ILE B 1 35 ? -17.422 2.469 10.211 1 98.56 35 ILE B O 1
ATOM 2586 N N . ASP B 1 36 ? -17.781 1.68 12.234 1 95.69 36 ASP B N 1
ATOM 2587 C CA . ASP B 1 36 ? -17.484 0.311 11.828 1 95.69 36 ASP B CA 1
ATOM 2588 C C . ASP B 1 36 ? -18.609 -0.643 12.227 1 95.69 36 ASP B C 1
ATOM 2590 O O . ASP B 1 36 ? -19.031 -0.664 13.383 1 95.69 36 ASP B O 1
ATOM 2594 N N . GLY B 1 37 ? -19.047 -1.432 11.258 1 91.44 37 GLY B N 1
ATOM 2595 C CA . GLY B 1 37 ? -20.125 -2.381 11.477 1 91.44 37 GLY B CA 1
ATOM 2596 C C . GLY B 1 37 ? -19.641 -3.721 12.008 1 91.44 37 GLY B C 1
ATOM 2597 O O . GLY B 1 37 ? -20.453 -4.555 12.414 1 91.44 37 GLY B O 1
ATOM 2598 N N . GLY B 1 38 ? -18.344 -3.998 11.945 1 86.56 38 GLY B N 1
ATOM 2599 C CA . GLY B 1 38 ? -17.75 -5.152 12.609 1 86.56 38 GLY B CA 1
ATOM 2600 C C . GLY B 1 38 ? -17.812 -6.418 11.773 1 86.56 38 GLY B C 1
ATOM 2601 O O . GLY B 1 38 ? -17.766 -7.523 12.312 1 86.56 38 GLY B O 1
ATOM 2602 N N . LYS B 1 39 ? -18.047 -6.418 10.461 1 82.31 39 LYS B N 1
ATOM 2603 C CA . LYS B 1 39 ? -18.125 -7.613 9.617 1 82.31 39 LYS B CA 1
ATOM 2604 C C . LYS B 1 39 ? -17.203 -7.48 8.406 1 82.31 39 LYS B C 1
ATOM 2606 O O . LYS B 1 39 ? -17.688 -7.348 7.273 1 82.31 39 LYS B O 1
ATOM 2611 N N . PRO B 1 40 ? -15.953 -7.723 8.711 1 83.31 40 PRO B N 1
ATOM 2612 C CA . PRO B 1 40 ? -15.039 -7.641 7.566 1 83.31 40 PRO B CA 1
ATOM 2613 C C . PRO B 1 40 ? -15.188 -8.82 6.609 1 83.31 40 PRO B C 1
ATOM 2615 O O . PRO B 1 40 ? -15.602 -9.906 7.02 1 83.31 40 PRO B O 1
ATOM 2618 N N . CYS B 1 41 ? -14.828 -8.625 5.352 1 78.5 41 CYS B N 1
ATOM 2619 C CA . CYS B 1 41 ? -15.039 -9.633 4.316 1 78.5 41 CYS B CA 1
ATOM 2620 C C . CYS B 1 41 ? -14.141 -10.844 4.539 1 78.5 41 CYS B C 1
ATOM 2622 O O . CYS B 1 41 ? -14.453 -11.945 4.086 1 78.5 41 CYS B O 1
ATOM 2624 N N . ASN B 1 42 ? -13.031 -10.625 5.227 1 79.56 42 ASN B N 1
ATOM 2625 C CA . ASN B 1 42 ? -12.07 -11.711 5.379 1 79.56 42 ASN B CA 1
ATOM 2626 C C . ASN B 1 42 ? -12.148 -12.336 6.766 1 79.56 42 ASN B C 1
ATOM 2628 O O . ASN B 1 42 ? -11.195 -12.953 7.23 1 79.56 42 ASN B O 1
ATOM 2632 N N . TRP B 1 43 ? -13.258 -12.242 7.359 1 78.44 43 TRP B N 1
ATOM 2633 C CA . TRP B 1 43 ? -13.367 -12.672 8.75 1 78.44 43 TRP B CA 1
ATOM 2634 C C . TRP B 1 43 ? -13.195 -14.18 8.875 1 78.44 43 TRP B C 1
ATOM 2636 O O . TRP B 1 43 ? -12.727 -14.68 9.898 1 78.44 43 TRP B O 1
ATOM 2646 N N . GLN B 1 44 ? -13.484 -14.914 7.809 1 80.69 44 GLN B N 1
ATOM 2647 C CA . GLN B 1 44 ? -13.461 -16.375 7.883 1 80.69 44 GLN B CA 1
ATOM 2648 C C . GLN B 1 44 ? -12.094 -16.922 7.484 1 80.69 44 GLN B C 1
ATOM 2650 O O . GLN B 1 44 ? -11.812 -18.109 7.691 1 80.69 44 GLN B O 1
ATOM 2655 N N . THR B 1 45 ? -11.289 -16.078 6.918 1 88.69 45 THR B N 1
ATOM 2656 C CA . THR B 1 45 ? -9.969 -16.5 6.465 1 88.69 45 THR B CA 1
ATOM 2657 C C . THR B 1 45 ? -9.07 -16.828 7.652 1 88.69 45 THR B C 1
ATOM 2659 O O . THR B 1 45 ? -8.969 -16.031 8.594 1 88.69 45 THR B O 1
ATOM 2662 N N . PRO B 1 46 ? -8.508 -18.031 7.609 1 92.12 46 PRO B N 1
ATOM 2663 C CA . PRO B 1 46 ? -7.703 -18.422 8.766 1 92.12 46 PRO B CA 1
ATOM 2664 C C . PRO B 1 46 ? -6.484 -17.531 8.977 1 92.12 46 PRO B C 1
ATOM 2666 O O . PRO B 1 46 ? -6.152 -17.188 10.109 1 92.12 46 PRO B O 1
ATOM 2669 N N . HIS B 1 47 ? -5.805 -17.234 7.887 1 95.25 47 HIS B N 1
ATOM 2670 C CA . HIS B 1 47 ? -4.609 -16.406 7.918 1 95.25 47 HIS B CA 1
ATOM 2671 C C . HIS B 1 47 ? -4.594 -15.422 6.754 1 95.25 47 HIS B C 1
ATOM 2673 O O . HIS B 1 47 ? -5.199 -15.68 5.711 1 95.25 47 HIS B O 1
ATOM 2679 N N . SER B 1 48 ? -3.986 -14.297 7.008 1 95.69 48 SER B N 1
ATOM 2680 C CA . SER B 1 48 ? -3.701 -13.328 5.957 1 95.69 48 SER B CA 1
ATOM 2681 C C . SER B 1 48 ? -2.246 -13.406 5.512 1 95.69 48 SER B C 1
ATOM 2683 O O . SER B 1 48 ? -1.346 -13.555 6.34 1 95.69 48 SER B O 1
ATOM 2685 N N . HIS B 1 49 ? -2.064 -13.391 4.227 1 97.19 49 HIS B N 1
ATOM 2686 C CA . HIS B 1 49 ? -0.714 -13.516 3.691 1 97.19 49 HIS B CA 1
ATOM 2687 C C . HIS B 1 49 ? -0.424 -12.422 2.67 1 97.19 49 HIS B C 1
ATOM 2689 O O . HIS B 1 49 ? -1.306 -11.625 2.34 1 97.19 49 HIS B O 1
ATOM 2695 N N . ASN B 1 50 ? 0.823 -12.328 2.297 1 97.81 50 ASN B N 1
ATOM 2696 C CA . ASN B 1 50 ? 1.301 -11.438 1.245 1 97.81 50 ASN B CA 1
ATOM 2697 C C . ASN B 1 50 ? 1.173 -9.969 1.65 1 97.81 50 ASN B C 1
ATOM 2699 O O . ASN B 1 50 ? 0.906 -9.109 0.81 1 97.81 50 ASN B O 1
ATOM 2703 N N . PHE B 1 51 ? 1.153 -9.719 2.889 1 98.31 51 PHE B N 1
ATOM 2704 C CA . PHE B 1 51 ? 1.248 -8.391 3.486 1 98.31 51 PHE B CA 1
ATOM 2705 C C . PHE B 1 51 ? 2.471 -8.289 4.391 1 98.31 51 PHE B C 1
ATOM 2707 O O . PHE B 1 51 ? 2.516 -8.906 5.453 1 98.31 51 PHE B O 1
ATOM 2714 N N . LEU B 1 52 ? 3.424 -7.492 3.918 1 98.44 52 LEU B N 1
ATOM 2715 C CA . LEU B 1 52 ? 4.727 -7.41 4.566 1 98.44 52 LEU B CA 1
ATOM 2716 C C . LEU B 1 52 ? 4.578 -7.051 6.043 1 98.44 52 LEU B C 1
ATOM 2718 O O . LEU B 1 52 ? 3.805 -6.156 6.395 1 98.44 52 LEU B O 1
ATOM 2722 N N . THR B 1 53 ? 5.234 -7.734 6.965 1 98.25 53 THR B N 1
ATOM 2723 C CA . THR B 1 53 ? 5.316 -7.625 8.414 1 98.25 53 THR B CA 1
ATOM 2724 C C . THR B 1 53 ? 4.137 -8.336 9.078 1 98.25 53 THR B C 1
ATOM 2726 O O . THR B 1 53 ? 4.098 -8.477 10.305 1 98.25 53 THR B O 1
ATOM 2729 N N . GLN B 1 54 ? 3.119 -8.812 8.352 1 98.38 54 GLN B N 1
ATOM 2730 C CA . GLN B 1 54 ? 1.982 -9.523 8.93 1 98.38 54 GLN B CA 1
ATOM 2731 C C . GLN B 1 54 ? 1.707 -10.828 8.188 1 98.38 54 GLN B C 1
ATOM 2733 O O . GLN B 1 54 ? 0.592 -11.352 8.234 1 98.38 54 GLN B O 1
ATOM 2738 N N . ASP B 1 55 ? 2.637 -11.242 7.395 1 98.38 55 ASP B N 1
ATOM 2739 C CA . ASP B 1 55 ? 2.479 -12.461 6.605 1 98.38 55 ASP B CA 1
ATOM 2740 C C . ASP B 1 55 ? 2.238 -13.672 7.504 1 98.38 55 ASP B C 1
ATOM 2742 O O . ASP B 1 55 ? 3.125 -14.07 8.258 1 98.38 55 ASP B O 1
ATOM 2746 N N . GLY B 1 56 ? 1.023 -14.25 7.406 1 97.12 56 GLY B N 1
ATOM 2747 C CA . GLY B 1 56 ? 0.695 -15.422 8.203 1 97.12 56 GLY B CA 1
ATOM 2748 C C . GLY B 1 56 ? -0.151 -15.102 9.422 1 97.12 56 GLY B C 1
ATOM 2749 O O . GLY B 1 56 ? -0.681 -16 10.07 1 97.12 56 GLY B O 1
ATOM 2750 N N . SER B 1 57 ? -0.311 -13.828 9.734 1 97.12 57 SER B N 1
ATOM 2751 C CA . SER B 1 57 ? -1.146 -13.414 10.859 1 97.12 57 SER B CA 1
ATOM 2752 C C . SER B 1 57 ? -2.625 -13.648 10.562 1 97.12 57 SER B C 1
ATOM 2754 O O . SER B 1 57 ? -3.025 -13.727 9.398 1 97.12 57 SER B O 1
ATOM 2756 N N . THR B 1 58 ? -3.424 -13.828 11.609 1 96.38 58 THR B N 1
ATOM 2757 C CA . THR B 1 58 ? -4.867 -13.922 11.398 1 96.38 58 THR B CA 1
ATOM 2758 C C . THR B 1 58 ? -5.465 -12.539 11.156 1 96.38 58 THR B C 1
ATOM 2760 O O . THR B 1 58 ? -4.93 -11.531 11.625 1 96.38 58 THR B O 1
ATOM 2763 N N . PRO B 1 59 ? -6.57 -12.477 10.43 1 94.88 59 PRO B N 1
ATOM 2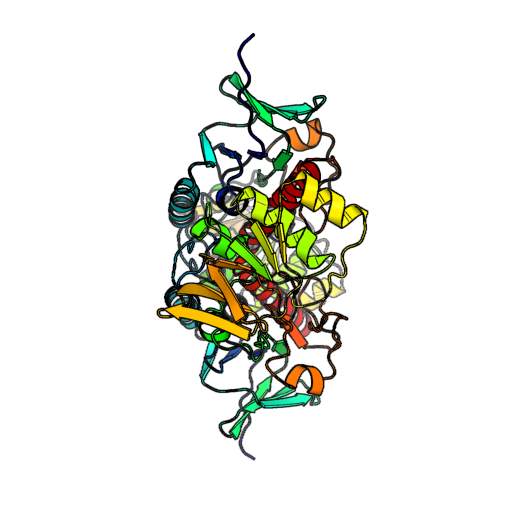764 C CA . PRO B 1 59 ? -7.246 -11.188 10.242 1 94.88 59 PRO B CA 1
ATOM 2765 C C . PRO B 1 59 ? -7.539 -10.484 11.57 1 94.88 59 PRO B C 1
ATOM 2767 O O . PRO B 1 59 ? -7.336 -9.273 11.688 1 94.88 59 PRO B O 1
ATOM 2770 N N . LYS B 1 60 ? -7.926 -11.211 12.547 1 94.19 60 LYS B N 1
ATOM 2771 C CA . LYS B 1 60 ? -8.25 -10.648 13.852 1 94.19 60 LYS B CA 1
ATOM 2772 C C . LYS B 1 60 ? -7.02 -10.016 14.5 1 94.19 60 LYS B C 1
ATOM 2774 O O . LYS B 1 60 ? -7.094 -8.906 15.039 1 94.19 60 LYS B O 1
ATOM 2779 N N . GLU B 1 61 ? -5.887 -10.703 14.461 1 96.38 61 GLU B N 1
ATOM 2780 C CA . GLU B 1 61 ? -4.648 -10.18 15.031 1 96.38 61 GLU B CA 1
ATOM 2781 C C . GLU B 1 61 ? -4.25 -8.867 14.359 1 96.38 61 GLU B C 1
ATOM 2783 O O . GLU B 1 61 ? -3.889 -7.902 15.039 1 96.38 61 GLU B O 1
ATOM 2788 N N . ILE B 1 62 ? -4.32 -8.812 13.078 1 97.25 62 ILE B N 1
ATOM 2789 C CA . ILE B 1 62 ? -3.943 -7.621 12.32 1 97.25 62 ILE B CA 1
ATOM 2790 C C . ILE B 1 62 ? -4.867 -6.465 12.688 1 97.25 62 ILE B C 1
ATOM 2792 O O . ILE B 1 62 ? -4.402 -5.352 12.953 1 97.25 62 ILE B O 1
ATOM 2796 N N . THR B 1 63 ? -6.16 -6.762 12.75 1 95.88 63 THR B N 1
ATOM 2797 C CA . THR B 1 63 ? -7.148 -5.73 13.055 1 95.88 63 THR B CA 1
ATOM 2798 C C . THR B 1 63 ? -6.93 -5.18 14.461 1 95.88 63 THR B C 1
ATOM 2800 O O . THR B 1 63 ? -7.008 -3.971 14.68 1 95.88 63 THR B O 1
ATOM 2803 N N . GLU B 1 64 ? -6.676 -6.059 15.375 1 96.5 64 GLU B N 1
ATOM 2804 C CA . GLU B 1 64 ? -6.48 -5.641 16.766 1 96.5 64 GLU B CA 1
ATOM 2805 C C . GLU B 1 64 ? -5.262 -4.738 16.906 1 96.5 64 GLU B C 1
ATOM 2807 O O . GLU B 1 64 ? -5.332 -3.686 17.531 1 96.5 64 GLU B O 1
ATOM 2812 N N . ILE B 1 65 ? -4.137 -5.121 16.312 1 98 65 ILE B N 1
ATOM 2813 C CA . ILE B 1 65 ? -2.928 -4.305 16.344 1 98 65 ILE B CA 1
ATOM 2814 C C . ILE B 1 65 ? -3.203 -2.953 15.688 1 98 65 ILE B C 1
ATOM 2816 O O . ILE B 1 65 ? -2.836 -1.909 16.234 1 98 65 ILE B O 1
ATOM 2820 N N . ALA B 1 66 ? -3.879 -2.973 14.555 1 98.25 66 ALA B N 1
ATOM 2821 C CA . ALA B 1 66 ? -4.172 -1.763 13.789 1 98.25 66 ALA B CA 1
ATOM 2822 C C . ALA B 1 66 ? -5.059 -0.812 14.586 1 98.25 66 ALA B C 1
ATOM 2824 O O . ALA B 1 66 ? -4.762 0.381 14.695 1 98.25 66 ALA B O 1
ATOM 2825 N N . LYS B 1 67 ? -6.121 -1.341 15.133 1 97.75 67 LYS B N 1
ATOM 2826 C CA . LYS B 1 67 ? -7.055 -0.524 15.906 1 97.75 67 LYS B CA 1
ATOM 2827 C C . LYS B 1 67 ? -6.371 0.09 17.125 1 97.75 67 LYS B C 1
ATOM 2829 O O . LYS B 1 67 ? -6.582 1.264 17.438 1 97.75 67 LYS B O 1
ATOM 2834 N N . ASP B 1 68 ? -5.566 -0.706 17.781 1 98.25 68 ASP B N 1
ATOM 2835 C CA . ASP B 1 68 ? -4.828 -0.217 18.938 1 98.25 68 ASP B CA 1
ATOM 2836 C C . ASP B 1 68 ? -3.922 0.953 18.562 1 98.25 68 ASP B C 1
ATOM 2838 O O . ASP B 1 68 ? -3.83 1.938 19.297 1 98.25 68 ASP B O 1
ATOM 2842 N N . GLN B 1 69 ? -3.271 0.875 17.469 1 98.62 69 GLN B N 1
ATOM 2843 C CA . GLN B 1 69 ? -2.371 1.927 17.016 1 98.62 69 GLN B CA 1
ATOM 2844 C C . GLN B 1 69 ? -3.143 3.199 16.672 1 98.62 69 GLN B C 1
ATOM 2846 O O . GLN B 1 69 ? -2.754 4.293 17.078 1 98.62 69 GLN B O 1
ATOM 2851 N N . VAL B 1 70 ? -4.234 3.039 15.922 1 98.69 70 VAL B N 1
ATOM 2852 C CA . VAL B 1 70 ? -5.008 4.195 15.477 1 98.69 70 VAL B CA 1
ATOM 2853 C C . VAL B 1 70 ? -5.66 4.871 16.688 1 98.69 70 VAL B C 1
ATOM 2855 O O . VAL B 1 70 ? -5.773 6.098 16.719 1 98.69 70 VAL B O 1
ATOM 2858 N N . ALA B 1 71 ? -6.004 4.09 17.688 1 98.31 71 ALA B N 1
ATOM 2859 C CA . ALA B 1 71 ? -6.676 4.59 18.891 1 98.31 71 ALA B CA 1
ATOM 2860 C C . ALA B 1 71 ? -5.742 5.473 19.719 1 98.31 71 ALA B C 1
ATOM 2862 O O . ALA B 1 71 ? -6.191 6.215 20.594 1 98.31 71 ALA B O 1
ATOM 2863 N N . LYS B 1 72 ? -4.453 5.418 19.469 1 97.81 72 LYS B N 1
ATOM 2864 C CA . LYS B 1 72 ? -3.49 6.246 20.188 1 97.81 72 LYS B CA 1
ATOM 2865 C C . LYS B 1 72 ? -3.619 7.715 19.797 1 97.81 72 LYS B C 1
ATOM 2867 O O . LYS B 1 72 ? -3.127 8.594 20.5 1 97.81 72 LYS B O 1
ATOM 2872 N N . TYR B 1 73 ? -4.168 7.953 18.656 1 98.38 73 TYR B N 1
ATOM 2873 C CA . TYR B 1 73 ? -4.379 9.336 18.219 1 98.38 73 TYR B CA 1
ATOM 2874 C C . TYR B 1 73 ? -5.699 9.875 18.75 1 98.38 73 TYR B C 1
ATOM 2876 O O . TYR B 1 73 ? -6.77 9.523 18.266 1 98.38 73 TYR B O 1
ATOM 2884 N N . ASP B 1 74 ? -5.676 10.82 19.609 1 97.25 74 ASP B N 1
ATOM 2885 C CA . ASP B 1 74 ? -6.785 11.266 20.453 1 97.25 74 ASP B CA 1
ATOM 2886 C C . ASP B 1 74 ? -7.879 11.922 19.609 1 97.25 74 ASP B C 1
ATOM 2888 O O . ASP B 1 74 ? -9.039 11.977 20.031 1 97.25 74 ASP B O 1
ATOM 2892 N N . THR B 1 75 ? -7.496 12.328 18.469 1 98.38 75 THR B N 1
ATOM 2893 C CA . THR B 1 75 ? -8.477 13.039 17.656 1 98.38 75 THR B CA 1
ATOM 2894 C C . THR B 1 75 ? -9.297 12.062 16.812 1 98.38 75 THR B C 1
ATOM 2896 O O . THR B 1 75 ? -10.25 12.461 16.141 1 98.38 75 THR B O 1
ATOM 2899 N N . VAL B 1 76 ? -8.953 10.797 16.875 1 98.81 76 VAL B N 1
ATOM 2900 C CA . VAL B 1 76 ? -9.703 9.773 16.156 1 98.81 76 VAL B CA 1
ATOM 2901 C C . VAL B 1 76 ? -10.641 9.047 17.125 1 98.81 76 VAL B C 1
ATOM 2903 O O . VAL B 1 76 ? -10.195 8.484 18.125 1 98.81 76 VAL B O 1
ATOM 2906 N N . ARG B 1 77 ? -11.883 9.062 16.797 1 98.62 77 ARG B N 1
ATOM 2907 C CA . ARG B 1 77 ? -12.898 8.375 17.594 1 98.62 77 ARG B CA 1
ATOM 2908 C C . ARG B 1 77 ? -13.492 7.199 16.828 1 98.62 77 ARG B C 1
ATOM 2910 O O . ARG B 1 77 ? -13.734 7.293 15.625 1 98.62 77 ARG B O 1
ATOM 2917 N N . PHE B 1 78 ? -13.773 6.145 17.578 1 98.31 78 PHE B N 1
ATOM 2918 C CA . PHE B 1 78 ? -14.414 4.965 17 1 98.31 78 PHE B CA 1
ATOM 2919 C C . PHE B 1 78 ? -15.891 4.91 17.406 1 98.31 78 PHE B C 1
ATOM 2921 O O . PHE B 1 78 ? -16.25 5.246 18.531 1 98.31 78 PHE B O 1
ATOM 2928 N N . TYR B 1 79 ? -16.672 4.551 16.484 1 98.38 79 TYR B N 1
ATOM 2929 C CA . TYR B 1 79 ? -18.094 4.316 16.719 1 98.38 79 TYR B CA 1
ATOM 2930 C C . TYR B 1 79 ? -18.516 2.941 16.203 1 98.38 79 TYR B C 1
ATOM 2932 O O . TYR B 1 79 ? -18.422 2.668 15.008 1 98.38 79 TYR B O 1
ATOM 2940 N N . GLU B 1 80 ? -18.938 2.064 17.125 1 96.75 80 GLU B N 1
ATOM 2941 C CA . GLU B 1 80 ? -19.438 0.747 16.75 1 96.75 80 GLU B CA 1
ATOM 2942 C C . GLU B 1 80 ? -20.891 0.821 16.281 1 96.75 80 GLU B C 1
ATOM 2944 O O . GLU B 1 80 ? -21.797 1.051 17.078 1 96.75 80 GLU B O 1
ATOM 2949 N N . GLY B 1 81 ? -21.078 0.686 15.047 1 95.94 81 GLY B N 1
ATOM 2950 C CA . GLY B 1 81 ? -22.391 0.76 14.422 1 95.94 81 GLY B CA 1
ATOM 2951 C C . GLY B 1 81 ? -22.344 0.708 12.906 1 95.94 81 GLY B C 1
ATOM 2952 O O . GLY B 1 81 ? -21.25 0.713 12.32 1 95.94 81 GLY B O 1
ATOM 2953 N N . LEU B 1 82 ? -23.5 0.573 12.375 1 96.31 82 LEU B N 1
ATOM 2954 C CA . LEU B 1 82 ? -23.625 0.503 10.922 1 96.31 82 LEU B CA 1
ATOM 2955 C C . LEU B 1 82 ? -24.141 1.819 10.359 1 96.31 82 LEU B C 1
ATOM 2957 O O . LEU B 1 82 ? -25.188 2.309 10.789 1 96.31 82 LEU B O 1
ATOM 2961 N N . ALA B 1 83 ? -23.359 2.447 9.477 1 97.75 83 ALA B N 1
ATOM 2962 C CA . ALA B 1 83 ? -23.906 3.574 8.734 1 97.75 83 ALA B CA 1
ATOM 2963 C C . ALA B 1 83 ? -24.984 3.109 7.75 1 97.75 83 ALA B C 1
ATOM 2965 O O . ALA B 1 83 ? -24.719 2.271 6.887 1 97.75 83 ALA B O 1
ATOM 2966 N N . ILE B 1 84 ? -26.203 3.654 7.812 1 96.94 84 ILE B N 1
ATOM 2967 C CA . ILE B 1 84 ? -27.297 3.107 7.02 1 96.94 84 ILE B CA 1
ATOM 2968 C C . ILE B 1 84 ? -27.859 4.191 6.102 1 96.94 84 ILE B C 1
ATOM 2970 O O . ILE B 1 84 ? -28.719 3.916 5.258 1 96.94 84 ILE B O 1
ATOM 2974 N N . GLY B 1 85 ? -27.328 5.414 6.289 1 96.94 85 GLY B N 1
ATOM 2975 C CA . GLY B 1 85 ? -27.844 6.492 5.461 1 96.94 85 GLY B CA 1
ATOM 2976 C C . GLY B 1 85 ? -26.922 7.691 5.398 1 96.94 85 GLY B C 1
ATOM 2977 O O . GLY B 1 85 ? -26.078 7.883 6.285 1 96.94 85 GLY B O 1
ATOM 2978 N N . SER B 1 86 ? -27.078 8.414 4.305 1 97.44 86 SER B N 1
ATOM 2979 C CA . SER B 1 86 ? -26.312 9.641 4.113 1 97.44 86 SER B CA 1
ATOM 2980 C C . SER B 1 86 ? -27.156 10.711 3.422 1 97.44 86 SER B C 1
ATOM 2982 O O . SER B 1 86 ? -28.078 10.398 2.68 1 97.44 86 SER B O 1
ATOM 2984 N N . LYS B 1 87 ? -26.859 11.961 3.73 1 96.31 87 LYS B N 1
ATOM 2985 C CA . LYS B 1 87 ? -27.5 13.109 3.092 1 96.31 87 LYS B CA 1
ATOM 2986 C C . LYS B 1 87 ? -26.484 14.227 2.854 1 96.31 87 LYS B C 1
ATOM 2988 O O . LYS B 1 87 ? -25.75 14.617 3.766 1 96.31 87 LYS B O 1
ATOM 2993 N N . LYS B 1 88 ? -26.453 14.672 1.59 1 96.25 88 LYS B N 1
ATOM 2994 C CA . LYS B 1 88 ? -25.656 15.867 1.31 1 96.25 88 LYS B CA 1
ATOM 2995 C C . LYS B 1 88 ? -26.328 17.109 1.867 1 96.25 88 LYS B C 1
ATOM 2997 O O . LYS B 1 88 ? -27.547 17.312 1.692 1 96.25 88 LYS B O 1
ATOM 3002 N N . VAL B 1 89 ? -25.578 17.953 2.557 1 95.25 89 VAL B N 1
ATOM 3003 C CA . VAL B 1 89 ? -26.078 19.203 3.1 1 95.25 89 VAL B CA 1
ATOM 3004 C C . VAL B 1 89 ? -25.156 20.359 2.689 1 95.25 89 VAL B C 1
ATOM 3006 O O . VAL B 1 89 ? -24.172 20.141 1.982 1 95.25 89 VAL B O 1
ATOM 3009 N N . ASP B 1 90 ? -25.438 21.609 2.965 1 90.44 90 ASP B N 1
ATOM 3010 C CA . ASP B 1 90 ? -24.75 22.797 2.479 1 90.44 90 ASP B CA 1
ATOM 3011 C C . ASP B 1 90 ? -23.25 22.703 2.748 1 90.44 90 ASP B C 1
ATOM 3013 O O . ASP B 1 90 ? -22.438 22.984 1.865 1 90.44 90 ASP B O 1
ATOM 3017 N N . ASN B 1 91 ? -22.891 22.281 3.941 1 90.25 91 ASN B N 1
ATOM 3018 C CA . ASN B 1 91 ? -21.484 22.266 4.285 1 90.25 91 ASN B CA 1
ATOM 3019 C C . ASN B 1 91 ? -21.016 20.859 4.656 1 90.25 91 ASN B C 1
ATOM 3021 O O . ASN B 1 91 ? -20.328 20.672 5.672 1 90.25 91 ASN B O 1
ATOM 3025 N N . GLY B 1 92 ? -21.406 19.906 3.754 1 97.12 92 GLY B N 1
ATOM 3026 C CA . GLY B 1 92 ? -20.891 18.578 4.043 1 97.12 92 GLY B CA 1
ATOM 3027 C C . GLY B 1 92 ? -21.953 17.5 3.936 1 97.12 92 GLY B C 1
ATOM 3028 O O . GLY B 1 92 ? -22.734 17.484 2.99 1 97.12 92 GLY B O 1
ATOM 3029 N N . PHE B 1 93 ? -21.875 16.516 4.859 1 98.31 93 PHE B N 1
ATOM 3030 C CA . PHE B 1 93 ? -22.703 15.328 4.805 1 98.31 93 PHE B CA 1
ATOM 3031 C C . PHE B 1 93 ? -23.203 14.953 6.195 1 98.31 93 PHE B C 1
ATOM 3033 O O . PHE B 1 93 ? -22.469 15.07 7.18 1 98.31 93 PHE B O 1
ATOM 3040 N N . ASP B 1 94 ? -24.438 14.516 6.254 1 98.19 94 ASP B N 1
ATOM 3041 C CA . ASP B 1 94 ? -24.969 13.875 7.453 1 98.19 94 ASP B CA 1
ATOM 3042 C C . ASP B 1 94 ? -25.016 12.359 7.293 1 98.19 94 ASP B C 1
ATOM 3044 O O . ASP B 1 94 ? -25.516 11.852 6.285 1 98.19 94 ASP B O 1
ATOM 3048 N N . ILE B 1 95 ? -24.484 11.656 8.266 1 98.31 95 ILE B N 1
ATOM 3049 C CA . ILE B 1 95 ? -24.453 10.195 8.25 1 98.31 95 ILE B CA 1
ATOM 3050 C C . ILE B 1 95 ? -25.312 9.648 9.391 1 98.31 95 ILE B C 1
ATOM 3052 O O . ILE B 1 95 ? -25.125 10.016 10.555 1 98.31 95 ILE B O 1
ATOM 3056 N N . THR B 1 96 ? -26.234 8.766 9.039 1 97.88 96 THR B N 1
ATOM 3057 C CA . THR B 1 96 ? -27.094 8.148 10.039 1 97.88 96 THR B CA 1
ATOM 3058 C C . THR B 1 96 ? -26.719 6.691 10.266 1 97.88 96 THR B C 1
ATOM 3060 O O . THR B 1 96 ? -26.312 6 9.32 1 97.88 96 THR B O 1
ATOM 3063 N N . THR B 1 97 ? -26.859 6.246 11.523 1 97.31 97 THR B N 1
ATOM 3064 C CA . THR B 1 97 ? -26.469 4.887 11.875 1 97.31 97 THR B CA 1
ATOM 3065 C C . THR B 1 97 ? -27.688 4.051 12.25 1 97.31 97 THR B C 1
ATOM 3067 O O . THR B 1 97 ? -28.766 4.594 12.461 1 97.31 97 THR B O 1
ATOM 3070 N N . ASN B 1 98 ? -27.469 2.76 12.344 1 96.06 98 ASN B N 1
ATOM 3071 C CA . ASN B 1 98 ? -28.531 1.825 12.703 1 96.06 98 ASN B CA 1
ATOM 3072 C C . ASN B 1 98 ? -28.938 1.969 14.164 1 96.06 98 ASN B C 1
ATOM 3074 O O . ASN B 1 98 ? -29.969 1.438 14.586 1 96.06 98 ASN B O 1
ATOM 3078 N N . ARG B 1 99 ? -28.25 2.762 14.945 1 95.56 99 ARG B N 1
ATOM 3079 C CA . ARG B 1 99 ? -28.562 2.986 16.344 1 95.56 99 ARG B CA 1
ATOM 3080 C C . ARG B 1 99 ? -29.344 4.281 16.547 1 95.56 99 ARG B C 1
ATOM 3082 O O . ARG B 1 99 ? -29.625 4.684 17.672 1 95.56 99 ARG B O 1
ATOM 3089 N N . GLY B 1 100 ? -29.516 4.945 15.477 1 94.56 100 GLY B N 1
ATOM 3090 C CA . GLY B 1 100 ? -30.344 6.137 15.523 1 94.56 100 GLY B CA 1
ATOM 3091 C C . GLY B 1 100 ? -29.547 7.418 15.641 1 94.56 100 GLY B C 1
ATOM 3092 O O . GLY B 1 100 ? -30.109 8.516 15.617 1 94.56 100 GLY B O 1
ATOM 3093 N N . ASP B 1 101 ? -28.219 7.336 15.719 1 97.06 101 ASP B N 1
ATOM 3094 C CA . ASP B 1 101 ? -27.344 8.508 15.82 1 97.06 101 ASP B CA 1
ATOM 3095 C C . ASP B 1 101 ? -27.094 9.117 14.445 1 97.06 101 ASP B C 1
ATOM 3097 O O . ASP B 1 101 ? -27.094 8.406 13.438 1 97.06 101 ASP B O 1
ATOM 3101 N N . THR B 1 102 ? -26.922 10.391 14.445 1 97.69 102 THR B N 1
ATOM 3102 C CA . THR B 1 102 ? -26.547 11.117 13.234 1 97.69 102 THR B CA 1
ATOM 3103 C C . THR B 1 102 ? -25.297 11.961 13.484 1 97.69 102 THR B C 1
ATOM 3105 O O . THR B 1 102 ? -25.188 12.625 14.523 1 97.69 102 THR B O 1
ATOM 3108 N N . PHE B 1 103 ? -24.359 11.898 12.555 1 98.44 103 PHE B N 1
ATOM 3109 C CA . PHE B 1 103 ? -23.125 12.656 12.633 1 98.44 103 PHE B CA 1
ATOM 3110 C C . PHE B 1 103 ? -22.953 13.555 11.414 1 98.44 103 PHE B C 1
ATOM 3112 O O . PHE B 1 103 ? -23.375 13.195 10.312 1 98.44 103 PHE B O 1
ATOM 3119 N N . HIS B 1 104 ? -22.359 14.688 11.578 1 98.19 104 HIS B N 1
ATOM 3120 C CA . HIS B 1 104 ? -22.062 15.625 10.5 1 98.19 104 HIS B CA 1
ATOM 3121 C C . HIS B 1 104 ? -20.578 15.648 10.188 1 98.19 104 HIS B C 1
ATOM 3123 O O . HIS B 1 104 ? -19.734 15.531 11.086 1 98.19 104 HIS B O 1
ATOM 3129 N N . THR B 1 105 ? -20.266 15.781 8.906 1 98.44 105 THR B N 1
ATOM 3130 C CA . THR B 1 105 ? -18.859 15.852 8.516 1 98.44 105 THR B CA 1
ATOM 3131 C C . THR B 1 105 ? -18.688 16.766 7.301 1 98.44 105 THR B C 1
ATOM 3133 O O . THR B 1 105 ? -19.609 16.906 6.492 1 98.44 105 THR B O 1
ATOM 3136 N N . ASN B 1 106 ? -17.484 17.359 7.168 1 97.81 106 ASN B N 1
ATOM 3137 C CA . ASN B 1 106 ? -17.109 18.109 5.98 1 97.81 106 ASN B CA 1
ATOM 3138 C C . ASN B 1 106 ? -16.688 17.188 4.84 1 97.81 106 ASN B C 1
ATOM 3140 O O . ASN B 1 106 ? -16.938 17.484 3.67 1 97.81 106 ASN B O 1
ATOM 3144 N N . LYS B 1 107 ? -15.953 16.156 5.16 1 98.5 107 LYS B N 1
ATOM 3145 C CA . LYS B 1 107 ? -15.414 15.203 4.199 1 98.5 107 LYS B CA 1
ATOM 3146 C C . LYS B 1 107 ? -15.758 13.766 4.602 1 98.5 107 LYS B C 1
ATOM 3148 O O . LYS B 1 107 ? -15.836 13.453 5.793 1 98.5 107 LYS B O 1
ATOM 3153 N N . LEU B 1 108 ? -15.953 12.922 3.615 1 98.75 108 LEU B N 1
ATOM 3154 C CA . LEU B 1 108 ? -16.359 11.539 3.857 1 98.75 108 LEU B CA 1
ATOM 3155 C C . LEU B 1 108 ? -15.43 10.562 3.148 1 98.75 108 LEU B C 1
ATOM 3157 O O . LEU B 1 108 ? -15.062 10.781 1.992 1 98.75 108 LEU B O 1
ATOM 3161 N N . ILE B 1 109 ? -15.016 9.523 3.834 1 98.88 109 ILE B N 1
ATOM 3162 C CA . ILE B 1 109 ? -14.289 8.422 3.213 1 98.88 109 ILE B CA 1
ATOM 3163 C C . ILE B 1 109 ? -15.141 7.148 3.273 1 98.88 109 ILE B C 1
ATOM 3165 O O . ILE B 1 109 ? -15.555 6.723 4.355 1 98.88 109 ILE B O 1
ATOM 3169 N N . LEU B 1 110 ? -15.398 6.621 2.154 1 98.75 110 LEU B N 1
ATOM 3170 C CA . LEU B 1 110 ? -16.078 5.332 2.049 1 98.75 110 LEU B CA 1
ATOM 3171 C C . LEU B 1 110 ? -15.062 4.191 1.992 1 98.75 110 LEU B C 1
ATOM 3173 O O . LEU B 1 110 ? -14.398 3.996 0.973 1 98.75 110 LEU B O 1
ATOM 3177 N N . ALA B 1 111 ? -14.922 3.484 3.051 1 98.25 111 ALA B N 1
ATOM 3178 C CA . ALA B 1 111 ? -14.078 2.295 3.174 1 98.25 111 ALA B CA 1
ATOM 3179 C C . ALA B 1 111 ? -14.906 1.074 3.562 1 98.25 111 ALA B C 1
ATOM 3181 O O . ALA B 1 111 ? -14.555 0.349 4.496 1 98.25 111 ALA B O 1
ATOM 3182 N N . THR B 1 112 ? -15.945 0.767 2.834 1 96.44 112 THR B N 1
ATOM 3183 C CA . THR B 1 112 ? -17.016 -0.125 3.262 1 96.44 112 THR B CA 1
ATOM 3184 C C . THR B 1 112 ? -16.766 -1.546 2.764 1 96.44 112 THR B C 1
ATOM 3186 O O . THR B 1 112 ? -17.484 -2.477 3.139 1 96.44 112 THR B O 1
ATOM 3189 N N . GLY B 1 113 ? -15.805 -1.721 1.941 1 94.81 113 GLY B N 1
ATOM 3190 C CA . GLY B 1 113 ? -15.578 -3.039 1.37 1 94.81 113 GLY B CA 1
ATOM 3191 C C . GLY B 1 113 ? -16.703 -3.498 0.459 1 94.81 113 GLY B C 1
ATOM 3192 O O . GLY B 1 113 ? -17.422 -2.674 -0.113 1 94.81 113 GLY B O 1
ATOM 3193 N N . ILE B 1 114 ? -16.688 -4.738 0.181 1 94.31 114 ILE B N 1
ATOM 3194 C CA . ILE B 1 114 ? -17.703 -5.348 -0.67 1 94.31 114 ILE B CA 1
ATOM 3195 C C . ILE B 1 114 ? -18.281 -6.586 0.018 1 94.31 114 ILE B C 1
ATOM 3197 O O . ILE B 1 114 ? -17.766 -7.027 1.045 1 94.31 114 ILE B O 1
ATOM 3201 N N . LYS B 1 115 ? -19.375 -7.047 -0.46 1 93 115 LYS B N 1
ATOM 3202 C CA . LYS B 1 115 ? -19.984 -8.297 -0.024 1 93 115 LYS B CA 1
ATOM 3203 C C . LYS B 1 115 ? -19.984 -9.336 -1.146 1 93 115 LYS B C 1
ATOM 3205 O O . LYS B 1 115 ? -20.609 -9.125 -2.188 1 93 115 LYS B O 1
ATOM 3210 N N . ASP B 1 116 ? -19.297 -10.422 -0.912 1 93.19 116 ASP B N 1
ATOM 3211 C CA . ASP B 1 116 ? -19.297 -11.508 -1.884 1 93.19 116 ASP B CA 1
ATOM 3212 C C . ASP B 1 116 ? -20.672 -12.172 -1.958 1 93.19 116 ASP B C 1
ATOM 3214 O O . ASP B 1 116 ? -21.281 -12.461 -0.928 1 93.19 116 ASP B O 1
ATOM 3218 N N . LEU B 1 117 ? -21.125 -12.359 -3.168 1 95.12 117 LEU B N 1
ATOM 3219 C CA . LEU B 1 117 ? -22.391 -13.062 -3.363 1 95.12 117 LEU B CA 1
ATOM 3220 C C . LEU B 1 117 ? -22.156 -14.562 -3.496 1 95.12 117 LEU B C 1
ATOM 3222 O O . LEU B 1 117 ? -21.797 -15.047 -4.57 1 95.12 117 LEU B O 1
ATOM 3226 N N . MET B 1 118 ? -22.422 -15.242 -2.42 1 93.94 118 MET B N 1
ATOM 3227 C CA . MET B 1 118 ? -22.172 -16.672 -2.35 1 93.94 118 MET B CA 1
ATOM 3228 C C . MET B 1 118 ? -23.156 -17.453 -3.219 1 93.94 118 MET B C 1
ATOM 3230 O O . MET B 1 118 ? -24.359 -17.172 -3.191 1 93.94 118 MET B O 1
ATOM 3234 N N . PRO B 1 119 ? -22.609 -18.375 -4.016 1 94.12 119 PRO B N 1
ATOM 3235 C CA . PRO B 1 119 ? -23.547 -19.266 -4.715 1 94.12 119 PRO B CA 1
ATOM 3236 C C . PRO B 1 119 ? -24.375 -20.125 -3.762 1 94.12 119 PRO B C 1
ATOM 3238 O O . PRO B 1 119 ? -23.984 -20.328 -2.607 1 94.12 119 PRO B O 1
ATOM 3241 N N . LYS B 1 120 ? -25.562 -20.703 -4.289 1 93.62 120 LYS B N 1
ATOM 3242 C CA . LYS B 1 120 ? -26.484 -21.516 -3.488 1 93.62 120 LYS B CA 1
ATOM 3243 C C . LYS B 1 120 ? -25.969 -22.938 -3.318 1 93.62 120 LYS B C 1
ATOM 3245 O O . LYS B 1 120 ? -26.516 -23.719 -2.543 1 93.62 120 LYS B O 1
ATOM 3250 N N . THR B 1 121 ? -24.891 -23.094 -3.879 1 95.94 121 THR B N 1
ATOM 3251 C CA . THR B 1 121 ? -24.312 -24.438 -3.826 1 95.94 121 THR B CA 1
ATOM 3252 C C . THR B 1 121 ? -23.969 -24.812 -2.389 1 95.94 121 THR B C 1
ATOM 3254 O O . THR B 1 121 ? -23.234 -24.094 -1.702 1 95.94 121 THR B O 1
ATOM 3257 N N . ASP B 1 122 ? -24.516 -26 -1.997 1 96.94 122 ASP B N 1
ATOM 3258 C CA . ASP B 1 122 ? -24.281 -26.5 -0.64 1 96.94 122 ASP B CA 1
ATOM 3259 C C . ASP B 1 122 ? -22.781 -26.656 -0.358 1 96.94 122 ASP B C 1
ATOM 3261 O O . ASP B 1 122 ? -22.062 -27.219 -1.171 1 96.94 122 ASP B O 1
ATOM 3265 N N . GLY B 1 123 ? -22.391 -26.094 0.798 1 97.62 123 GLY B N 1
ATOM 3266 C CA . GLY B 1 123 ? -21.016 -26.266 1.226 1 97.62 123 GLY B CA 1
ATOM 3267 C C . GLY B 1 123 ? -20.094 -25.156 0.743 1 97.62 123 GLY B C 1
ATOM 3268 O O . GLY B 1 123 ? -18.969 -25.016 1.242 1 97.62 123 GLY B O 1
ATOM 3269 N N . PHE B 1 124 ? -20.562 -24.391 -0.234 1 97.44 124 PHE B N 1
ATOM 3270 C CA . PHE B 1 124 ? -19.719 -23.359 -0.816 1 97.44 124 PHE B CA 1
ATOM 3271 C C . PHE B 1 124 ? -19.328 -22.328 0.23 1 97.44 124 PHE B C 1
ATOM 3273 O O . PHE B 1 124 ? -18.156 -22.031 0.42 1 97.44 124 PHE B O 1
ATOM 3280 N N . SER B 1 125 ? -20.266 -21.781 0.953 1 96.25 125 SER B N 1
ATOM 3281 C CA . SER B 1 125 ? -20.031 -20.703 1.922 1 96.25 125 SER B CA 1
ATOM 3282 C C . SER B 1 125 ? -19.125 -21.172 3.055 1 96.25 125 SER B C 1
ATOM 3284 O O . SER B 1 125 ? -18.281 -20.406 3.531 1 96.25 125 SER B O 1
ATOM 3286 N N . GLU B 1 126 ? -19.297 -22.391 3.447 1 96.38 126 GLU B N 1
ATOM 3287 C CA . GLU B 1 126 ? -18.5 -22.953 4.539 1 96.38 126 GLU B CA 1
ATOM 3288 C C . GLU B 1 126 ? -17.031 -23.062 4.148 1 96.38 126 GLU B C 1
ATOM 3290 O O . GLU B 1 126 ? -16.141 -22.938 5 1 96.38 126 GLU B O 1
ATOM 3295 N N . CYS B 1 127 ? -16.781 -23.234 2.871 1 97.31 127 CYS B N 1
ATOM 3296 C CA . CYS B 1 127 ? -15.422 -23.469 2.4 1 97.31 127 CYS B CA 1
ATOM 3297 C C . CYS B 1 127 ? -14.781 -22.156 1.945 1 97.31 127 CYS B C 1
ATOM 3299 O O . CYS B 1 127 ? -13.562 -22.078 1.767 1 97.31 127 CYS B O 1
ATOM 3301 N N . TRP B 1 128 ? -15.602 -21.156 1.764 1 96.5 128 TRP B N 1
ATOM 3302 C CA . TRP B 1 128 ? -15.141 -19.891 1.176 1 96.5 128 TRP B CA 1
ATOM 3303 C C . TRP B 1 128 ? -14.078 -19.234 2.053 1 96.5 128 TRP B C 1
ATOM 3305 O O . TRP B 1 128 ? -14.289 -19.047 3.252 1 96.5 128 TRP B O 1
ATOM 3315 N N . GLY B 1 129 ? -12.922 -18.906 1.444 1 94.38 129 GLY B N 1
ATOM 3316 C CA . GLY B 1 129 ? -11.844 -18.266 2.162 1 94.38 129 GLY B CA 1
ATOM 3317 C C . GLY B 1 129 ? -10.945 -19.234 2.906 1 94.38 129 GLY B C 1
ATOM 3318 O O . GLY B 1 129 ? -9.938 -18.844 3.484 1 94.38 129 GLY B O 1
ATOM 3319 N N . ILE B 1 130 ? -11.344 -20.516 2.975 1 95.44 130 ILE B N 1
ATOM 3320 C CA . ILE B 1 130 ? -10.586 -21.547 3.67 1 95.44 130 ILE B CA 1
ATOM 3321 C C . ILE B 1 130 ? -9.945 -22.484 2.652 1 95.44 130 ILE B C 1
ATOM 3323 O O . ILE B 1 130 ? -8.734 -22.453 2.441 1 95.44 130 ILE B O 1
ATOM 3327 N N . THR B 1 131 ? -10.805 -23.188 1.832 1 97.38 131 THR B N 1
ATOM 3328 C CA . THR B 1 131 ? -10.266 -24.078 0.808 1 97.38 131 THR B CA 1
ATOM 3329 C C . THR B 1 131 ? -10.891 -23.781 -0.552 1 97.38 131 THR B C 1
ATOM 3331 O O . THR B 1 131 ? -10.461 -24.328 -1.571 1 97.38 131 THR B O 1
ATOM 3334 N N . VAL B 1 132 ? -11.977 -23.047 -0.574 1 97.69 132 VAL B N 1
ATOM 3335 C CA . VAL B 1 132 ? -12.453 -22.375 -1.771 1 97.69 132 VAL B CA 1
ATOM 3336 C C . VAL B 1 132 ? -12.062 -20.891 -1.721 1 97.69 132 VAL B C 1
ATOM 3338 O O . VAL B 1 132 ? -12.539 -20.141 -0.867 1 97.69 132 VAL B O 1
ATOM 3341 N N . VAL B 1 133 ? -11.172 -20.562 -2.621 1 96.44 133 VAL B N 1
ATOM 3342 C CA . VAL B 1 133 ? -10.531 -19.25 -2.467 1 96.44 133 VAL B CA 1
ATOM 3343 C C . VAL B 1 133 ? -10.594 -18.484 -3.785 1 96.44 133 VAL B C 1
ATOM 3345 O O . VAL B 1 133 ? -10.883 -19.062 -4.836 1 96.44 133 VAL B O 1
ATOM 3348 N N . HIS B 1 134 ? -10.305 -17.188 -3.717 1 92.62 134 HIS B N 1
ATOM 3349 C CA . HIS B 1 134 ? -10.414 -16.359 -4.91 1 92.62 134 HIS B CA 1
ATOM 3350 C C . HIS B 1 134 ? -9.039 -15.867 -5.367 1 92.62 134 HIS B C 1
ATOM 3352 O O . HIS B 1 134 ? -8.883 -15.445 -6.516 1 92.62 134 HIS B O 1
ATOM 3358 N N . CYS B 1 135 ? -8.039 -15.898 -4.516 1 93 135 CYS B N 1
ATOM 3359 C CA . CYS B 1 135 ? -6.797 -15.195 -4.832 1 93 135 CYS B CA 1
ATOM 3360 C C . CYS B 1 135 ? -5.594 -16.125 -4.695 1 93 135 CYS B C 1
ATOM 3362 O O . CYS B 1 135 ? -5.227 -16.5 -3.582 1 93 135 CYS B O 1
ATOM 3364 N N . PRO B 1 136 ? -4.926 -16.422 -5.742 1 95.62 136 PRO B N 1
ATOM 3365 C CA . PRO B 1 136 ? -3.752 -17.297 -5.664 1 95.62 136 PRO B CA 1
ATOM 3366 C C . PRO B 1 136 ? -2.59 -16.656 -4.902 1 95.62 136 PRO B C 1
ATOM 3368 O O . PRO B 1 136 ? -1.744 -17.359 -4.352 1 95.62 136 PRO B O 1
ATOM 3371 N N . TYR B 1 137 ? -2.525 -15.344 -4.82 1 95.69 137 TYR B N 1
ATOM 3372 C CA . TYR B 1 137 ? -1.433 -14.656 -4.145 1 95.69 137 TYR B CA 1
ATOM 3373 C C . TYR B 1 137 ? -1.629 -14.664 -2.635 1 95.69 137 TYR B C 1
ATOM 3375 O O . TYR B 1 137 ? -0.658 -14.602 -1.876 1 95.69 137 TYR B O 1
ATOM 3383 N N . CYS B 1 138 ? -2.807 -14.734 -2.197 1 95.25 138 CYS B N 1
ATOM 3384 C CA . CYS B 1 138 ? -3.113 -14.703 -0.772 1 95.25 138 CYS B CA 1
ATOM 3385 C C . CYS B 1 138 ? -3.141 -16.109 -0.191 1 95.25 138 CYS B C 1
ATOM 3387 O O . CYS B 1 138 ? -2.713 -16.328 0.944 1 95.25 138 CYS B O 1
ATOM 3389 N N . HIS B 1 139 ? -3.588 -17.078 -1.048 1 95.31 139 HIS B N 1
ATOM 3390 C CA . HIS B 1 139 ? -3.852 -18.391 -0.48 1 95.31 139 HIS B CA 1
ATOM 3391 C C . HIS B 1 139 ? -3.066 -19.469 -1.21 1 95.31 139 HIS B C 1
ATOM 3393 O O . HIS B 1 139 ? -2.945 -20.594 -0.719 1 95.31 139 HIS B O 1
ATOM 3399 N N . GLY B 1 140 ? -2.561 -19.172 -2.318 1 96.94 140 GLY B N 1
ATOM 3400 C CA . GLY B 1 140 ? -2.037 -20.156 -3.24 1 96.94 140 GLY B CA 1
ATOM 3401 C C . GLY B 1 140 ? -0.87 -20.953 -2.67 1 96.94 140 GLY B C 1
ATOM 3402 O O . GLY B 1 140 ? -0.757 -22.156 -2.895 1 96.94 140 GLY B O 1
ATOM 3403 N N . TYR B 1 141 ? 0.01 -20.281 -1.982 1 98 141 TYR B N 1
ATOM 3404 C CA . TYR B 1 141 ? 1.178 -20.953 -1.407 1 98 141 TYR B CA 1
ATOM 3405 C C . TYR B 1 141 ? 0.763 -22.062 -0.463 1 98 141 TYR B C 1
ATOM 3407 O O . TYR B 1 141 ? 1.386 -23.125 -0.443 1 98 141 TYR B O 1
ATOM 3415 N N . GLU B 1 142 ? -0.278 -21.922 0.317 1 96.62 142 GLU B N 1
ATOM 3416 C CA . GLU B 1 142 ? -0.747 -22.891 1.304 1 96.62 142 GLU B CA 1
ATOM 3417 C C . GLU B 1 142 ? -1.4 -24.094 0.628 1 96.62 142 GLU B C 1
ATOM 3419 O O . GLU B 1 142 ? -1.489 -25.172 1.219 1 96.62 142 GLU B O 1
ATOM 3424 N N . ILE B 1 143 ? -1.846 -23.859 -0.6 1 95.81 143 ILE B N 1
ATOM 3425 C CA . ILE B 1 143 ? -2.545 -24.953 -1.27 1 95.81 143 ILE B CA 1
ATOM 3426 C C . ILE B 1 143 ? -1.699 -25.469 -2.43 1 95.81 143 ILE B C 1
ATOM 3428 O O . ILE B 1 143 ? -2.193 -26.219 -3.285 1 95.81 143 ILE B O 1
ATOM 3432 N N . ARG B 1 144 ? -0.433 -25.125 -2.443 1 97.69 144 ARG B N 1
ATOM 3433 C CA . ARG B 1 144 ? 0.469 -25.562 -3.502 1 97.69 144 ARG B CA 1
ATOM 3434 C C . ARG B 1 144 ? 0.612 -27.078 -3.506 1 97.69 144 ARG B C 1
ATOM 3436 O O . ARG B 1 144 ? 0.541 -27.719 -2.453 1 97.69 144 ARG B O 1
ATOM 3443 N N . ASN B 1 145 ? 0.771 -27.625 -4.668 1 97.75 145 ASN B N 1
ATOM 3444 C CA . ASN B 1 145 ? 1.013 -29.047 -4.891 1 97.75 145 ASN B CA 1
ATOM 3445 C C . ASN B 1 145 ? -0.19 -29.891 -4.484 1 97.75 145 ASN B C 1
ATOM 3447 O O . ASN B 1 145 ? -0.034 -31.047 -4.055 1 97.75 145 ASN B O 1
ATOM 3451 N N . GLN B 1 146 ? -1.368 -29.328 -4.523 1 98.12 146 GLN B N 1
ATOM 3452 C CA . GLN B 1 146 ? -2.598 -30.031 -4.176 1 98.12 146 GLN B CA 1
ATOM 3453 C C . GLN B 1 146 ? -3.5 -30.203 -5.395 1 98.12 146 GLN B C 1
ATOM 3455 O O . GLN B 1 146 ? -3.35 -29.484 -6.387 1 98.12 146 GLN B O 1
ATOM 3460 N N . LYS B 1 147 ? -4.402 -31.297 -5.355 1 98.62 147 LYS B N 1
ATOM 3461 C CA . LYS B 1 147 ? -5.426 -31.453 -6.387 1 98.62 147 LYS B CA 1
ATOM 3462 C C . LYS B 1 147 ? -6.438 -30.312 -6.32 1 98.62 147 LYS B C 1
ATOM 3464 O O . LYS B 1 147 ? -7.211 -30.203 -5.367 1 98.62 147 LYS B O 1
ATOM 3469 N N . THR B 1 148 ? -6.445 -29.484 -7.371 1 98.56 148 THR B N 1
ATOM 3470 C CA . THR B 1 148 ? -7.109 -28.188 -7.258 1 98.56 148 THR B CA 1
ATOM 3471 C C . THR B 1 148 ? -8.125 -28.016 -8.383 1 98.56 148 THR B C 1
ATOM 3473 O O . THR B 1 148 ? -7.824 -28.266 -9.547 1 98.56 148 THR B O 1
ATOM 3476 N N . ALA B 1 149 ? -9.336 -27.609 -8 1 98.75 149 ALA B N 1
ATOM 3477 C CA . ALA B 1 149 ? -10.359 -27.25 -8.977 1 98.75 149 ALA B CA 1
ATOM 3478 C C . ALA B 1 149 ? -10.367 -25.75 -9.234 1 98.75 149 ALA B C 1
ATOM 3480 O O . ALA B 1 149 ? -10.055 -24.953 -8.344 1 98.75 149 ALA B O 1
ATOM 3481 N N . ILE B 1 150 ? -10.656 -25.359 -10.43 1 98.31 150 ILE B N 1
ATOM 3482 C CA . ILE B 1 150 ? -10.945 -23.969 -10.773 1 98.31 150 ILE B CA 1
ATOM 3483 C C . ILE B 1 150 ? -12.383 -23.844 -11.273 1 98.31 150 ILE B C 1
ATOM 3485 O O . ILE B 1 150 ? -12.703 -24.297 -12.375 1 98.31 150 ILE B O 1
ATOM 3489 N N . MET B 1 151 ? -13.172 -23.297 -10.406 1 97.75 151 MET B N 1
ATOM 3490 C CA . MET B 1 151 ? -14.57 -23.062 -10.75 1 97.75 151 MET B CA 1
ATOM 3491 C C . MET B 1 151 ? -14.734 -21.766 -11.523 1 97.75 151 MET B C 1
ATOM 3493 O O . MET B 1 151 ? -15.078 -20.734 -10.938 1 97.75 151 MET B O 1
ATOM 3497 N N . ALA B 1 152 ? -14.547 -21.812 -12.797 1 96.25 152 ALA B N 1
ATOM 3498 C CA . ALA B 1 152 ? -14.617 -20.656 -13.688 1 96.25 152 ALA B CA 1
ATOM 3499 C C . ALA B 1 152 ? -14.797 -21.078 -15.133 1 96.25 152 ALA B C 1
ATOM 3501 O O . ALA B 1 152 ? -14.727 -22.281 -15.453 1 96.25 152 ALA B O 1
ATOM 3502 N N . ASN B 1 153 ? -15.117 -20.156 -15.938 1 95.44 153 ASN B N 1
ATOM 3503 C CA . ASN B 1 153 ? -15.32 -20.375 -17.375 1 95.44 153 ASN B CA 1
ATOM 3504 C C . ASN B 1 153 ? -14.641 -19.297 -18.203 1 95.44 153 ASN B C 1
ATOM 3506 O O . ASN B 1 153 ? -14.211 -18.266 -17.672 1 95.44 153 ASN B O 1
ATOM 3510 N N . GLY B 1 154 ? -14.391 -19.578 -19.453 1 94.88 154 GLY B N 1
ATOM 3511 C CA . GLY B 1 154 ? -13.891 -18.594 -20.406 1 94.88 154 GLY B CA 1
ATOM 3512 C C . GLY B 1 154 ? -12.562 -17.984 -19.984 1 94.88 154 GLY B C 1
ATOM 3513 O O . GLY B 1 154 ? -11.648 -18.703 -19.578 1 94.88 154 GLY B O 1
ATOM 3514 N N . ASP B 1 155 ? -12.484 -16.688 -20.109 1 95.31 155 ASP B N 1
ATOM 3515 C CA . ASP B 1 155 ? -11.25 -15.938 -19.891 1 95.31 155 ASP B CA 1
ATOM 3516 C C . ASP B 1 155 ? -10.789 -16.062 -18.438 1 95.31 155 ASP B C 1
ATOM 3518 O O . ASP B 1 155 ? -9.594 -16.141 -18.156 1 95.31 155 ASP B O 1
ATOM 3522 N N . THR B 1 156 ? -11.75 -16.094 -17.594 1 94.88 156 THR B N 1
ATOM 3523 C CA . THR B 1 156 ? -11.43 -16.172 -16.172 1 94.88 156 THR B CA 1
ATOM 3524 C C . THR B 1 156 ? -10.758 -17.5 -15.844 1 94.88 156 THR B C 1
ATOM 3526 O O . THR B 1 156 ? -9.797 -17.547 -15.062 1 94.88 156 THR B O 1
ATOM 3529 N N . ALA B 1 157 ? -11.211 -18.562 -16.438 1 96.44 157 ALA B N 1
ATOM 3530 C CA . ALA B 1 157 ? -10.633 -19.891 -16.219 1 96.44 157 ALA B CA 1
ATOM 3531 C C . ALA B 1 157 ? -9.18 -19.922 -16.688 1 96.44 157 ALA B C 1
ATOM 3533 O O . ALA B 1 157 ? -8.305 -20.438 -15.977 1 96.44 157 ALA B O 1
ATOM 3534 N N . ILE B 1 158 ? -8.953 -19.328 -17.859 1 96.25 158 ILE B N 1
ATOM 3535 C CA . ILE B 1 158 ? -7.617 -19.344 -18.438 1 96.25 158 ILE B CA 1
ATOM 3536 C C . ILE B 1 158 ? -6.676 -18.516 -17.578 1 96.25 158 ILE B C 1
ATOM 3538 O O . ILE B 1 158 ? -5.547 -18.922 -17.297 1 96.25 158 ILE B O 1
ATOM 3542 N N . HIS B 1 159 ? -7.164 -17.406 -17.141 1 95.12 159 HIS B N 1
ATOM 3543 C CA . HIS B 1 159 ? -6.367 -16.516 -16.312 1 95.12 159 HIS B CA 1
ATOM 3544 C C . HIS B 1 159 ? -5.965 -17.203 -15.008 1 95.12 159 HIS B C 1
ATOM 3546 O O . HIS B 1 159 ? -4.777 -17.25 -14.664 1 95.12 159 HIS B O 1
ATOM 3552 N N . LEU B 1 160 ? -6.898 -17.797 -14.336 1 96.44 160 LEU B N 1
ATOM 3553 C CA . LEU B 1 160 ? -6.633 -18.469 -13.062 1 96.44 160 LEU B CA 1
ATOM 3554 C C . LEU B 1 160 ? -5.746 -19.688 -13.258 1 96.44 160 LEU B C 1
ATOM 3556 O O . LEU B 1 160 ? -4.824 -19.922 -12.477 1 96.44 160 LEU B O 1
ATOM 3560 N N . ALA B 1 161 ? -6.043 -20.422 -14.32 1 97.19 161 ALA B N 1
ATOM 3561 C CA . ALA B 1 161 ? -5.25 -21.609 -14.594 1 97.19 161 ALA B CA 1
ATOM 3562 C C . ALA B 1 161 ? -3.779 -21.266 -14.789 1 97.19 161 ALA B C 1
ATOM 3564 O O . ALA B 1 161 ? -2.895 -21.953 -14.281 1 97.19 161 ALA B O 1
ATOM 3565 N N . SER B 1 162 ? -3.572 -20.203 -15.477 1 96.38 162 SER B N 1
ATOM 3566 C CA . SER B 1 162 ? -2.199 -19.797 -15.758 1 96.38 162 SER B CA 1
ATOM 3567 C C . SER B 1 162 ? -1.459 -19.422 -14.477 1 96.38 162 SER B C 1
ATOM 3569 O O . SER B 1 162 ? -0.27 -19.719 -14.336 1 96.38 162 SER B O 1
ATOM 3571 N N . LEU B 1 163 ? -2.096 -18.797 -13.555 1 96.38 163 LEU B N 1
ATOM 3572 C CA . LEU B 1 163 ? -1.493 -18.406 -12.281 1 96.38 163 LEU B CA 1
ATOM 3573 C C . LEU B 1 163 ? -1.297 -19.609 -11.375 1 96.38 163 LEU B C 1
ATOM 3575 O O . LEU B 1 163 ? -0.242 -19.766 -10.758 1 96.38 163 LEU B O 1
ATOM 3579 N N . VAL B 1 164 ? -2.283 -20.5 -11.367 1 97.25 164 VAL B N 1
ATOM 3580 C CA . VAL B 1 164 ? -2.322 -21.609 -10.43 1 97.25 164 VAL B CA 1
ATOM 3581 C C . VAL B 1 164 ? -1.37 -22.719 -10.891 1 97.25 164 VAL B C 1
ATOM 3583 O O . VAL B 1 164 ? -0.85 -23.484 -10.078 1 97.25 164 VAL B O 1
ATOM 3586 N N . LYS B 1 165 ? -1.118 -22.734 -12.156 1 96.44 165 LYS B N 1
ATOM 3587 C CA . LYS B 1 165 ? -0.261 -23.766 -12.727 1 96.44 165 LYS B CA 1
ATOM 3588 C C . LYS B 1 165 ? 1.126 -23.75 -12.094 1 96.44 165 LYS B C 1
ATOM 3590 O O . LYS B 1 165 ? 1.766 -24.797 -11.953 1 96.44 165 LYS B O 1
ATOM 3595 N N . ASN B 1 166 ? 1.571 -22.578 -11.664 1 94.25 166 ASN B N 1
ATOM 3596 C CA . ASN B 1 166 ? 2.865 -22.453 -11 1 94.25 166 ASN B CA 1
ATOM 3597 C C . ASN B 1 166 ? 2.836 -23.047 -9.602 1 94.25 166 ASN B C 1
ATOM 3599 O O . ASN B 1 166 ? 3.885 -23.359 -9.023 1 94.25 166 ASN B O 1
ATOM 3603 N N . LEU B 1 167 ? 1.689 -23.25 -9.078 1 97.31 167 LEU B N 1
ATOM 3604 C CA . LEU B 1 167 ? 1.518 -23.672 -7.691 1 97.31 167 LEU B CA 1
ATOM 3605 C C . LEU B 1 167 ? 1.225 -25.156 -7.609 1 97.31 167 LEU B C 1
ATOM 3607 O O . LEU B 1 167 ? 1.556 -25.812 -6.617 1 97.31 167 LEU B O 1
ATOM 3611 N N . THR B 1 168 ? 0.555 -25.688 -8.633 1 97.5 168 THR B N 1
ATOM 3612 C CA . THR B 1 168 ? 0.245 -27.109 -8.703 1 97.5 168 THR B CA 1
ATOM 3613 C C . THR B 1 168 ? 0.07 -27.547 -10.148 1 97.5 168 THR B C 1
ATOM 3615 O O . THR B 1 168 ? -0.369 -26.781 -11 1 97.5 168 THR B O 1
ATOM 3618 N N . LYS B 1 169 ? 0.347 -28.828 -10.438 1 95.75 169 LYS B N 1
ATOM 3619 C CA . LYS B 1 169 ? 0.19 -29.391 -11.773 1 95.75 169 LYS B CA 1
ATOM 3620 C C . LYS B 1 169 ? -1.131 -30.141 -11.906 1 95.75 169 LYS B C 1
ATOM 3622 O O . LYS B 1 169 ? -1.539 -30.516 -13.008 1 95.75 169 LYS B O 1
ATOM 3627 N N . ASP B 1 170 ? -1.754 -30.312 -10.789 1 98.06 170 ASP B N 1
ATOM 3628 C CA . ASP B 1 170 ? -3.004 -31.062 -10.766 1 98.06 170 ASP B CA 1
ATOM 3629 C C . ASP B 1 170 ? -4.211 -30.125 -10.734 1 98.06 170 ASP B C 1
ATOM 3631 O O . ASP B 1 170 ? -4.781 -29.875 -9.672 1 98.06 170 ASP B O 1
ATOM 3635 N N . ILE B 1 171 ? -4.602 -29.625 -11.914 1 98.31 171 ILE B N 1
ATOM 3636 C CA . ILE B 1 171 ? -5.672 -28.641 -12.039 1 98.31 171 ILE B CA 1
ATOM 3637 C C . ILE B 1 171 ? -6.809 -29.219 -12.875 1 98.31 171 ILE B C 1
ATOM 3639 O O . ILE B 1 171 ? -6.562 -29.875 -13.898 1 98.31 171 ILE B O 1
ATOM 3643 N N . THR B 1 172 ? -7.996 -29.047 -12.43 1 98.56 172 THR B N 1
ATOM 3644 C CA . THR B 1 172 ? -9.195 -29.328 -13.219 1 98.56 172 THR B CA 1
ATOM 3645 C C . THR B 1 172 ? -10.109 -28.109 -13.273 1 98.56 172 THR B C 1
ATOM 3647 O O . THR B 1 172 ? -10.43 -27.516 -12.242 1 98.56 172 THR B O 1
ATOM 3650 N N . ILE B 1 173 ? -10.508 -27.734 -14.477 1 98.38 173 ILE B N 1
ATOM 3651 C CA . ILE B 1 173 ? -11.453 -26.641 -14.633 1 98.38 173 ILE B CA 1
ATOM 3652 C C . ILE B 1 173 ? -12.883 -27.172 -14.57 1 98.38 173 ILE B C 1
ATOM 3654 O O . ILE B 1 173 ? -13.219 -28.125 -15.266 1 98.38 173 ILE B O 1
ATOM 3658 N N . LEU B 1 174 ? -13.648 -26.641 -13.703 1 98.19 174 LEU B N 1
ATOM 3659 C CA . LEU B 1 174 ? -15.078 -26.906 -13.602 1 98.19 174 LEU B CA 1
ATOM 3660 C C . LEU B 1 174 ? -15.883 -25.734 -14.164 1 98.19 174 LEU B C 1
ATOM 3662 O O . LEU B 1 174 ? -16.016 -24.688 -13.523 1 98.19 174 LEU B O 1
ATOM 3666 N N . THR B 1 175 ? -16.578 -25.906 -15.32 1 96.56 175 THR B N 1
ATOM 3667 C CA . THR B 1 175 ? -17.188 -24.781 -16.031 1 96.56 175 THR B CA 1
ATOM 3668 C C . THR B 1 175 ? -18.625 -24.547 -15.562 1 96.56 175 THR B C 1
ATOM 3670 O O . THR B 1 175 ? -19.25 -23.562 -15.93 1 96.56 175 THR B O 1
ATOM 3673 N N . GLU B 1 176 ? -19.094 -25.484 -14.656 1 93 176 GLU B N 1
ATOM 3674 C CA . GLU B 1 176 ? -20.469 -25.406 -14.18 1 93 176 GLU B CA 1
ATOM 3675 C C . GLU B 1 176 ? -21.453 -25.312 -15.352 1 93 176 GLU B C 1
ATOM 3677 O O . GLU B 1 176 ? -22.281 -24.391 -15.406 1 93 176 GLU B O 1
ATOM 3682 N N . GLY B 1 177 ? -21.391 -26.297 -16.188 1 91.69 177 GLY B N 1
ATOM 3683 C CA . GLY B 1 177 ? -22.172 -26.344 -17.406 1 91.69 177 GLY B CA 1
ATOM 3684 C C . GLY B 1 177 ? -21.312 -26.266 -18.656 1 91.69 177 GLY B C 1
ATOM 3685 O O . GLY B 1 177 ? -20.141 -26.609 -18.641 1 91.69 177 GLY B O 1
ATOM 3686 N N . LYS B 1 178 ? -21.969 -25.766 -19.703 1 93.62 178 LYS B N 1
ATOM 3687 C CA . LYS B 1 178 ? -21.281 -25.766 -20.984 1 93.62 178 LYS B CA 1
ATOM 3688 C C . LYS B 1 178 ? -20.094 -24.797 -20.984 1 93.62 178 LYS B C 1
ATOM 3690 O O . LYS B 1 178 ? -20.203 -23.688 -20.453 1 93.62 178 LYS B O 1
ATOM 3695 N N . SER B 1 179 ? -19.031 -25.266 -21.578 1 95.19 179 SER B N 1
ATOM 3696 C CA . SER B 1 179 ? -17.828 -24.469 -21.641 1 95.19 179 SER B CA 1
ATOM 3697 C C . SER B 1 179 ? -17.984 -23.297 -22.625 1 95.19 179 SER B C 1
ATOM 3699 O O . SER B 1 179 ? -18.578 -23.453 -23.688 1 95.19 179 SER B O 1
ATOM 3701 N N . SER B 1 180 ? -17.5 -22.141 -22.25 1 96.25 180 SER B N 1
ATOM 3702 C CA . SER B 1 180 ? -17.484 -20.984 -23.141 1 96.25 180 SER B CA 1
ATOM 3703 C C . SER B 1 180 ? -16.078 -20.734 -23.688 1 96.25 180 SER B C 1
ATOM 3705 O O . SER B 1 180 ? -15.812 -19.672 -24.25 1 96.25 180 SER B O 1
ATOM 3707 N N . LEU B 1 181 ? -15.18 -21.656 -23.531 1 96.56 181 LEU B N 1
ATOM 3708 C CA . LEU B 1 181 ? -13.805 -21.547 -24 1 96.56 181 LEU B CA 1
ATOM 3709 C C . LEU B 1 181 ? -13.75 -21.656 -25.531 1 96.56 181 LEU B C 1
ATOM 3711 O O . LEU B 1 181 ? -14.453 -22.469 -26.125 1 96.56 181 LEU B O 1
ATOM 3715 N N . ASP B 1 182 ? -12.945 -20.812 -26.078 1 96.31 182 ASP B N 1
ATOM 3716 C CA . ASP B 1 182 ? -12.773 -20.906 -27.531 1 96.31 182 ASP B CA 1
ATOM 3717 C C . ASP B 1 182 ? -11.703 -21.922 -27.891 1 96.31 182 ASP B C 1
ATOM 3719 O O . ASP B 1 182 ? -11.117 -22.562 -27.016 1 96.31 182 ASP B O 1
ATOM 3723 N N . GLY B 1 183 ? -11.469 -22.125 -29.188 1 95.88 183 GLY B N 1
ATOM 3724 C CA . GLY B 1 183 ? -10.539 -23.141 -29.656 1 95.88 183 GLY B CA 1
ATOM 3725 C C . GLY B 1 183 ? -9.117 -22.906 -29.156 1 95.88 183 GLY B C 1
ATOM 3726 O O . GLY B 1 183 ? -8.438 -23.859 -28.766 1 95.88 183 GLY B O 1
ATOM 3727 N N . GLN B 1 184 ? -8.719 -21.719 -29.219 1 96.38 184 GLN B N 1
ATOM 3728 C CA . GLN B 1 184 ? -7.363 -21.391 -28.766 1 96.38 184 GLN B CA 1
ATOM 3729 C C . GLN B 1 184 ? -7.199 -21.641 -27.266 1 96.38 184 GLN B C 1
ATOM 3731 O O . GLN B 1 184 ? -6.168 -22.172 -26.844 1 96.38 184 GLN B O 1
ATOM 3736 N N . GLN B 1 185 ? -8.148 -21.25 -26.547 1 96.75 185 GLN B N 1
ATOM 3737 C CA . GLN B 1 185 ? -8.141 -21.469 -25.094 1 96.75 185 GLN B CA 1
ATOM 3738 C C . GLN B 1 185 ? -8.109 -22.953 -24.766 1 96.75 185 GLN B C 1
ATOM 3740 O O . GLN B 1 185 ? -7.359 -23.391 -23.891 1 96.75 185 GLN B O 1
ATOM 3745 N N . LEU B 1 186 ? -8.922 -23.719 -25.469 1 96.25 186 LEU B N 1
ATOM 3746 C CA . LEU B 1 186 ? -8.961 -25.156 -25.281 1 96.25 186 LEU B CA 1
ATOM 3747 C C . LEU B 1 186 ? -7.605 -25.781 -25.578 1 96.25 186 LEU B C 1
ATOM 3749 O O . LEU B 1 186 ? -7.148 -26.672 -24.844 1 96.25 186 LEU B O 1
ATOM 3753 N N . GLN B 1 187 ? -7.016 -25.359 -26.594 1 96 187 GLN B N 1
ATOM 3754 C CA . GLN B 1 187 ? -5.707 -25.875 -26.969 1 96 187 GLN B CA 1
ATOM 3755 C C . GLN B 1 187 ? -4.664 -25.578 -25.891 1 96 187 GLN B C 1
ATOM 3757 O O . GLN B 1 187 ? -3.801 -26.406 -25.609 1 96 187 GLN B O 1
ATOM 3762 N N . LYS B 1 188 ? -4.703 -24.391 -25.344 1 95.31 188 LYS B N 1
ATOM 3763 C CA . LYS B 1 188 ? -3.797 -24.031 -24.266 1 95.31 188 LYS B CA 1
ATOM 3764 C C . LYS B 1 188 ? -3.932 -24.984 -23.094 1 95.31 188 LYS B C 1
ATOM 3766 O O . LYS B 1 188 ? -2.93 -25.422 -22.516 1 95.31 188 LYS B O 1
ATOM 3771 N N . LEU B 1 189 ? -5.145 -25.281 -22.75 1 96.69 189 LEU B N 1
ATOM 3772 C CA . LEU B 1 189 ? -5.402 -26.172 -21.625 1 96.69 189 LEU B CA 1
ATOM 3773 C C . LEU B 1 189 ? -4.91 -27.578 -21.922 1 96.69 189 LEU B C 1
ATOM 3775 O O . LEU B 1 189 ? -4.324 -28.234 -21.047 1 96.69 189 LEU B O 1
ATOM 3779 N N . ILE B 1 190 ? -5.141 -28.031 -23.109 1 95.69 190 ILE B N 1
ATOM 3780 C CA . ILE B 1 190 ? -4.684 -29.359 -23.531 1 95.69 190 ILE B CA 1
ATOM 3781 C C . ILE B 1 190 ? -3.16 -29.422 -23.453 1 95.69 190 ILE B C 1
ATOM 3783 O O . ILE B 1 190 ? -2.602 -30.391 -22.922 1 95.69 190 ILE B O 1
ATOM 3787 N N . ASN B 1 191 ? -2.514 -28.391 -23.906 1 95.69 191 ASN B N 1
ATOM 3788 C CA . ASN B 1 191 ? -1.057 -28.328 -23.906 1 95.69 191 ASN B CA 1
ATOM 3789 C C . ASN B 1 191 ? -0.485 -28.391 -22.5 1 95.69 191 ASN B C 1
ATOM 3791 O O . ASN B 1 191 ? 0.633 -28.875 -22.297 1 95.69 191 ASN B O 1
ATOM 3795 N N . HIS B 1 192 ? -1.242 -27.938 -21.578 1 96.38 192 HIS B N 1
ATOM 3796 C CA . HIS B 1 192 ? -0.762 -27.906 -20.203 1 96.38 192 HIS B CA 1
ATOM 3797 C C . HIS B 1 192 ? -1.37 -29.047 -19.391 1 96.38 192 HIS B C 1
ATOM 3799 O O . HIS B 1 192 ? -1.28 -29.031 -18.156 1 96.38 192 HIS B O 1
ATOM 3805 N N . GLU B 1 193 ? -2.102 -29.906 -20.031 1 96.56 193 GLU B N 1
ATOM 3806 C CA . GLU B 1 193 ? -2.666 -31.109 -19.438 1 96.56 193 GLU B CA 1
ATOM 3807 C C . GLU B 1 193 ? -3.658 -30.766 -18.328 1 96.56 193 GLU B C 1
ATOM 3809 O O . GLU B 1 193 ? -3.613 -31.359 -17.25 1 96.56 193 GLU B O 1
ATOM 3814 N N . ILE B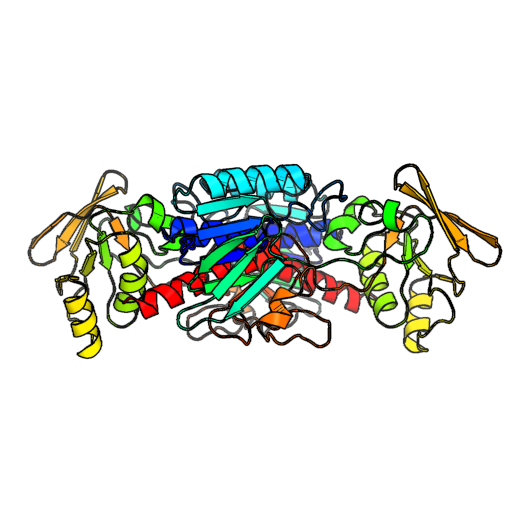 1 194 ? -4.441 -29.766 -18.594 1 97.81 194 ILE B N 1
ATOM 3815 C CA . ILE B 1 194 ? -5.477 -29.344 -17.656 1 97.81 194 ILE B CA 1
ATOM 3816 C C . ILE B 1 194 ? -6.828 -29.906 -18.109 1 97.81 194 ILE B C 1
ATOM 3818 O O . ILE B 1 194 ? -7.25 -29.703 -19.25 1 97.81 194 ILE B O 1
ATOM 3822 N N . LYS B 1 195 ? -7.453 -30.578 -17.188 1 97 195 LYS B N 1
ATOM 3823 C CA . LYS B 1 195 ? -8.742 -31.203 -17.469 1 97 195 LYS B CA 1
ATOM 3824 C C . LYS B 1 195 ? -9.883 -30.188 -17.359 1 97 195 LYS B C 1
ATOM 3826 O O . LYS B 1 195 ? -9.773 -29.203 -16.625 1 97 195 LYS B O 1
ATOM 3831 N N . ILE B 1 196 ? -10.961 -30.484 -18.156 1 97.69 196 ILE B N 1
ATOM 3832 C CA . ILE B 1 196 ? -12.172 -29.688 -18.109 1 97.69 196 ILE B CA 1
ATOM 3833 C C . ILE B 1 196 ? -13.375 -30.578 -17.812 1 97.69 196 ILE B C 1
ATOM 3835 O O . ILE B 1 196 ? -13.539 -31.625 -18.422 1 97.69 196 ILE B O 1
ATOM 3839 N N . ILE B 1 197 ? -14.133 -30.203 -16.859 1 97.69 197 ILE B N 1
ATOM 3840 C CA . ILE B 1 197 ? -15.398 -30.875 -16.547 1 97.69 197 ILE B CA 1
ATOM 3841 C C . ILE B 1 197 ? -16.562 -29.906 -16.766 1 97.69 197 ILE B C 1
ATOM 3843 O O . ILE B 1 197 ? -16.625 -28.859 -16.109 1 97.69 197 ILE B O 1
ATOM 3847 N N . GLU B 1 198 ? -17.516 -30.203 -17.656 1 97.06 198 GLU B N 1
ATOM 3848 C CA . GLU B 1 198 ? -18.625 -29.328 -18.031 1 97.06 198 GLU B CA 1
ATOM 3849 C C . GLU B 1 198 ? -19.906 -29.734 -17.297 1 97.06 198 GLU B C 1
ATOM 3851 O O . GLU B 1 198 ? -21 -29.641 -17.859 1 97.06 198 GLU B O 1
ATOM 3856 N N . LYS B 1 199 ? -19.781 -30.172 -16.172 1 96.44 199 LYS B N 1
ATOM 3857 C CA . LYS B 1 199 ? -20.922 -30.594 -15.375 1 96.44 199 LYS B CA 1
ATOM 3858 C C . LYS B 1 199 ? -21.312 -29.516 -14.359 1 96.44 199 LYS B C 1
ATOM 3860 O O . LYS B 1 199 ? -20.453 -28.766 -13.875 1 96.44 199 LYS B O 1
ATOM 3865 N N . GLU B 1 200 ? -22.578 -29.484 -14.086 1 96.44 200 GLU B N 1
ATOM 3866 C CA . GLU B 1 200 ? -23.047 -28.594 -13.031 1 96.44 200 GLU B CA 1
ATOM 3867 C C . GLU B 1 200 ? -22.734 -29.156 -11.648 1 96.44 200 GLU B C 1
ATOM 3869 O O . GLU B 1 200 ? -22.828 -30.375 -11.438 1 96.44 200 GLU B O 1
ATOM 3874 N N . ILE B 1 201 ? -22.422 -28.25 -10.789 1 97.06 201 ILE B N 1
ATOM 3875 C CA . ILE B 1 201 ? -22.062 -28.656 -9.438 1 97.06 201 ILE B CA 1
ATOM 3876 C C . ILE B 1 201 ? -23.297 -28.641 -8.547 1 97.06 201 ILE B C 1
ATOM 3878 O O . ILE B 1 201 ? -24.094 -27.703 -8.602 1 97.06 201 ILE B O 1
ATOM 3882 N N . SER B 1 202 ? -23.484 -29.688 -7.758 1 97.12 202 SER B N 1
ATOM 3883 C CA . SER B 1 202 ? -24.625 -29.766 -6.855 1 97.12 202 SER B CA 1
ATOM 3884 C C . SER B 1 202 ? -24.234 -29.422 -5.426 1 97.12 202 SER B C 1
ATOM 3886 O O . SER B 1 202 ? -25 -28.797 -4.695 1 97.12 202 SER B O 1
ATOM 3888 N N . ALA B 1 203 ? -23 -29.859 -5.059 1 98 203 ALA B N 1
ATOM 3889 C CA . ALA B 1 203 ? -22.578 -29.625 -3.678 1 98 203 ALA B CA 1
ATOM 3890 C C . ALA B 1 203 ? -21.062 -29.719 -3.535 1 98 203 ALA B C 1
ATOM 3892 O O . ALA B 1 203 ? -20.406 -30.375 -4.336 1 98 203 ALA B O 1
ATOM 3893 N N . ILE B 1 204 ? -20.594 -29.016 -2.539 1 98.25 204 ILE B N 1
ATOM 3894 C CA . ILE B 1 204 ? -19.234 -29.172 -2.057 1 98.25 204 ILE B CA 1
ATOM 3895 C C . ILE B 1 204 ? -19.219 -29.906 -0.726 1 98.25 204 ILE B C 1
ATOM 3897 O O . ILE B 1 204 ? -19.781 -29.438 0.265 1 98.25 204 ILE B O 1
ATOM 3901 N N . GLU B 1 205 ? -18.641 -31.062 -0.739 1 98.5 205 GLU B N 1
ATOM 3902 C CA . GLU B 1 205 ? -18.5 -31.828 0.495 1 98.5 205 GLU B CA 1
ATOM 3903 C C . GLU B 1 205 ? -17.219 -31.422 1.242 1 98.5 205 GLU B C 1
ATOM 3905 O O . GLU B 1 205 ? -16.141 -31.375 0.658 1 98.5 205 GLU B O 1
ATOM 3910 N N . HIS B 1 206 ? -17.438 -31.141 2.516 1 98.25 206 HIS B N 1
ATOM 3911 C CA . HIS B 1 206 ? -16.312 -30.609 3.283 1 98.25 206 HIS B CA 1
ATOM 3912 C C . HIS B 1 206 ? -16.391 -31.062 4.742 1 98.25 206 HIS B C 1
ATOM 3914 O O . HIS B 1 206 ? -17.422 -31.547 5.191 1 98.25 206 HIS B O 1
ATOM 3920 N N . GLU B 1 207 ? -15.297 -30.984 5.383 1 97.75 207 GLU B N 1
ATOM 3921 C CA . GLU B 1 207 ? -15.211 -31.109 6.836 1 97.75 207 GLU B CA 1
ATOM 3922 C C . GLU B 1 207 ? -14.711 -29.797 7.461 1 97.75 207 GLU B C 1
ATOM 3924 O O . GLU B 1 207 ? -13.523 -29.484 7.387 1 97.75 207 GLU B O 1
ATOM 3929 N N . ALA B 1 208 ? -15.523 -29.062 8.094 1 95.12 208 ALA B N 1
ATOM 3930 C CA . ALA B 1 208 ? -15.203 -27.797 8.75 1 95.12 208 ALA B CA 1
ATOM 3931 C C . ALA B 1 208 ? -14.523 -26.844 7.777 1 95.12 208 ALA B C 1
ATOM 3933 O O . ALA B 1 208 ? -13.477 -26.266 8.086 1 95.12 208 ALA B O 1
ATOM 3934 N N . GLY B 1 209 ? -15.047 -26.875 6.52 1 96.38 209 GLY B N 1
ATOM 3935 C CA . GLY B 1 209 ? -14.547 -25.922 5.543 1 96.38 209 GLY B CA 1
ATOM 3936 C C . GLY B 1 209 ? -13.422 -26.484 4.695 1 96.38 209 GLY B C 1
ATOM 3937 O O . GLY B 1 209 ? -12.953 -25.828 3.762 1 96.38 209 GLY B O 1
ATOM 3938 N N . LYS B 1 210 ? -12.992 -27.688 5.07 1 97.62 210 LYS B N 1
ATOM 3939 C CA . LYS B 1 210 ? -11.961 -28.328 4.266 1 97.62 210 LYS B CA 1
ATOM 3940 C C . LYS B 1 210 ? -12.578 -29.172 3.148 1 97.62 210 LYS B C 1
ATOM 3942 O O . LYS B 1 210 ? -13.188 -30.203 3.408 1 97.62 210 LYS B O 1
ATOM 3947 N N . LEU B 1 211 ? -12.367 -28.719 1.968 1 98.44 211 LEU B N 1
ATOM 3948 C CA . LEU B 1 211 ? -12.93 -29.359 0.779 1 98.44 211 LEU B CA 1
ATOM 3949 C C . LEU B 1 211 ? -12.461 -30.797 0.66 1 98.44 211 LEU B C 1
ATOM 3951 O O . LEU B 1 211 ? -11.281 -31.094 0.854 1 98.44 211 LEU B O 1
ATOM 3955 N N . LYS B 1 212 ? -13.422 -31.703 0.456 1 98.5 212 LYS B N 1
ATOM 3956 C CA . LYS B 1 212 ? -13.102 -33.125 0.266 1 98.5 212 LYS B CA 1
ATOM 3957 C C . LYS B 1 212 ? -13.492 -33.594 -1.131 1 98.5 212 LYS B C 1
ATOM 3959 O O . LYS B 1 212 ? -12.695 -34.219 -1.827 1 98.5 212 LYS B O 1
ATOM 3964 N N . ASN B 1 213 ? -14.758 -33.219 -1.443 1 98.56 213 ASN B N 1
ATOM 3965 C CA . ASN B 1 213 ? -15.289 -33.625 -2.73 1 98.56 213 ASN B CA 1
ATOM 3966 C C . ASN B 1 213 ? -16.203 -32.594 -3.342 1 98.56 213 ASN B C 1
ATOM 3968 O O . ASN B 1 213 ? -16.797 -31.766 -2.623 1 98.56 213 ASN B O 1
ATOM 3972 N N . ILE B 1 214 ? -16.266 -32.625 -4.617 1 98.5 214 ILE B N 1
ATOM 3973 C CA . ILE B 1 214 ? -17.297 -31.906 -5.348 1 98.5 214 ILE B CA 1
ATOM 3974 C C . ILE B 1 214 ? -18.281 -32.875 -5.984 1 98.5 214 ILE B C 1
ATOM 3976 O O . ILE B 1 214 ? -17.875 -33.844 -6.648 1 98.5 214 ILE B O 1
ATOM 3980 N N . ARG B 1 215 ? -19.469 -32.688 -5.625 1 98.44 215 ARG B N 1
ATOM 3981 C CA . ARG B 1 215 ? -20.547 -33.5 -6.203 1 98.44 215 ARG B CA 1
ATOM 3982 C C . ARG B 1 215 ? -21.203 -32.75 -7.363 1 98.44 215 ARG B C 1
ATOM 3984 O O . ARG B 1 215 ? -21.516 -31.562 -7.258 1 98.44 215 ARG B O 1
ATOM 3991 N N . PHE B 1 216 ? -21.484 -33.562 -8.406 1 98 216 PHE B N 1
ATOM 3992 C CA . PHE B 1 216 ? -22.125 -33 -9.586 1 98 216 PHE B CA 1
ATOM 3993 C C . PHE B 1 216 ? -23.594 -33.375 -9.641 1 98 216 PHE B C 1
ATOM 3995 O O . PHE B 1 216 ? -24.031 -34.281 -8.922 1 98 216 PHE B O 1
ATOM 4002 N N . LYS B 1 217 ? -24.328 -32.656 -10.438 1 96.75 217 LYS B N 1
ATOM 4003 C CA . LYS B 1 217 ? -25.781 -32.875 -10.508 1 96.75 217 LYS B CA 1
ATOM 4004 C C . LYS B 1 217 ? -26.109 -34.25 -11.055 1 96.75 217 LYS B C 1
ATOM 4006 O O . LYS B 1 217 ? -27.172 -34.812 -10.758 1 96.75 217 LYS B O 1
ATOM 4011 N N . ASP B 1 218 ? -25.266 -34.781 -11.805 1 96.62 218 ASP B N 1
ATOM 4012 C CA . ASP B 1 218 ? -25.531 -36.125 -12.375 1 96.62 218 ASP B CA 1
ATOM 4013 C C . ASP B 1 218 ? -25.156 -37.219 -11.391 1 96.62 218 ASP B C 1
ATOM 4015 O O . ASP B 1 218 ? -25.25 -38.406 -11.719 1 96.62 218 ASP B O 1
ATOM 4019 N N . GLY B 1 219 ? -24.641 -36.812 -10.281 1 96.19 219 GLY B N 1
ATOM 4020 C CA . GLY B 1 219 ? -24.359 -37.781 -9.227 1 96.19 219 GLY B CA 1
ATOM 4021 C C . GLY B 1 219 ? -22.891 -38.125 -9.094 1 96.19 219 GLY B C 1
ATOM 4022 O O . GLY B 1 219 ? -22.469 -38.688 -8.086 1 96.19 219 GLY B O 1
ATOM 4023 N N . ALA B 1 220 ? -22.141 -37.781 -10.016 1 97.31 220 ALA B N 1
ATOM 4024 C CA . ALA B 1 220 ? -20.703 -38.031 -9.961 1 97.31 220 ALA B CA 1
ATOM 4025 C C . ALA B 1 220 ? -20.047 -37.25 -8.828 1 97.31 220 ALA B C 1
ATOM 4027 O O . ALA B 1 220 ? -20.516 -36.156 -8.461 1 97.31 220 ALA B O 1
ATOM 4028 N N . VAL B 1 221 ? -19.016 -37.844 -8.273 1 97.94 221 VAL B N 1
ATOM 4029 C CA . VAL B 1 221 ? -18.266 -37.219 -7.188 1 97.94 221 VAL B CA 1
ATOM 4030 C C . VAL B 1 221 ? -16.781 -37.25 -7.508 1 97.94 221 VAL B C 1
ATOM 4032 O O . VAL B 1 221 ? -16.266 -38.25 -7.996 1 97.94 221 VAL B O 1
ATOM 4035 N N . GLU B 1 222 ? -16.109 -36.156 -7.34 1 98.19 222 GLU B N 1
ATOM 4036 C CA . GLU B 1 222 ? -14.672 -36.094 -7.539 1 98.19 222 GLU B CA 1
ATOM 4037 C C . GLU B 1 222 ? -13.977 -35.438 -6.348 1 98.19 222 GLU B C 1
ATOM 4039 O O . GLU B 1 222 ? -14.477 -34.438 -5.801 1 98.19 222 GLU B O 1
ATOM 4044 N N . ALA B 1 223 ? -12.82 -36 -5.996 1 98.5 223 ALA B N 1
ATOM 4045 C CA . ALA B 1 223 ? -12.07 -35.469 -4.859 1 98.5 223 ALA B CA 1
ATOM 4046 C C . ALA B 1 223 ? -11.211 -34.281 -5.277 1 98.5 223 ALA B C 1
ATOM 4048 O O . ALA B 1 223 ? -10.602 -34.281 -6.348 1 98.5 223 ALA B O 1
ATOM 4049 N N . PHE B 1 224 ? -11.227 -33.25 -4.508 1 98.69 224 PHE B N 1
ATOM 4050 C CA . PHE B 1 224 ? -10.328 -32.094 -4.617 1 98.69 224 PHE B CA 1
ATOM 4051 C C . PHE B 1 224 ? -9.859 -31.641 -3.238 1 98.69 224 PHE B C 1
ATOM 4053 O O . PHE B 1 224 ? -10.578 -31.797 -2.25 1 98.69 224 PHE B O 1
ATOM 4060 N N . ASP B 1 225 ? -8.625 -31.078 -3.15 1 98.38 225 ASP B N 1
ATOM 4061 C CA . ASP B 1 225 ? -8.109 -30.547 -1.896 1 98.38 225 ASP B CA 1
ATOM 4062 C C . ASP B 1 225 ? -8.469 -29.062 -1.729 1 98.38 225 ASP B C 1
ATOM 4064 O O . ASP B 1 225 ? -8.594 -28.578 -0.604 1 98.38 225 ASP B O 1
ATOM 4068 N N . ALA B 1 226 ? -8.617 -28.359 -2.824 1 98.38 226 ALA B N 1
ATOM 4069 C CA . ALA B 1 226 ? -8.93 -26.922 -2.832 1 98.38 226 ALA B CA 1
ATOM 4070 C C . ALA B 1 226 ? -9.562 -26.516 -4.156 1 98.38 226 ALA B C 1
ATOM 4072 O O . ALA B 1 226 ? -9.539 -27.266 -5.129 1 98.38 226 ALA B O 1
ATOM 4073 N N . ALA B 1 227 ? -10.18 -25.375 -4.129 1 98.62 227 ALA B N 1
ATOM 4074 C CA . ALA B 1 227 ? -10.766 -24.828 -5.348 1 98.62 227 ALA B CA 1
ATOM 4075 C C . ALA B 1 227 ? -10.609 -23.312 -5.406 1 98.62 227 ALA B C 1
ATOM 4077 O O . ALA B 1 227 ? -10.586 -22.656 -4.371 1 98.62 227 ALA B O 1
ATOM 4078 N N . TYR B 1 228 ? -10.359 -22.828 -6.586 1 98.12 228 TYR B N 1
ATOM 4079 C CA . TYR B 1 228 ? -10.453 -21.391 -6.852 1 98.12 228 TYR B CA 1
ATOM 4080 C C . TYR B 1 228 ? -11.797 -21.047 -7.48 1 98.12 228 TYR B C 1
ATOM 4082 O O . TYR B 1 228 ? -12.297 -21.766 -8.336 1 98.12 228 TYR B O 1
ATOM 4090 N N . ALA B 1 229 ? -12.375 -19.984 -7.004 1 96.5 229 ALA B N 1
ATOM 4091 C CA . ALA B 1 229 ? -13.648 -19.531 -7.547 1 96.5 229 ALA B CA 1
ATOM 4092 C C . ALA B 1 229 ? -13.695 -18.016 -7.668 1 96.5 229 ALA B C 1
ATOM 4094 O O . ALA B 1 229 ? -13.094 -17.297 -6.852 1 96.5 229 ALA B O 1
ATOM 4095 N N . SER B 1 230 ? -14.242 -17.547 -8.695 1 91.12 230 SER B N 1
ATOM 4096 C CA . SER B 1 230 ? -14.586 -16.141 -8.875 1 91.12 230 SER B CA 1
ATOM 4097 C C . SER B 1 230 ? -16.094 -15.914 -8.734 1 91.12 230 SER B C 1
ATOM 4099 O O . SER B 1 230 ? -16.875 -16.469 -9.5 1 91.12 230 SER B O 1
ATOM 4101 N N . ILE B 1 231 ? -16.453 -15.125 -7.758 1 92.06 231 ILE B N 1
ATOM 4102 C CA . ILE B 1 231 ? -17.875 -14.922 -7.527 1 92.06 231 ILE B CA 1
ATOM 4103 C C . ILE B 1 231 ? -18.203 -13.438 -7.582 1 92.06 231 ILE B C 1
ATOM 4105 O O . ILE B 1 231 ? -17.328 -12.594 -7.344 1 92.06 231 ILE B O 1
ATOM 4109 N N . PRO B 1 232 ? -19.422 -13.117 -7.996 1 93.44 232 PRO B N 1
ATOM 4110 C CA . PRO B 1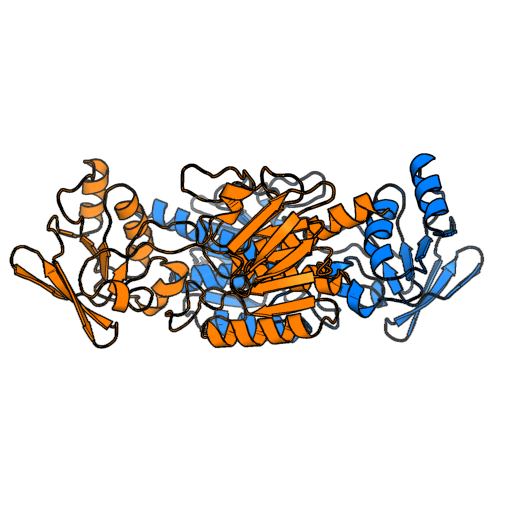 232 ? -19.812 -11.711 -8.008 1 93.44 232 PRO B CA 1
ATOM 4111 C C . PRO B 1 232 ? -19.859 -11.102 -6.613 1 93.44 232 PRO B C 1
ATOM 4113 O O . PRO B 1 232 ? -19.766 -11.82 -5.617 1 93.44 232 PRO B O 1
ATOM 4116 N N . PHE B 1 233 ? -19.906 -9.773 -6.609 1 95 233 PHE B N 1
ATOM 4117 C CA . PHE B 1 233 ? -20 -9.055 -5.348 1 95 233 PHE B CA 1
ATOM 4118 C C . PHE B 1 233 ? -20.984 -7.895 -5.461 1 95 233 PHE B C 1
ATOM 4120 O O . PHE B 1 233 ? -21.438 -7.566 -6.559 1 95 233 PHE B O 1
ATOM 4127 N N . GLU B 1 234 ? -21.422 -7.387 -4.355 1 93.31 234 GLU B N 1
ATOM 4128 C CA . GLU B 1 234 ? -22.203 -6.16 -4.281 1 93.31 234 GLU B CA 1
ATOM 4129 C C . GLU B 1 234 ? -21.656 -5.215 -3.219 1 93.31 234 GLU B C 1
ATOM 4131 O O . GLU B 1 234 ? -20.812 -5.605 -2.414 1 93.31 234 GLU B O 1
ATOM 4136 N N . SER B 1 235 ? -22.141 -4.02 -3.363 1 91.25 235 SER B N 1
ATOM 4137 C CA . SER B 1 235 ? -21.75 -3.041 -2.354 1 91.25 235 SER B CA 1
ATOM 4138 C C . SER B 1 235 ? -22.312 -3.402 -0.985 1 91.25 235 SER B C 1
ATOM 4140 O O . SER B 1 235 ? -23.453 -3.855 -0.882 1 91.25 235 SER B O 1
ATOM 4142 N N . ASN B 1 236 ? -21.578 -3.139 0.062 1 90.12 236 ASN B N 1
ATOM 4143 C CA . ASN B 1 236 ? -22 -3.404 1.432 1 90.12 236 ASN B CA 1
ATOM 4144 C C . ASN B 1 236 ? -23 -2.361 1.921 1 90.12 236 ASN B C 1
ATOM 4146 O O . ASN B 1 236 ? -23.594 -2.521 2.984 1 90.12 236 ASN B O 1
ATOM 4150 N N . THR B 1 237 ? -23.156 -1.341 1.159 1 92.56 237 THR B N 1
ATOM 4151 C CA . THR B 1 237 ? -23.969 -0.231 1.641 1 92.56 237 THR B CA 1
ATOM 4152 C C . THR B 1 237 ? -24.609 0.522 0.474 1 92.56 237 THR B C 1
ATOM 4154 O O . THR B 1 237 ? -24.109 0.47 -0.65 1 92.56 237 THR B O 1
ATOM 4157 N N . ILE B 1 238 ? -25.688 1.227 0.793 1 94.31 238 ILE B N 1
ATOM 4158 C CA . ILE B 1 238 ? -26.391 1.992 -0.228 1 94.31 238 ILE B CA 1
ATOM 4159 C C . ILE B 1 238 ? -25.859 3.424 -0.26 1 94.31 238 ILE B C 1
ATOM 4161 O O . ILE B 1 238 ? -26.188 4.195 -1.162 1 94.31 238 ILE B O 1
ATOM 4165 N N . ILE B 1 239 ? -24.984 3.756 0.558 1 97 239 ILE B N 1
ATOM 4166 C CA . ILE B 1 239 ? -24.562 5.129 0.817 1 97 239 ILE B CA 1
ATOM 4167 C C . ILE B 1 239 ? -23.891 5.711 -0.431 1 97 239 ILE B C 1
ATOM 4169 O O . ILE B 1 239 ? -24.188 6.84 -0.829 1 97 239 ILE B O 1
ATOM 4173 N N . PRO B 1 240 ? -23 4.98 -1.076 1 97.44 240 PRO B N 1
ATOM 4174 C CA . PRO B 1 240 ? -22.422 5.547 -2.301 1 97.44 240 PRO B CA 1
ATOM 4175 C C . PRO B 1 240 ? -23.5 5.914 -3.332 1 97.44 240 PRO B C 1
ATOM 4177 O O . PRO B 1 240 ? -23.391 6.941 -4.004 1 97.44 240 PRO B O 1
ATOM 4180 N N . ASN B 1 241 ? -24.5 5.098 -3.41 1 96.38 241 ASN B N 1
ATOM 4181 C CA . ASN B 1 241 ? -25.609 5.367 -4.324 1 96.38 241 ASN B CA 1
ATOM 4182 C C . ASN B 1 241 ? -26.406 6.598 -3.893 1 96.38 241 ASN B C 1
ATOM 4184 O O . ASN B 1 241 ? -26.75 7.438 -4.723 1 96.38 241 ASN B O 1
ATOM 4188 N N . GLU B 1 242 ? -26.656 6.691 -2.631 1 96.62 242 GLU B N 1
ATOM 4189 C CA . GLU B 1 242 ? -27.406 7.816 -2.078 1 96.62 242 GLU B CA 1
ATOM 4190 C C . GLU B 1 242 ? -26.703 9.141 -2.369 1 96.62 242 GLU B C 1
ATOM 4192 O O . GLU B 1 242 ? -27.359 10.148 -2.635 1 96.62 242 GLU B O 1
ATOM 4197 N N . LEU B 1 243 ? -25.438 9.086 -2.357 1 97.25 243 LEU B N 1
ATOM 4198 C CA . LEU B 1 243 ? -24.641 10.297 -2.518 1 97.25 243 LEU B CA 1
ATOM 4199 C C . LEU B 1 243 ? -24.438 10.625 -3.994 1 97.25 243 LEU B C 1
ATOM 4201 O O . LEU B 1 243 ? -24.016 11.734 -4.336 1 97.25 243 LEU B O 1
ATOM 4205 N N . GLY B 1 244 ? -24.75 9.664 -4.871 1 97.25 244 GLY B N 1
ATOM 4206 C CA . GLY B 1 244 ? -24.625 9.898 -6.301 1 97.25 244 GLY B CA 1
ATOM 4207 C C . GLY B 1 244 ? -23.266 9.539 -6.859 1 97.25 244 GLY B C 1
ATOM 4208 O O . GLY B 1 244 ? -22.859 10.062 -7.898 1 97.25 244 GLY B O 1
ATOM 4209 N N . CYS B 1 245 ? -22.516 8.734 -6.199 1 98.06 245 CYS B N 1
ATOM 4210 C CA . CYS B 1 245 ? -21.234 8.273 -6.715 1 98.06 245 CYS B CA 1
ATOM 4211 C C . CYS B 1 245 ? -21.422 7.469 -7.996 1 98.06 245 CYS B C 1
ATOM 4213 O O . CYS B 1 245 ? -22.422 6.766 -8.156 1 98.06 245 CYS B O 1
ATOM 4215 N N . GLN B 1 246 ? -20.422 7.578 -8.82 1 98.44 246 GLN B N 1
ATOM 4216 C CA . GLN B 1 246 ? -20.406 6.727 -10.008 1 98.44 246 GLN B CA 1
ATOM 4217 C C . GLN B 1 246 ? -19.672 5.414 -9.727 1 98.44 246 GLN B C 1
ATOM 4219 O O . GLN B 1 246 ? -18.859 5.34 -8.805 1 98.44 246 GLN B O 1
ATOM 4224 N N . PHE B 1 247 ? -20.031 4.477 -10.523 1 97.88 247 PHE B N 1
ATOM 4225 C CA . PHE B 1 247 ? -19.469 3.146 -10.383 1 97.88 247 PHE B CA 1
ATOM 4226 C C . PHE B 1 247 ? -18.844 2.684 -11.703 1 97.88 247 PHE B C 1
ATOM 4228 O O . PHE B 1 247 ? -19.297 3.088 -12.773 1 97.88 247 PHE B O 1
ATOM 4235 N N . THR B 1 248 ? -17.781 1.91 -11.555 1 97.19 248 THR B N 1
ATOM 4236 C CA . THR B 1 248 ? -17.219 1.275 -12.734 1 97.19 248 THR B CA 1
ATOM 4237 C C . THR B 1 248 ? -18.156 0.187 -13.266 1 97.19 248 THR B C 1
ATOM 4239 O O . THR B 1 248 ? -19.094 -0.209 -12.578 1 97.19 248 THR B O 1
ATOM 4242 N N . GLU B 1 249 ? -17.812 -0.341 -14.461 1 95.44 249 GLU B N 1
ATOM 4243 C CA . GLU B 1 249 ? -18.594 -1.417 -15.055 1 95.44 249 GLU B CA 1
ATOM 4244 C C . GLU B 1 249 ? -18.578 -2.67 -14.188 1 95.44 249 GLU B C 1
ATOM 4246 O O . GLU B 1 249 ? -19.531 -3.443 -14.164 1 95.44 249 GLU B O 1
ATOM 4251 N N . GLN B 1 250 ? -17.578 -2.793 -13.422 1 93.5 250 GLN B N 1
ATOM 4252 C CA . GLN B 1 250 ? -17.406 -3.984 -12.602 1 93.5 250 GLN B CA 1
ATOM 4253 C C . GLN B 1 250 ? -18.094 -3.824 -11.25 1 93.5 250 GLN B C 1
ATOM 4255 O O . GLN B 1 250 ? -18.156 -4.773 -10.461 1 93.5 250 GLN B O 1
ATOM 4260 N N . GLY B 1 251 ? -18.547 -2.613 -10.922 1 95.75 251 GLY B N 1
ATOM 4261 C CA . GLY B 1 251 ? -19.344 -2.43 -9.719 1 95.75 251 GLY B CA 1
ATOM 4262 C C . GLY B 1 251 ? -18.578 -1.744 -8.602 1 95.75 251 GLY B C 1
ATOM 4263 O O . GLY B 1 251 ? -19.078 -1.596 -7.492 1 95.75 251 GLY B O 1
ATOM 4264 N N . TYR B 1 252 ? -17.359 -1.254 -8.891 1 97.81 252 TYR B N 1
ATOM 4265 C CA . TYR B 1 252 ? -16.578 -0.541 -7.895 1 97.81 252 TYR B CA 1
ATOM 4266 C C . TYR B 1 252 ? -16.906 0.949 -7.906 1 97.81 252 TYR B C 1
ATOM 4268 O O . TYR B 1 252 ? -17.219 1.512 -8.953 1 97.81 252 TYR B O 1
ATOM 4276 N N . ILE B 1 253 ? -16.781 1.55 -6.73 1 98.56 253 ILE B N 1
ATOM 4277 C CA . ILE B 1 253 ? -16.891 3.004 -6.711 1 98.56 253 ILE B CA 1
ATOM 4278 C C . ILE B 1 253 ? -15.766 3.609 -7.551 1 98.56 253 ILE B C 1
ATOM 4280 O O . ILE B 1 253 ? -14.594 3.271 -7.371 1 98.56 253 ILE B O 1
ATOM 4284 N N . GLU B 1 254 ? -16.109 4.441 -8.5 1 98.5 254 GLU B N 1
ATOM 4285 C CA . GLU B 1 254 ? -15.109 5.082 -9.344 1 98.5 254 GLU B CA 1
ATOM 4286 C C . GLU B 1 254 ? -14.312 6.121 -8.562 1 98.5 254 GLU B C 1
ATOM 4288 O O . GLU B 1 254 ? -14.891 7.023 -7.953 1 98.5 254 GLU B O 1
ATOM 4293 N N . VAL B 1 255 ? -13.008 5.996 -8.594 1 98.5 255 VAL B N 1
ATOM 4294 C CA . VAL B 1 255 ? -12.148 6.957 -7.902 1 98.5 255 VAL B CA 1
ATOM 4295 C C . VAL B 1 255 ? -10.945 7.297 -8.781 1 98.5 255 VAL B C 1
ATOM 4297 O O . VAL B 1 255 ? -10.578 6.52 -9.664 1 98.5 255 VAL B O 1
ATOM 4300 N N . ASP B 1 256 ? -10.359 8.414 -8.555 1 97.5 256 ASP B N 1
ATOM 4301 C CA . ASP B 1 256 ? -9.086 8.734 -9.188 1 97.5 256 ASP B CA 1
ATOM 4302 C C . ASP B 1 256 ? -7.914 8.203 -8.359 1 97.5 256 ASP B C 1
ATOM 4304 O O . ASP B 1 256 ? -8.109 7.41 -7.441 1 97.5 256 ASP B O 1
ATOM 4308 N N . GLU B 1 257 ? -6.695 8.602 -8.664 1 94.31 257 GLU B N 1
ATOM 4309 C CA . GLU B 1 257 ? -5.488 8.055 -8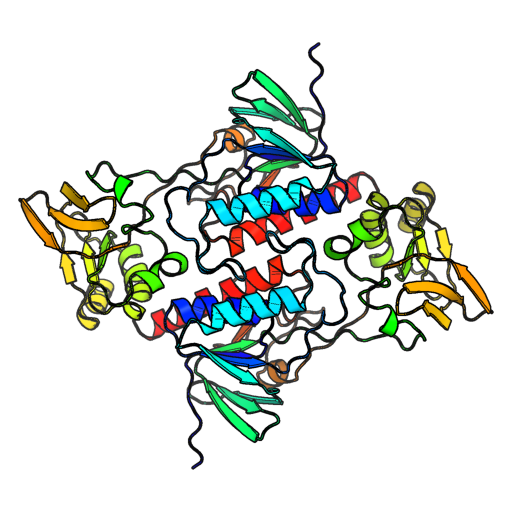.047 1 94.31 257 GLU B CA 1
ATOM 4310 C C . GLU B 1 257 ? -5.387 8.461 -6.582 1 94.31 257 GLU B C 1
ATOM 4312 O O . GLU B 1 257 ? -4.668 7.832 -5.809 1 94.31 257 GLU B O 1
ATOM 4317 N N . MET B 1 258 ? -6.09 9.477 -6.195 1 96.62 258 MET B N 1
ATOM 4318 C CA . MET B 1 258 ? -6.035 9.992 -4.828 1 96.62 258 MET B CA 1
ATOM 4319 C C . MET B 1 258 ? -7.168 9.422 -3.986 1 96.62 258 MET B C 1
ATOM 4321 O O . MET B 1 258 ? -7.238 9.672 -2.781 1 96.62 258 MET B O 1
ATOM 4325 N N . GLY B 1 259 ? -8.109 8.68 -4.609 1 98.25 259 GLY B N 1
ATOM 4326 C CA . GLY B 1 259 ? -9.242 8.094 -3.908 1 98.25 259 GLY B CA 1
ATOM 4327 C C . GLY B 1 259 ? -10.492 8.953 -3.967 1 98.25 259 GLY B C 1
ATOM 4328 O O . GLY B 1 259 ? -11.492 8.656 -3.311 1 98.25 259 GLY B O 1
ATOM 4329 N N . LYS B 1 260 ? -10.359 10.062 -4.762 1 98.5 260 LYS B N 1
ATOM 4330 C CA . LYS B 1 260 ? -11.5 10.969 -4.855 1 98.5 260 LYS B CA 1
ATOM 4331 C C . LYS B 1 260 ? -12.594 10.383 -5.742 1 98.5 260 LYS B C 1
ATOM 4333 O O . LYS B 1 260 ? -12.32 9.898 -6.84 1 98.5 260 LYS B O 1
ATOM 4338 N N . THR B 1 261 ? -13.844 10.398 -5.281 1 98.62 261 THR B N 1
ATOM 4339 C CA . THR B 1 261 ? -14.984 9.938 -6.07 1 98.62 261 THR B CA 1
ATOM 4340 C C . THR B 1 261 ? -15.484 11.055 -6.988 1 98.62 261 THR B C 1
ATOM 4342 O O . THR B 1 261 ? -14.852 12.102 -7.102 1 98.62 261 THR B O 1
ATOM 4345 N N . THR B 1 262 ? -16.578 10.781 -7.664 1 98.38 262 THR B N 1
ATOM 4346 C CA . THR B 1 262 ? -17.188 11.773 -8.555 1 98.38 262 THR B CA 1
ATOM 4347 C C . THR B 1 262 ? -17.969 12.812 -7.758 1 98.38 262 THR B C 1
ATOM 4349 O O . THR B 1 262 ? -18.438 13.805 -8.32 1 98.38 262 THR B O 1
ATOM 4352 N N . VAL B 1 263 ? -18.172 12.547 -6.48 1 98 263 VAL B N 1
ATOM 4353 C CA . VAL B 1 263 ? -18.891 13.477 -5.605 1 98 263 VAL B CA 1
ATOM 4354 C C . VAL B 1 263 ? -17.875 14.289 -4.793 1 98 263 VAL B C 1
ATOM 4356 O O . VAL B 1 263 ? -17.047 13.727 -4.074 1 98 263 VAL B O 1
ATOM 4359 N N . ASP B 1 264 ? -17.938 15.586 -4.906 1 97.19 264 ASP B N 1
ATOM 4360 C CA . ASP B 1 264 ? -17.016 16.469 -4.199 1 97.19 264 ASP B CA 1
ATOM 4361 C C . ASP B 1 264 ? -17.062 16.219 -2.693 1 97.19 264 ASP B C 1
ATOM 4363 O O . ASP B 1 264 ? -18.156 16.141 -2.113 1 97.19 264 ASP B O 1
ATOM 4367 N N . GLY B 1 265 ? -15.891 16.031 -2.121 1 97.69 265 GLY B N 1
ATOM 4368 C CA . GLY B 1 265 ? -15.797 15.852 -0.682 1 97.69 265 GLY B CA 1
ATOM 4369 C C . GLY B 1 265 ? -15.914 14.398 -0.255 1 97.69 265 GLY B C 1
ATOM 4370 O O . GLY B 1 265 ? -15.812 14.086 0.934 1 97.69 265 GLY B O 1
ATOM 4371 N N . VAL B 1 266 ? -16.125 13.484 -1.208 1 98.75 266 VAL B N 1
ATOM 4372 C CA . VAL B 1 266 ? -16.281 12.07 -0.902 1 98.75 266 VAL B CA 1
ATOM 4373 C C . VAL B 1 266 ? -15.133 11.273 -1.524 1 98.75 266 VAL B C 1
ATOM 4375 O O . VAL B 1 266 ? -14.891 11.375 -2.729 1 98.75 266 VAL B O 1
ATOM 4378 N N . PHE B 1 267 ? -14.453 10.609 -0.691 1 98.88 267 PHE B N 1
ATOM 4379 C CA . PHE B 1 267 ? -13.383 9.711 -1.101 1 98.88 267 PHE B CA 1
ATOM 4380 C C . PHE B 1 267 ? -13.766 8.258 -0.854 1 98.88 267 PHE B C 1
ATOM 4382 O O . PHE B 1 267 ? -14.688 7.973 -0.082 1 98.88 267 PHE B O 1
ATOM 4389 N N . ALA B 1 268 ? -13.125 7.344 -1.53 1 98.81 268 ALA B N 1
ATOM 4390 C CA . ALA B 1 268 ? -13.312 5.914 -1.302 1 98.81 268 ALA B CA 1
ATOM 4391 C C . ALA B 1 268 ? -11.992 5.164 -1.388 1 98.81 268 ALA B C 1
ATOM 4393 O O . ALA B 1 268 ? -11.094 5.551 -2.143 1 98.81 268 ALA B O 1
ATOM 4394 N N . CYS B 1 269 ? -11.875 4.094 -0.608 1 98.56 269 CYS B N 1
ATOM 4395 C CA . CYS B 1 269 ? -10.664 3.281 -0.595 1 98.56 269 CYS B CA 1
ATOM 4396 C C . CYS B 1 269 ? -10.961 1.859 -0.137 1 98.56 269 CYS B C 1
ATOM 4398 O O . CYS B 1 269 ? -11.969 1.62 0.539 1 98.56 269 CYS B O 1
ATOM 4400 N N . GLY B 1 270 ? -10.039 0.931 -0.485 1 97.12 270 GLY B N 1
ATOM 4401 C CA . GLY B 1 270 ? -10.219 -0.468 -0.13 1 97.12 270 GLY B CA 1
ATOM 4402 C C . GLY B 1 270 ? -10.984 -1.255 -1.174 1 97.12 270 GLY B C 1
ATOM 4403 O O . GLY B 1 270 ? -11.062 -0.847 -2.334 1 97.12 270 GLY B O 1
ATOM 4404 N N . ASP B 1 271 ? -11.586 -2.312 -0.781 1 96.19 271 ASP B N 1
ATOM 4405 C CA . ASP B 1 271 ? -12.164 -3.287 -1.703 1 96.19 271 ASP B CA 1
ATOM 4406 C C . ASP B 1 271 ? -13.359 -2.701 -2.441 1 96.19 271 ASP B C 1
ATOM 4408 O O . ASP B 1 271 ? -13.719 -3.17 -3.525 1 96.19 271 ASP B O 1
ATOM 4412 N N . CYS B 1 272 ? -13.945 -1.647 -1.959 1 97.69 272 CYS B N 1
ATOM 4413 C CA . CYS B 1 272 ? -15.117 -1.071 -2.605 1 97.69 272 CYS B CA 1
ATOM 4414 C C . CYS B 1 272 ? -14.719 -0.246 -3.824 1 97.69 272 CYS B C 1
ATOM 4416 O O . CYS B 1 272 ? -15.578 0.136 -4.625 1 97.69 272 CYS B O 1
ATOM 4418 N N . SER B 1 273 ? -13.398 -0.036 -3.998 1 97.88 273 SER B N 1
ATOM 4419 C CA . SER B 1 273 ? -13.008 0.901 -5.047 1 97.88 273 SER B CA 1
ATOM 4420 C C . SER B 1 273 ? -11.906 0.321 -5.922 1 97.88 273 SER B C 1
ATOM 4422 O O . SER B 1 273 ? -11.266 1.049 -6.684 1 97.88 273 SER B O 1
ATOM 4424 N N . THR B 1 274 ? -11.641 -0.957 -5.75 1 95.25 274 THR B N 1
ATOM 4425 C CA . THR B 1 274 ? -10.57 -1.519 -6.566 1 95.25 274 THR B CA 1
ATOM 4426 C C . THR B 1 274 ? -10.75 -3.023 -6.734 1 95.25 274 THR B C 1
ATOM 4428 O O . THR B 1 274 ? -11.266 -3.697 -5.84 1 95.25 274 THR B O 1
ATOM 4431 N N . MET B 1 275 ? -10.234 -3.525 -7.863 1 91 275 MET B N 1
ATOM 4432 C CA . MET B 1 275 ? -10.281 -4.957 -8.148 1 91 275 MET B CA 1
ATOM 4433 C C . MET B 1 275 ? -9.133 -5.684 -7.449 1 91 275 MET B C 1
ATOM 4435 O O . MET B 1 275 ? -9.188 -6.902 -7.273 1 91 275 MET B O 1
ATOM 4439 N N . MET B 1 276 ? -8.109 -4.996 -7.113 1 91.25 276 MET B N 1
ATOM 4440 C CA . MET B 1 276 ? -6.945 -5.59 -6.461 1 91.25 276 MET B CA 1
ATOM 4441 C C . MET B 1 276 ? -7.172 -5.719 -4.957 1 91.25 276 MET B C 1
ATOM 4443 O O . MET B 1 276 ? -6.672 -4.906 -4.18 1 91.25 276 MET B O 1
ATOM 4447 N N . ARG B 1 277 ? -7.734 -6.816 -4.625 1 92.19 277 ARG B N 1
ATOM 4448 C CA . ARG B 1 277 ? -8.078 -7.027 -3.221 1 92.19 277 ARG B CA 1
ATOM 4449 C C . ARG B 1 277 ? -6.906 -7.641 -2.457 1 92.19 277 ARG B C 1
ATOM 4451 O O . ARG B 1 277 ? -6.625 -8.836 -2.598 1 92.19 277 ARG B O 1
ATOM 4458 N N . SER B 1 278 ? -6.227 -6.867 -1.737 1 95.56 278 SER B N 1
ATOM 4459 C CA . SER B 1 278 ? -5.137 -7.289 -0.862 1 95.56 278 SER B CA 1
ATOM 4460 C C . SER B 1 278 ? -4.949 -6.316 0.298 1 95.56 278 SER B C 1
ATOM 4462 O O . SER B 1 278 ? -5.379 -5.164 0.223 1 95.56 278 SER B O 1
ATOM 4464 N N . LEU B 1 279 ? -4.363 -6.793 1.338 1 97.25 279 LEU B N 1
ATOM 4465 C CA . LEU B 1 279 ? -4.109 -5.934 2.49 1 97.25 279 LEU B CA 1
ATOM 4466 C C . LEU B 1 279 ? -3.16 -4.797 2.125 1 97.25 279 LEU B C 1
ATOM 4468 O O . LEU B 1 279 ? -3.361 -3.656 2.543 1 97.25 279 LEU B O 1
ATOM 4472 N N . ALA B 1 280 ? -2.105 -5.094 1.32 1 98.12 280 ALA B N 1
ATOM 4473 C CA . ALA B 1 280 ? -1.158 -4.066 0.887 1 98.12 280 ALA B CA 1
ATOM 4474 C C . ALA B 1 280 ? -1.868 -2.949 0.129 1 98.12 280 ALA B C 1
ATOM 4476 O O . ALA B 1 280 ? -1.598 -1.769 0.357 1 98.12 280 ALA B O 1
ATOM 4477 N N . THR B 1 281 ? -2.832 -3.336 -0.715 1 97.94 281 THR B N 1
ATOM 4478 C CA . THR B 1 281 ? -3.598 -2.367 -1.489 1 97.94 281 THR B CA 1
ATOM 4479 C C . THR B 1 281 ? -4.531 -1.567 -0.584 1 97.94 281 THR B C 1
ATOM 4481 O O . THR B 1 281 ? -4.605 -0.341 -0.687 1 97.94 281 THR B O 1
ATOM 4484 N N . ALA B 1 282 ? -5.223 -2.266 0.266 1 98.12 282 ALA B N 1
ATOM 4485 C CA . ALA B 1 282 ? -6.164 -1.604 1.162 1 98.12 282 ALA B CA 1
ATOM 4486 C C . ALA B 1 282 ? -5.461 -0.563 2.029 1 98.12 282 ALA B C 1
ATOM 4488 O O . ALA B 1 282 ? -5.93 0.573 2.148 1 98.12 282 ALA B O 1
ATOM 4489 N N . VAL B 1 283 ? -4.348 -0.945 2.615 1 98.69 283 VAL B N 1
ATOM 4490 C CA . VAL B 1 283 ? -3.598 -0.071 3.514 1 98.69 283 VAL B CA 1
ATOM 4491 C C . VAL B 1 283 ? -3.064 1.132 2.738 1 98.69 283 VAL B C 1
ATOM 4493 O O . VAL B 1 283 ? -3.176 2.271 3.195 1 98.69 283 VAL B O 1
ATOM 4496 N N . TYR B 1 284 ? -2.547 0.9 1.567 1 98.69 284 TYR B N 1
ATOM 4497 C CA . TYR B 1 284 ? -2.021 1.973 0.73 1 98.69 284 TYR B CA 1
ATOM 4498 C C . TYR B 1 284 ? -3.127 2.943 0.33 1 98.69 284 TYR B C 1
ATOM 4500 O O . TYR B 1 284 ? -2.979 4.16 0.478 1 98.69 284 TYR B O 1
ATOM 4508 N N . LYS B 1 285 ? -4.219 2.43 -0.218 1 98.62 285 LYS B N 1
ATOM 4509 C CA . LYS B 1 285 ? -5.305 3.283 -0.7 1 98.62 285 LYS B CA 1
ATOM 4510 C C . LYS B 1 285 ? -5.926 4.078 0.444 1 98.62 285 LYS B C 1
ATOM 4512 O O . LYS B 1 285 ? -6.312 5.234 0.265 1 98.62 285 LYS B O 1
ATOM 4517 N N . GLY B 1 286 ? -6.031 3.402 1.592 1 98.81 286 GLY B N 1
ATOM 4518 C CA . GLY B 1 286 ? -6.48 4.133 2.766 1 98.81 286 GLY B CA 1
ATOM 4519 C C . GLY B 1 286 ? -5.566 5.285 3.139 1 98.81 286 GLY B C 1
ATOM 4520 O O . GLY B 1 286 ? -6.035 6.395 3.404 1 98.81 286 GLY B O 1
ATOM 4521 N N . ASN B 1 287 ? -4.25 4.992 3.188 1 98.75 287 ASN B N 1
ATOM 4522 C CA . ASN B 1 287 ? -3.25 6.012 3.494 1 98.75 287 ASN B CA 1
ATOM 4523 C C . ASN B 1 287 ? -3.355 7.203 2.545 1 98.75 287 ASN B C 1
ATOM 4525 O O . ASN B 1 287 ? -3.396 8.352 2.988 1 98.75 287 ASN B O 1
ATOM 4529 N N . ILE B 1 288 ? -3.484 6.934 1.268 1 98.44 288 ILE B N 1
ATOM 4530 C CA . ILE B 1 288 ? -3.547 7.957 0.23 1 98.44 288 ILE B CA 1
ATOM 4531 C C . ILE B 1 288 ? -4.816 8.789 0.399 1 98.44 288 ILE B C 1
ATOM 4533 O O . ILE B 1 288 ? -4.777 10.016 0.322 1 98.44 288 ILE B O 1
ATOM 4537 N N . ALA B 1 289 ? -5.934 8.117 0.641 1 98.69 289 ALA B N 1
ATOM 4538 C CA . ALA B 1 289 ? -7.184 8.836 0.86 1 98.69 289 ALA B CA 1
ATOM 4539 C C . ALA B 1 289 ? -7.062 9.797 2.039 1 98.69 289 ALA B C 1
ATOM 4541 O O . ALA B 1 289 ? -7.477 10.961 1.949 1 98.69 289 ALA B O 1
ATOM 4542 N N . GLY B 1 290 ? -6.48 9.328 3.135 1 98.69 290 GLY B N 1
ATOM 4543 C CA . GLY B 1 290 ? -6.281 10.172 4.301 1 98.69 290 GLY B CA 1
ATOM 4544 C C . GLY B 1 290 ? -5.391 11.367 4.023 1 98.69 290 GLY B C 1
ATOM 4545 O O . GLY B 1 290 ? -5.723 12.5 4.398 1 98.69 290 GLY B O 1
ATOM 4546 N N . VAL B 1 291 ? -4.309 11.109 3.348 1 98.06 291 VAL B N 1
ATOM 4547 C CA . VAL B 1 291 ? -3.316 12.133 3.031 1 98.06 291 VAL B CA 1
ATOM 4548 C C . VAL B 1 291 ? -3.955 13.227 2.172 1 98.06 291 VAL B C 1
ATOM 4550 O O . VAL B 1 291 ? -3.791 14.414 2.447 1 98.06 291 VAL B O 1
ATOM 4553 N N . PHE B 1 292 ? -4.738 12.875 1.245 1 97.81 292 PHE B N 1
ATOM 4554 C CA . PHE B 1 292 ? -5.219 13.852 0.28 1 97.81 292 PHE B CA 1
ATOM 4555 C C . PHE B 1 292 ? -6.445 14.586 0.813 1 97.81 292 PHE B C 1
ATOM 4557 O O . PHE B 1 292 ? -6.68 15.742 0.477 1 97.81 292 PHE B O 1
ATOM 4564 N N . ILE B 1 293 ? -7.23 13.906 1.612 1 98.12 293 ILE B N 1
ATOM 4565 C CA . ILE B 1 293 ? -8.297 14.641 2.295 1 98.12 293 ILE B CA 1
ATOM 4566 C C . ILE B 1 293 ? -7.688 15.719 3.186 1 98.12 293 ILE B C 1
ATOM 4568 O O . ILE B 1 293 ? -8.172 16.859 3.209 1 98.12 293 ILE B O 1
ATOM 4572 N N . ASN B 1 294 ? -6.668 15.297 3.92 1 98.06 294 ASN B N 1
ATOM 4573 C CA . ASN B 1 294 ? -5.984 16.297 4.734 1 98.06 294 ASN B CA 1
ATOM 4574 C C . ASN B 1 294 ? -5.461 17.453 3.879 1 98.06 294 ASN B C 1
ATOM 4576 O O . ASN B 1 294 ? -5.578 18.609 4.262 1 98.06 294 ASN B O 1
ATOM 4580 N N . HIS B 1 295 ? -4.898 17.125 2.754 1 96.25 295 HIS B N 1
ATOM 4581 C CA . HIS B 1 295 ? -4.41 18.156 1.831 1 96.25 295 HIS B CA 1
ATOM 4582 C C . HIS B 1 295 ? -5.523 19.109 1.426 1 96.25 295 HIS B C 1
ATOM 4584 O O . HIS B 1 295 ? -5.336 20.328 1.441 1 96.25 295 HIS B O 1
ATOM 4590 N N . GLU B 1 296 ? -6.668 18.578 1.093 1 96.62 296 GLU B N 1
ATOM 4591 C CA . GLU B 1 296 ? -7.797 19.422 0.7 1 96.62 296 GLU B CA 1
ATOM 4592 C C . GLU B 1 296 ? -8.25 20.312 1.854 1 96.62 296 GLU B C 1
ATOM 4594 O O . GLU B 1 296 ? -8.508 21.5 1.662 1 96.62 296 GLU B O 1
ATOM 4599 N N . LEU B 1 297 ? -8.328 19.688 2.967 1 97 297 LEU B N 1
ATOM 4600 C CA . LEU B 1 297 ? -8.75 20.438 4.141 1 97 297 LEU B CA 1
ATOM 4601 C C . LEU B 1 297 ? -7.766 21.562 4.441 1 97 297 LEU B C 1
ATOM 4603 O O . LEU B 1 297 ? -8.172 22.672 4.832 1 97 297 LEU B O 1
ATOM 4607 N N . THR B 1 298 ? -6.488 21.328 4.262 1 95.25 298 THR B N 1
ATOM 4608 C CA . THR B 1 298 ? -5.461 22.344 4.48 1 95.25 298 THR B CA 1
ATOM 4609 C C . THR B 1 298 ? -5.594 23.469 3.459 1 95.25 298 THR B C 1
ATOM 4611 O O . THR B 1 298 ? -5.426 24.641 3.797 1 95.25 298 THR B O 1
ATOM 4614 N N . GLN B 1 299 ? -5.855 23.109 2.242 1 92.88 299 GLN B N 1
ATOM 4615 C CA . GLN B 1 299 ? -6.031 24.109 1.2 1 92.88 299 GLN B CA 1
ATOM 4616 C C . GLN B 1 299 ? -7.238 25 1.487 1 92.88 299 GLN B C 1
ATOM 4618 O O . GLN B 1 299 ? -7.207 26.203 1.229 1 92.88 299 GLN B O 1
ATOM 4623 N N . GLU B 1 300 ? -8.258 24.375 2.006 1 93.31 300 GLU B N 1
ATOM 4624 C CA . GLU B 1 300 ? -9.477 25.109 2.328 1 93.31 300 GLU B CA 1
ATOM 4625 C C . GLU B 1 300 ? -9.242 26.078 3.479 1 93.31 300 GLU B C 1
ATOM 4627 O O . GLU B 1 300 ? -9.859 27.156 3.527 1 93.31 300 GLU B O 1
ATOM 4632 N N . SER B 1 301 ? -8.367 25.734 4.359 1 91.88 301 SER B N 1
ATOM 4633 C CA . SER B 1 301 ? -8.234 26.516 5.586 1 91.88 301 SER B CA 1
ATOM 4634 C C . SER B 1 301 ? -7.039 27.453 5.512 1 91.88 301 SER B C 1
ATOM 4636 O O . SER B 1 301 ? -6.914 28.375 6.324 1 91.88 301 SER B O 1
ATOM 4638 N N . PHE B 1 302 ? -6.133 27.281 4.547 1 91.5 302 PHE B N 1
ATOM 4639 C CA . PHE B 1 302 ? -4.914 28.062 4.473 1 91.5 302 PHE B CA 1
ATOM 4640 C C . PHE B 1 302 ? -5.059 29.188 3.457 1 91.5 302 PHE B C 1
ATOM 4642 O O . PHE B 1 302 ? -4.434 30.25 3.596 1 91.5 302 PHE B O 1
#

Secondary structure (DSSP, 8-state):
---PEEEEEEEE--SHHHHHHHHHHHHTT--EEEEE-S--TTTT-S---SSTT-TT--HHHHHHHHHHHHTTSTTEEEEES-EEEEEEETTEEEEEETTS-EEEEEEEEE---EEE---SSBTHHHHBTTTEES-HHHHGGGGTTS-EEEE--HHHHHHHHHHHTTT-S-EEEE-SSS----HHHHHHHHHTT-EEE---EEEEEEETTEEEEEEETTS-EEE-SEEEE---EEES-SHHHHHT--B-TTSPBP--TT-B-SSTTEEE-SGGG-S---HHHHHHHHHHHHHHHHHHHHHHH-/----EEEEEEEE--SHHHHHHHHHHHHTT--EEEEE-S--TTTT-S---SSTT-TT--HHHHHHHHHHHHTTSTTEEEEES-EEEEEEETTEEEEEETTS-EEEEEEEEE---EEE---SSBTHHHHBTTTEES-HHHHGGGGTTS-EEEE--HHHHHHHHHHHTTT-S-EEEE-SSS----HHHHHHHHHTT-EEE-PPEEEEEEETTEEEEEEETTS-EEE-SEEEE---EEES-SHHHHHT--B-TTSPBP--TT-B-SSTTEEE-SGGG-S---HHHHHHHHHHHHHHHHHHHHHHH-

Nearest PDB structures (foldseek):
  4fk1-assembly2_C  TM=9.542E-01  e=1.115E-34  Bacillus anthracis str. 'Ames Ancestor'
  4jna-assembly2_B  TM=9.544E-01  e=7.00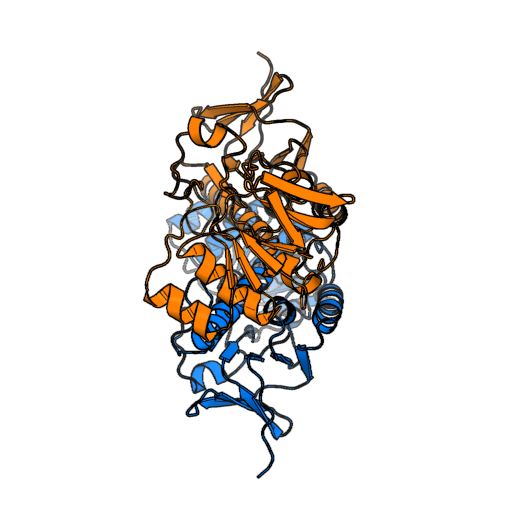0E-34  Chromobacterium violaceum
  4fk1-assembly1_B  TM=9.520E-01  e=5.523E-34  Bacillus anthracis str. 'Ames Ancestor'
  3fbs-assembly2_B  TM=9.446E-01  e=8.362E-34  Agrobacterium fabrum str. C58
  5jri-assembly1_B  TM=8.555E-01  e=3.859E-27  Synechocystis sp. PCC 6803

pLDDT: mean 95.98, std 5.24, range [39.53, 98.94]

InterPro domains:
  IPR023753 FAD/NAD(P)-binding domain [PF07992] (8-286)
  IPR036188 FAD/NAD(P)-binding domain superfamily [G3DSA:3.50.50.60] (9-290)
  IPR036188 FAD/NAD(P)-binding domain superfamily [G3DSA:3.50.50.60] (119-230)
  IPR036188 FAD/NAD(P)-binding domain superfamily [SSF51905] (5-298)
  IPR050097 Ferredoxin--NADP reductase type 2 [PTHR48105] (6-299)

Radius of gyration: 26.06 Å; Cα contacts (8 Å, |Δi|>4): 1452; chains: 2; bounding box: 66×77×50 Å

Foldseek 3Di:
DPDAAEFAEEEEALAQLSLLLLQLQLVVVGQYEYEHQPDDQLQPAQAWAPDPPRHGPGSVVVSVVSVVNSVVRVSYHYDHFHFAEWDDDPQAMWTATPVGHIHGYNFYEYAQAWAFDFDPAALRVQQENPFAYADCRTCVQVCFAWQEEEADAEPVQLVVCVSNCVRYLRYEYEPQADHPYDPVSVVVCVVSVYHYDHFHWRHFDADSNFTAWTATPVGDIDGTRGYYYDTAIAHPHCHCVNQPWDADPSHAGDADPLQHTPHPRYGYAANRHDPPHHSVRSSVSSNSVSNVSVVVVVVVVD/DPDAAEFAEEEEALAQLSLLLLQLQLVVVGQYEYEHQPDDQLQPAQAWAPDPPRHGPGSVVVSVVSCVNSVVRVSYHYDHFHFAEWDDDPQAMWTATPVGHIHGYNFYEYAQAWAFDFDPAALRVQQENPFAYADCRTCVQVCFQWQEEEEDAEPVQLVVCVSNCVRYLRYEYEPQADHPYDPVSVVVCVVSVYHYDRFHWRHFDADSNFTAWTATPVGDIDGTRGYYYDTAIAHPHCHCVNQPWDADPSHAGDADPLQHTPHPRYGYAANRHDPDHHSVRSSVSSNSVSNVSVVVVVVVVD

Sequence (604 aa):
MTQIEHFEVIIIGGSYAGLSAGMALGRSLRKVLIIDGGKPCNWQTPHSHNFLTQDGSTPKEITEIAKDQVAKYDTVRFYEGLAIGSKKVDNGFDITTNRGDTFHTNKLILATGIKDLMPKTDGFSECWGITVVHCPYCHGYEIRNQKTAIMANGDTAIHLASLVKNLTKDITILTEGKSSLDGQQLQKLINHEIKIIEKEISAIEHEAGKLKNIRFKDGAVEAFDAAYASIPFESNTIIPNELGCQFTEQGYIEVDEMGKTTVDGVFACGDCSTMMRSLATAVYKGNIAGVFINHELTQESFMTQIEHFEVIIIGGSYAGLSAGMALGRSLRKVLIIDGGKPCNWQTPHSHNFLTQDGSTPKEITEIAKDQVAKYDTVRFYEGLAIGSKKVDNGFDITTNRGDTFHTNKLILATGIKDLMPKTDGFSECWGITVVHCPYCHGYEIRNQKTAIMANGDTAIHLASLVKNLTKDITILTEGKSSLDGQQLQKLINHEIKIIEKEISAIEHEAGKLKNIRFKDGAVEAFDAAYASIPFESNTIIPNELGCQFTEQGYIEVDEMGKTTVDGVFACGDCSTMMRSLATAVYKGNIAGVFINHELTQESF